Protein AF-A0A9Q0H2F7-F1 (afdb_monomer)

Nearest PDB structures (foldseek):
  4g0b-assembly1_A  TM=8.459E-01  e=2.964E-39  Coffea canephora
  5kjv-assembly2_B  TM=8.445E-01  e=5.688E-38  Coleus scutellarioides
  6lpv-assembly1_A  TM=8.458E-01  e=4.130E-33  Arabidopsis thaliana
  4kec-assembly1_A  TM=8.450E-01  e=5.487E-33  Sorghum bicolor
  6lpw-assembly1_B  TM=8.238E-01  e=5.471E-31  Arabidopsis thaliana

Solvent-accessible surface area (backbone atoms only — not comparable to full-atom values): 32538 Å² total; per-residue (Å²): 140,83,89,83,84,88,82,88,82,90,80,90,83,83,89,82,92,78,91,81,90,84,88,84,89,86,89,88,86,89,87,85,88,81,91,85,83,88,86,80,88,91,77,88,86,80,91,79,88,79,92,80,89,79,89,84,91,85,88,88,84,86,88,88,90,81,90,82,92,86,82,85,86,84,87,73,98,71,95,74,86,85,78,83,91,73,96,66,97,70,69,52,73,56,97,92,39,82,36,51,64,68,54,53,50,49,50,53,49,53,57,60,68,64,55,67,73,68,77,75,72,74,73,94,45,64,52,68,52,78,73,43,62,47,35,39,77,50,94,60,77,75,48,78,46,64,61,30,73,62,12,63,75,41,65,44,74,43,27,37,40,35,33,33,61,53,84,77,84,73,87,71,60,66,66,58,44,53,49,57,15,43,15,53,38,28,48,72,46,38,65,42,17,14,35,34,39,64,49,98,90,63,49,74,28,29,40,17,74,54,71,18,23,44,36,26,53,29,42,34,84,43,37,59,76,77,72,49,68,70,67,43,62,50,49,80,65,50,45,64,52,38,54,59,73,86,84,62,91,46,75,58,80,39,58,44,28,26,36,15,43,34,37,22,70,69,59,19,36,34,45,10,35,26,28,36,34,33,61,29,32,72,67,26,47,42,52,49,48,29,36,28,13,30,38,40,63,74,40,74,66,90,65,66,67,39,72,74,37,71,82,65,54,67,93,59,78,56,88,82,68,63,78,62,94,71,44,93,86,52,65,77,70,81,81,73,84,62,76,58,46,54,47,18,37,74,39,39,66,67,54,48,52,50,53,51,49,60,32,33,67,86,62,82,45,89,79,84,51,73,66,50,53,52,48,30,49,47,51,34,41,48,42,60,32,65,60,56,53,51,85,40,78,43,41,42,30,37,58,37,76,38,60,77,63,40,43,88,72,45,64,94,28,51,49,30,55,52,64,35,64,41,56,35,72,47,38,30,38,56,52,69,74,44,61,58,33,55,47,41,46,46,49,51,50,26,62,64,72,57,68,49,88,43,64,62,43,39,49,56,64,46,63,53,82,76,77,63,77,86,26,41,31,40,33,70,53,59,73,54,66,55,72,68,27,36,56,74,57,55,39,38,43,34,67,36,73,53,50,79,49,62,51,38,34,39,35,28,46,59,28,72,88,45,82,31,37,29,42,34,37,30,31,40,61,72,44,40,52,38,31,45,52,45,36,33,73,78,68,73,37,62,65,61,129

Radius of gyration: 32.25 Å; Cα contacts (8 Å, |Δi|>4): 854; chains: 1; bounding box: 113×82×60 Å

Structure (mmCIF, N/CA/C/O backbone):
data_AF-A0A9Q0H2F7-F1
#
_entry.id   AF-A0A9Q0H2F7-F1
#
loop_
_atom_site.group_PDB
_atom_site.id
_atom_site.type_symbol
_atom_site.label_atom_id
_atom_site.label_alt_id
_atom_site.label_comp_id
_atom_site.label_asym_id
_atom_site.label_entity_id
_atom_site.label_seq_id
_atom_site.pdbx_PDB_ins_code
_atom_site.Cartn_x
_atom_site.Cartn_y
_atom_site.Cartn_z
_atom_site.occupancy
_atom_site.B_iso_or_equiv
_atom_site.auth_seq_id
_atom_site.auth_comp_id
_atom_site.auth_asym_id
_atom_site.auth_atom_id
_atom_site.pdbx_PDB_model_num
ATOM 1 N N . MET A 1 1 ? 47.252 -34.612 -17.970 1.00 36.38 1 MET A N 1
ATOM 2 C CA . MET A 1 1 ? 47.525 -35.486 -19.131 1.00 36.38 1 MET A CA 1
ATOM 3 C C . MET A 1 1 ? 46.916 -36.842 -18.843 1.00 36.38 1 MET A C 1
ATOM 5 O O . MET A 1 1 ? 47.263 -37.410 -17.817 1.00 36.38 1 MET A O 1
ATOM 9 N N . GLY A 1 2 ? 46.029 -37.321 -19.717 1.00 34.53 2 GLY A N 1
ATOM 10 C CA . GLY A 1 2 ? 45.507 -38.690 -19.687 1.00 34.53 2 GLY A CA 1
ATOM 11 C C . GLY A 1 2 ? 43.988 -38.789 -19.564 1.00 34.53 2 GLY A C 1
ATOM 12 O O . GLY A 1 2 ? 43.497 -39.269 -18.551 1.00 34.53 2 GLY A O 1
ATOM 13 N N . GLU A 1 3 ? 43.264 -38.339 -20.590 1.00 35.06 3 GLU A N 1
ATOM 14 C CA . GLU A 1 3 ? 41.889 -38.773 -20.867 1.00 35.06 3 GLU A CA 1
ATOM 15 C C . GLU A 1 3 ? 41.882 -40.239 -21.333 1.00 35.06 3 GLU A C 1
ATOM 17 O O . GLU A 1 3 ? 42.788 -40.670 -22.054 1.00 35.06 3 GLU A O 1
ATOM 22 N N . ARG A 1 4 ? 40.824 -40.980 -20.989 1.00 32.22 4 ARG A N 1
ATOM 23 C CA . ARG A 1 4 ? 40.311 -42.084 -21.808 1.00 32.22 4 ARG A CA 1
ATOM 24 C C . ARG A 1 4 ? 38.785 -42.057 -21.798 1.00 32.22 4 ARG A C 1
ATOM 26 O O . ARG A 1 4 ? 38.167 -42.061 -20.737 1.00 32.22 4 ARG A O 1
ATOM 33 N N . LEU A 1 5 ? 38.268 -41.976 -23.015 1.00 35.28 5 LEU A N 1
ATOM 34 C CA . LEU A 1 5 ? 36.883 -42.055 -23.456 1.00 35.28 5 LEU A CA 1
ATOM 35 C C . LEU A 1 5 ? 36.441 -43.517 -23.657 1.00 35.28 5 LEU A C 1
ATOM 37 O O . LEU A 1 5 ? 37.269 -44.429 -23.572 1.00 35.28 5 LEU A O 1
ATOM 41 N N . ASP A 1 6 ? 35.159 -43.626 -24.022 1.00 31.09 6 ASP A N 1
ATOM 42 C CA . ASP A 1 6 ? 34.443 -44.707 -24.721 1.00 31.09 6 ASP A CA 1
ATOM 43 C C . ASP A 1 6 ? 33.860 -45.839 -23.863 1.00 31.09 6 ASP A C 1
ATOM 45 O O . ASP A 1 6 ? 34.509 -46.360 -22.961 1.00 31.09 6 ASP A O 1
ATOM 49 N N . ASP A 1 7 ? 32.674 -46.389 -24.135 1.00 30.72 7 ASP A N 1
ATOM 50 C CA . ASP A 1 7 ? 31.454 -45.999 -24.868 1.00 30.72 7 ASP A CA 1
ATOM 51 C C . ASP A 1 7 ? 30.499 -47.216 -24.760 1.00 30.72 7 ASP A C 1
ATOM 53 O O . ASP A 1 7 ? 30.953 -48.345 -24.559 1.00 30.72 7 ASP A O 1
ATOM 57 N N . GLY A 1 8 ? 29.192 -47.007 -24.958 1.00 27.05 8 GLY A N 1
ATOM 58 C CA . GLY A 1 8 ? 28.198 -48.067 -25.227 1.00 27.05 8 GLY A CA 1
ATOM 59 C C . GLY A 1 8 ? 27.466 -48.610 -23.986 1.00 27.05 8 GLY A C 1
ATOM 60 O O . GLY A 1 8 ? 28.045 -48.788 -22.927 1.00 27.05 8 GLY A O 1
ATOM 61 N N . GLU A 1 9 ? 26.166 -48.899 -23.979 1.00 27.56 9 GLU A N 1
ATOM 62 C CA . GLU A 1 9 ? 25.172 -49.054 -25.038 1.00 27.56 9 GLU A CA 1
ATOM 63 C C . GLU A 1 9 ? 23.771 -48.732 -24.491 1.00 27.56 9 GLU A C 1
ATOM 65 O O . GLU A 1 9 ? 23.442 -48.938 -23.321 1.00 27.56 9 GLU A O 1
ATOM 70 N N . SER A 1 10 ? 22.915 -48.284 -25.399 1.00 26.22 10 SER A N 1
ATOM 71 C CA . SER A 1 10 ? 21.478 -48.101 -25.264 1.00 26.22 10 SER A CA 1
ATOM 72 C C . SER A 1 10 ? 20.716 -49.435 -25.327 1.00 26.22 10 SER A C 1
ATOM 74 O O . SER A 1 10 ? 20.907 -50.230 -26.243 1.00 26.22 10 SER A O 1
ATOM 76 N N . LYS A 1 11 ? 19.751 -49.652 -24.419 1.00 28.48 11 LYS A N 1
ATOM 77 C CA . LYS A 1 11 ? 18.631 -50.589 -24.637 1.00 28.48 11 LYS A CA 1
ATOM 78 C C . LYS A 1 11 ? 17.301 -50.002 -24.170 1.00 28.48 11 LYS A C 1
ATOM 80 O O . LYS A 1 11 ? 17.029 -49.861 -22.984 1.00 28.48 11 LYS A O 1
ATOM 85 N N . VAL A 1 12 ? 16.457 -49.720 -25.158 1.00 26.77 12 VAL A N 1
ATOM 86 C CA . VAL A 1 12 ? 15.007 -49.548 -25.045 1.00 26.77 12 VAL A CA 1
ATOM 87 C C . VAL A 1 12 ? 14.365 -50.919 -24.811 1.00 26.77 12 VAL A C 1
ATOM 89 O O . VAL A 1 12 ? 14.654 -51.857 -25.553 1.00 26.77 12 VAL A O 1
ATOM 92 N N . ARG A 1 13 ? 13.428 -51.028 -23.860 1.00 25.38 13 ARG A N 1
ATOM 93 C CA . ARG A 1 13 ? 12.280 -51.944 -23.973 1.00 25.38 13 ARG A CA 1
ATOM 94 C C . ARG A 1 13 ? 11.095 -51.463 -23.139 1.00 25.38 13 ARG A C 1
ATOM 96 O O . ARG A 1 13 ? 11.238 -51.045 -21.998 1.00 25.38 13 ARG A O 1
ATOM 103 N N . ALA A 1 14 ? 9.939 -51.519 -23.786 1.00 24.77 14 ALA A N 1
ATOM 104 C CA . ALA A 1 14 ? 8.629 -51.124 -23.309 1.00 24.77 14 ALA A CA 1
ATOM 105 C C . ALA A 1 14 ? 7.928 -52.235 -22.506 1.00 24.77 14 ALA A C 1
ATOM 107 O O . ALA A 1 14 ? 8.177 -53.415 -22.741 1.00 24.77 14 ALA A O 1
ATOM 108 N N . GLY A 1 15 ? 6.949 -51.817 -21.694 1.00 23.95 15 GLY A N 1
ATOM 109 C CA . GLY A 1 15 ? 5.700 -52.550 -21.460 1.00 23.95 15 GLY A CA 1
ATOM 110 C C . GLY A 1 15 ? 5.616 -53.396 -20.187 1.00 23.95 15 GLY A C 1
ATOM 111 O O . GLY A 1 15 ? 6.396 -54.320 -19.999 1.00 23.95 15 GLY A O 1
ATOM 112 N N . GLY A 1 16 ? 4.581 -53.138 -19.378 1.00 24.20 16 GLY A N 1
ATOM 113 C CA . GLY A 1 16 ? 4.046 -54.121 -18.429 1.00 24.20 16 GLY A CA 1
ATOM 114 C C . GLY A 1 16 ? 3.467 -53.535 -17.143 1.00 24.20 16 GLY A C 1
ATOM 115 O O . GLY A 1 16 ? 4.177 -53.418 -16.152 1.00 24.20 16 GLY A O 1
ATOM 116 N N . LEU A 1 17 ? 2.166 -53.221 -17.146 1.00 23.88 17 LEU A N 1
ATOM 117 C CA . LEU A 1 17 ? 1.350 -53.124 -15.929 1.00 23.88 17 LEU A CA 1
ATOM 118 C C . LEU A 1 17 ? 1.316 -54.486 -15.221 1.00 23.88 17 LEU A C 1
ATOM 120 O O . LEU A 1 17 ? 0.990 -55.480 -15.867 1.00 23.88 17 LEU A O 1
ATOM 124 N N . VAL A 1 18 ? 1.516 -54.512 -13.900 1.00 25.56 18 VAL A N 1
ATOM 125 C CA . VAL A 1 18 ? 1.030 -55.595 -13.028 1.00 25.56 18 VAL A CA 1
ATOM 126 C C . VAL A 1 18 ? 0.509 -54.992 -11.720 1.00 25.56 18 VAL A C 1
ATOM 128 O O . VAL A 1 18 ? 1.253 -54.375 -10.961 1.00 25.56 18 VAL A O 1
ATOM 131 N N . LEU A 1 19 ? -0.795 -55.172 -11.501 1.00 24.14 19 LEU A N 1
ATOM 132 C CA . LEU A 1 19 ? -1.514 -54.987 -10.240 1.00 24.14 19 LEU A CA 1
ATOM 133 C C . LEU A 1 19 ? -1.052 -56.036 -9.218 1.00 24.14 19 LEU A C 1
ATOM 135 O O . LEU A 1 19 ? -0.895 -57.204 -9.572 1.00 24.14 19 LEU A O 1
ATOM 139 N N . LYS A 1 20 ? -0.912 -55.646 -7.949 1.00 25.31 20 LYS A N 1
ATOM 140 C CA . LYS A 1 20 ? -0.829 -56.586 -6.826 1.00 25.31 20 LYS A CA 1
ATOM 141 C C . LYS A 1 20 ? -1.746 -56.132 -5.692 1.00 25.31 20 LYS A C 1
ATOM 143 O O . LYS A 1 20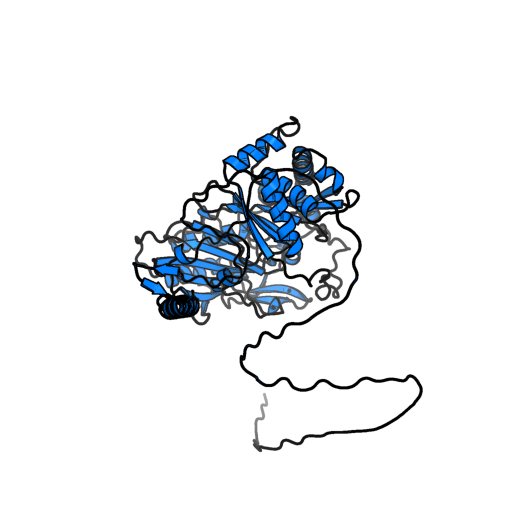 ? -1.475 -55.137 -5.027 1.00 25.31 20 LYS A O 1
ATOM 148 N N . GLU A 1 21 ? -2.836 -56.874 -5.529 1.00 25.08 21 GLU A N 1
ATOM 149 C CA . GLU A 1 21 ? -3.589 -57.018 -4.284 1.00 25.08 21 GLU A CA 1
ATOM 150 C C . GLU A 1 21 ? -2.792 -57.912 -3.324 1.00 25.08 21 GLU A C 1
ATOM 152 O O . GLU A 1 21 ? -2.272 -58.947 -3.743 1.00 25.08 21 GLU A O 1
ATOM 157 N N . GLU A 1 22 ? -2.754 -57.564 -2.038 1.00 26.44 22 GLU A N 1
ATOM 158 C CA . GLU A 1 22 ? -2.491 -58.520 -0.959 1.00 26.44 22 GLU A CA 1
ATOM 159 C C . GLU A 1 22 ? -3.537 -58.323 0.148 1.00 26.44 22 GLU A C 1
ATOM 161 O O . GLU A 1 22 ? -3.615 -57.280 0.796 1.00 26.44 22 GLU A O 1
ATOM 166 N N . LEU A 1 23 ? -4.367 -59.355 0.320 1.00 24.28 23 LEU A N 1
ATOM 167 C CA . LEU A 1 23 ? -5.217 -59.606 1.481 1.00 24.28 23 LEU A CA 1
ATOM 168 C C . LEU A 1 23 ? -4.437 -60.491 2.462 1.00 24.28 23 LEU A C 1
ATOM 170 O O . LEU A 1 23 ? -3.865 -61.501 2.057 1.00 24.28 23 LEU A O 1
ATOM 174 N N . GLY A 1 24 ? -4.487 -60.165 3.755 1.00 24.78 24 GLY A N 1
ATOM 175 C CA . GLY A 1 24 ? -3.927 -60.984 4.830 1.00 24.78 24 GLY A CA 1
ATOM 176 C C . GLY A 1 24 ? -4.626 -60.725 6.164 1.00 24.78 24 GLY A C 1
ATOM 177 O O . GLY A 1 24 ? -4.485 -59.663 6.753 1.00 24.78 24 GLY A O 1
ATOM 178 N N . TYR A 1 25 ? -5.409 -61.713 6.588 1.00 23.58 25 TYR A N 1
ATOM 179 C CA . TYR A 1 25 ? -6.280 -61.798 7.766 1.00 23.58 25 TYR A CA 1
ATOM 180 C C . TYR A 1 25 ? -5.527 -61.881 9.112 1.00 23.58 25 TYR A C 1
ATOM 182 O O . TYR A 1 25 ? -4.477 -62.512 9.190 1.00 23.58 25 TYR A O 1
ATOM 190 N N . GLY A 1 26 ? -6.155 -61.408 10.198 1.00 25.73 26 GLY A N 1
ATOM 191 C CA . GLY A 1 26 ? -5.805 -61.754 11.586 1.00 25.73 26 GLY A CA 1
ATOM 192 C C . GLY A 1 26 ? -6.767 -61.127 12.605 1.00 25.73 26 GLY A C 1
ATOM 193 O O . GLY A 1 26 ? -6.690 -59.933 12.860 1.00 25.73 26 GLY A O 1
ATOM 194 N N . ARG A 1 27 ? -7.706 -61.927 13.133 1.00 25.45 27 ARG A N 1
ATOM 195 C CA . ARG A 1 27 ? -8.781 -61.547 14.075 1.00 25.45 27 ARG A CA 1
ATOM 196 C C . ARG A 1 27 ? -8.282 -61.430 15.521 1.00 25.45 27 ARG A C 1
ATOM 198 O O . ARG A 1 27 ? -7.541 -62.303 15.950 1.00 25.45 27 ARG A O 1
ATOM 205 N N . GLU A 1 28 ? -8.890 -60.523 16.284 1.00 25.06 28 GLU A N 1
ATOM 206 C CA . GLU A 1 28 ? -9.399 -60.781 17.643 1.00 25.06 28 GLU A CA 1
ATOM 207 C C . GLU A 1 28 ? -10.769 -60.089 17.803 1.00 25.06 28 GLU A C 1
ATOM 209 O O . GLU A 1 28 ? -11.059 -59.100 17.132 1.00 25.06 28 GLU A O 1
ATOM 214 N N . VAL A 1 29 ? -11.652 -60.711 18.588 1.00 24.47 29 VAL A N 1
ATOM 215 C CA . VAL A 1 29 ? -13.121 -60.550 18.626 1.00 24.47 29 VAL A CA 1
ATOM 216 C C . VAL A 1 29 ? -13.566 -60.012 19.995 1.00 24.47 29 VAL A C 1
ATOM 218 O O . VAL A 1 29 ? -12.863 -60.231 20.977 1.00 24.47 29 VAL A O 1
ATOM 221 N N . SER A 1 30 ? -14.789 -59.453 20.030 1.00 23.48 30 SER A N 1
ATOM 222 C CA . SER A 1 30 ? -15.695 -59.144 21.169 1.00 23.48 30 SER A CA 1
ATOM 223 C C . SER A 1 30 ? -15.667 -57.671 21.613 1.00 23.48 30 SER A C 1
ATOM 225 O O . SER A 1 30 ? -14.598 -57.106 21.786 1.00 23.48 30 SER A O 1
ATOM 227 N N . ASP A 1 31 ? -16.764 -56.923 21.766 1.00 25.12 31 ASP A N 1
ATOM 228 C CA . ASP A 1 31 ? -18.212 -57.163 21.694 1.00 25.12 31 ASP A CA 1
ATOM 229 C C . ASP A 1 31 ? -18.918 -55.816 21.412 1.00 25.12 31 ASP A C 1
ATOM 231 O O . ASP A 1 31 ? -18.425 -54.770 21.833 1.00 25.12 31 ASP A O 1
ATOM 235 N N . GLY A 1 32 ? -20.093 -55.829 20.765 1.00 24.41 32 GLY A N 1
ATOM 236 C CA . GLY A 1 32 ? -21.005 -54.670 20.769 1.00 24.41 32 GLY A CA 1
ATOM 237 C C . GLY A 1 32 ? -21.877 -54.476 19.524 1.00 24.41 32 GLY A C 1
ATOM 238 O O . GLY A 1 32 ? -21.577 -53.644 18.678 1.00 24.41 32 GLY A O 1
ATOM 239 N N . TRP A 1 33 ? -22.969 -55.237 19.459 1.00 24.11 33 TRP A N 1
ATOM 240 C CA . TRP A 1 33 ? -24.168 -55.110 18.609 1.00 24.11 33 TRP A CA 1
ATOM 241 C C . TRP A 1 33 ? -24.748 -53.664 18.610 1.00 24.11 33 TRP A C 1
ATOM 243 O O . TRP A 1 33 ? -24.579 -52.973 19.609 1.00 24.11 33 TRP A O 1
ATOM 253 N N . ALA A 1 34 ? -25.478 -53.104 17.630 1.00 26.03 34 ALA A N 1
ATOM 254 C CA . ALA A 1 34 ? -26.210 -53.609 16.463 1.00 26.03 34 ALA A CA 1
ATOM 255 C C . ALA A 1 34 ? -26.489 -52.481 15.426 1.00 26.03 34 ALA A C 1
ATOM 257 O O . ALA A 1 34 ? -26.689 -51.328 15.801 1.00 26.03 34 ALA A O 1
ATOM 258 N N . ASP A 1 35 ? -26.523 -52.879 14.149 1.00 25.72 35 ASP A N 1
ATOM 259 C CA . ASP A 1 35 ? -27.411 -52.516 13.023 1.00 25.72 35 ASP A CA 1
ATOM 260 C C . ASP A 1 35 ? -28.031 -51.108 12.877 1.00 25.72 35 ASP A C 1
ATOM 262 O O . ASP A 1 35 ? -28.885 -50.687 13.653 1.00 25.72 35 ASP A O 1
ATOM 266 N N . HIS A 1 36 ? -27.780 -50.467 11.723 1.00 28.84 36 HIS A N 1
ATOM 267 C CA . HIS A 1 36 ? -28.722 -50.567 10.595 1.00 28.84 36 HIS A CA 1
ATOM 268 C C . HIS A 1 36 ? -28.123 -50.098 9.254 1.00 28.84 36 HIS A C 1
ATOM 270 O O . HIS A 1 36 ? -27.433 -49.086 9.145 1.00 28.84 36 HIS A O 1
ATOM 276 N N . GLU A 1 37 ? -28.431 -50.897 8.239 1.00 26.75 37 GLU A N 1
ATOM 277 C CA . GLU A 1 37 ? -28.023 -50.862 6.840 1.00 26.75 37 GLU A CA 1
ATOM 278 C C . GLU A 1 37 ? -28.644 -49.757 5.961 1.00 26.75 37 GLU A C 1
ATOM 280 O O . GLU A 1 37 ? -29.795 -49.365 6.124 1.00 26.75 37 GLU A O 1
ATOM 285 N N . GLN A 1 38 ? -27.854 -49.412 4.934 1.00 25.70 38 GLN A N 1
ATOM 286 C CA . GLN A 1 38 ? -28.198 -49.147 3.526 1.00 25.70 38 GLN A CA 1
ATOM 287 C C . GLN A 1 38 ? -29.188 -48.029 3.149 1.00 25.70 38 GLN A C 1
ATOM 289 O O . GLN A 1 38 ? -30.399 -48.173 3.251 1.00 25.70 38 GLN A O 1
ATOM 294 N N . LEU A 1 39 ? -28.662 -47.025 2.432 1.00 26.39 39 LEU A N 1
ATOM 295 C CA . LEU A 1 39 ? -29.365 -46.392 1.309 1.00 26.39 39 LEU A CA 1
ATOM 296 C C . LEU A 1 39 ? -28.394 -46.152 0.145 1.00 26.39 39 LEU A C 1
ATOM 298 O O . LEU A 1 39 ? -27.556 -45.250 0.171 1.00 26.39 39 LEU A O 1
ATOM 302 N N . GLY A 1 40 ? -28.529 -46.986 -0.884 1.00 23.27 40 GLY A N 1
ATOM 303 C CA . GLY A 1 40 ? -28.001 -46.743 -2.217 1.00 23.27 40 GLY A CA 1
ATOM 304 C C . GLY A 1 40 ? -29.022 -46.027 -3.106 1.00 23.27 40 GLY A C 1
ATOM 305 O O . GLY A 1 40 ? -30.226 -46.175 -2.935 1.00 23.27 40 GLY A O 1
ATOM 306 N N . LEU A 1 41 ? -28.478 -45.325 -4.104 1.00 25.97 41 LEU A N 1
ATOM 307 C CA . LEU A 1 41 ? -29.078 -44.996 -5.403 1.00 25.97 41 LEU A CA 1
ATOM 308 C C . LEU A 1 41 ? -30.269 -44.019 -5.423 1.00 25.97 41 LEU A C 1
ATOM 310 O O . LEU A 1 41 ? -31.426 -44.403 -5.310 1.00 25.97 41 LEU A O 1
ATOM 314 N N . TRP A 1 42 ? -29.972 -42.764 -5.780 1.00 24.47 42 TRP A N 1
ATOM 315 C CA . TRP A 1 42 ? -30.918 -41.894 -6.482 1.00 24.47 42 TRP A CA 1
ATOM 316 C C . TRP A 1 42 ? -30.433 -41.654 -7.911 1.00 24.47 42 TRP A C 1
ATOM 318 O O . TRP A 1 42 ? -29.409 -41.014 -8.147 1.00 24.47 42 TRP A O 1
ATOM 328 N N . ARG A 1 43 ? -31.202 -42.187 -8.859 1.00 24.55 43 ARG A N 1
ATOM 329 C CA . ARG A 1 43 ? -31.169 -41.869 -10.283 1.00 24.55 43 ARG A CA 1
ATOM 330 C C . ARG A 1 43 ? -32.592 -41.457 -10.658 1.00 24.55 43 ARG A C 1
ATO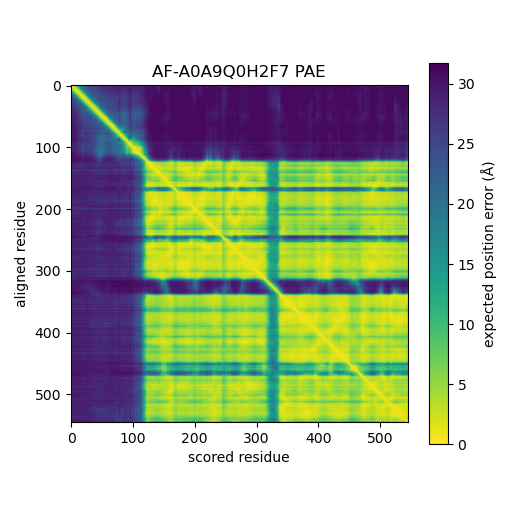M 332 O O . ARG A 1 43 ? -33.517 -42.185 -10.326 1.00 24.55 43 ARG A O 1
ATOM 339 N N . ASP A 1 44 ? -32.702 -40.285 -11.280 1.00 27.47 44 ASP A N 1
ATOM 340 C CA . ASP A 1 44 ? -33.811 -39.749 -12.081 1.00 27.47 44 ASP A CA 1
ATOM 341 C C . ASP A 1 44 ? -35.249 -40.119 -11.688 1.00 27.47 44 ASP A C 1
ATOM 343 O O . ASP A 1 44 ? -35.661 -41.247 -11.906 1.00 27.47 44 ASP A O 1
ATOM 347 N N . PHE A 1 45 ? -36.087 -39.134 -11.336 1.00 23.81 45 PHE A N 1
ATOM 348 C CA . PHE A 1 45 ? -37.413 -39.054 -11.963 1.00 23.81 45 PHE A CA 1
ATOM 349 C C . PHE A 1 45 ? -38.022 -37.648 -11.916 1.00 23.81 45 PHE A C 1
ATOM 351 O O . PHE A 1 45 ? -37.871 -36.885 -10.964 1.00 23.81 45 PHE A O 1
ATOM 358 N N . ARG A 1 46 ? -38.673 -37.333 -13.036 1.00 26.44 46 ARG A N 1
ATOM 359 C CA . ARG A 1 46 ? -39.281 -36.066 -13.432 1.00 26.44 46 ARG A CA 1
ATOM 360 C C . ARG A 1 46 ? -40.570 -35.757 -12.673 1.00 26.44 46 ARG A C 1
ATOM 362 O O . ARG A 1 46 ? -41.253 -36.643 -12.175 1.00 26.44 46 ARG A O 1
ATOM 369 N N . GLU A 1 47 ? -40.899 -34.470 -12.713 1.00 30.77 47 GLU A N 1
ATOM 370 C CA . GLU A 1 47 ? -42.195 -33.848 -12.446 1.00 30.77 47 GLU A CA 1
ATOM 371 C C . GLU A 1 47 ? -43.409 -34.761 -12.679 1.00 30.77 47 GLU A C 1
ATOM 373 O O . GLU A 1 47 ? -43.671 -35.175 -13.807 1.00 30.77 47 GLU A O 1
ATOM 378 N N . THR A 1 48 ? -44.244 -34.957 -11.656 1.00 25.86 48 THR A N 1
ATOM 379 C CA . THR A 1 48 ? -45.703 -34.933 -11.838 1.00 25.86 48 THR A CA 1
ATOM 380 C C . THR A 1 48 ? -46.403 -34.545 -10.537 1.00 25.86 48 THR A C 1
ATOM 382 O O . THR A 1 48 ? -46.117 -35.045 -9.455 1.00 25.86 48 THR A O 1
ATOM 385 N N . THR A 1 49 ? -47.318 -33.597 -10.673 1.00 28.81 49 THR A N 1
ATOM 386 C CA . THR A 1 49 ? -48.205 -33.031 -9.662 1.00 28.81 49 THR A CA 1
ATOM 387 C C . THR A 1 49 ? -49.246 -34.052 -9.189 1.00 28.81 49 THR A C 1
ATOM 389 O O . THR A 1 49 ? -49.926 -34.635 -10.027 1.00 28.81 49 THR A O 1
ATOM 392 N N . MET A 1 50 ? -49.493 -34.164 -7.879 1.00 22.55 50 MET A N 1
ATOM 393 C CA . MET A 1 50 ? -50.860 -34.349 -7.375 1.00 22.55 50 MET A CA 1
ATOM 394 C C . MET A 1 50 ? -51.009 -33.882 -5.922 1.00 22.55 50 MET A C 1
ATOM 396 O O . MET A 1 50 ? -50.308 -34.332 -5.021 1.00 22.55 50 MET A O 1
ATOM 400 N N . LEU A 1 51 ? -51.954 -32.959 -5.730 1.00 28.34 51 LEU A N 1
ATOM 401 C CA . LEU A 1 51 ? -52.608 -32.676 -4.458 1.00 28.34 51 LEU A CA 1
ATOM 402 C C . LEU A 1 51 ? -53.388 -33.917 -4.003 1.00 28.34 51 LEU A C 1
ATOM 404 O O . LEU A 1 51 ? -54.166 -34.466 -4.780 1.00 28.34 51 LEU A O 1
ATOM 408 N N . GLY A 1 52 ? -53.239 -34.278 -2.731 1.00 23.64 52 GLY A N 1
ATOM 409 C CA . GLY A 1 52 ? -54.043 -35.280 -2.038 1.00 23.64 52 GLY A CA 1
ATOM 410 C C . GLY A 1 52 ? -54.116 -34.945 -0.551 1.00 23.64 52 GLY A C 1
ATOM 411 O O . GLY A 1 52 ? -53.173 -35.162 0.198 1.00 23.64 52 GLY A O 1
ATOM 412 N N . THR A 1 53 ? -55.228 -34.332 -0.170 1.00 25.88 53 THR A N 1
ATOM 413 C CA . THR A 1 53 ? -55.673 -33.930 1.168 1.00 25.88 53 THR A CA 1
ATOM 414 C C . THR A 1 53 ? -55.857 -35.131 2.101 1.00 25.88 53 THR A C 1
ATOM 416 O O . THR A 1 53 ? -56.427 -36.115 1.644 1.00 25.88 53 THR A O 1
ATOM 419 N N . LEU A 1 54 ? -55.510 -35.009 3.395 1.00 23.14 54 LEU A N 1
ATOM 420 C CA . LEU A 1 54 ? -56.381 -35.286 4.565 1.00 23.14 54 LEU A CA 1
ATOM 421 C C . LEU A 1 54 ? -55.584 -35.380 5.887 1.00 23.14 54 LEU A C 1
ATOM 423 O O . LEU A 1 54 ? -54.629 -36.139 5.973 1.00 23.14 54 LEU A O 1
ATOM 427 N N . THR A 1 55 ? -56.029 -34.573 6.870 1.00 23.44 55 THR A N 1
ATOM 428 C CA . THR A 1 55 ? -56.233 -34.853 8.321 1.00 23.44 55 THR A CA 1
ATOM 429 C C . THR A 1 55 ? -55.200 -35.713 9.051 1.00 23.44 55 THR A C 1
ATOM 431 O O . THR A 1 55 ? -54.867 -36.797 8.612 1.00 23.44 55 THR A O 1
ATOM 434 N N . SER A 1 56 ? -54.738 -35.440 10.263 1.00 24.30 56 SER A N 1
ATOM 435 C CA . SER A 1 56 ? -55.188 -34.649 11.419 1.00 24.30 56 SER A CA 1
ATOM 436 C C . SER A 1 56 ? -54.285 -35.124 12.566 1.00 24.30 56 SER A C 1
ATOM 438 O O . SER A 1 56 ? -53.865 -36.268 12.504 1.00 24.30 56 SER A O 1
ATOM 440 N N . TYR A 1 57 ? -54.026 -34.324 13.600 1.00 23.36 57 TYR A N 1
ATOM 441 C CA . TYR A 1 57 ? -54.023 -34.730 15.022 1.00 23.36 57 TYR A CA 1
ATOM 442 C C . TYR A 1 57 ? -53.439 -33.575 15.842 1.00 23.36 57 TYR A C 1
ATOM 444 O O . TYR A 1 57 ? -52.251 -33.290 15.743 1.00 23.36 57 TYR A O 1
ATOM 452 N N . LEU A 1 58 ? -54.293 -32.891 16.611 1.00 24.30 58 LEU A N 1
ATOM 453 C CA . LEU A 1 58 ? -54.165 -32.625 18.057 1.00 24.30 58 LEU A CA 1
ATOM 454 C C . LEU A 1 58 ? -55.270 -31.626 18.505 1.00 24.30 58 LEU A C 1
ATOM 456 O O . LEU A 1 58 ? -55.818 -30.910 17.667 1.00 24.30 58 LEU A O 1
ATOM 460 N N . PRO A 1 59 ? -55.703 -31.677 19.781 1.00 24.97 59 PRO A N 1
ATOM 461 C CA . PRO A 1 59 ? -57.116 -31.620 20.168 1.00 24.97 59 PRO A CA 1
ATOM 462 C C . PRO A 1 59 ? -57.601 -30.230 20.635 1.00 24.97 59 PRO A C 1
ATOM 464 O O . PRO A 1 59 ? -56.790 -29.325 20.832 1.00 24.97 59 PRO A O 1
ATOM 467 N N . PRO A 1 60 ? -58.928 -30.046 20.817 1.00 29.58 60 PRO A N 1
ATOM 468 C CA . PRO A 1 60 ? -59.552 -28.738 20.985 1.00 29.58 60 PRO A CA 1
ATOM 469 C C . PRO A 1 60 ? -59.888 -28.420 22.447 1.00 29.58 60 PRO A C 1
ATOM 471 O O . PRO A 1 60 ? -60.344 -29.301 23.165 1.00 29.58 60 PRO A O 1
ATOM 474 N N . THR A 1 61 ? -59.838 -27.138 22.823 1.00 26.20 61 THR A N 1
ATOM 475 C CA . THR A 1 61 ? -60.798 -26.563 23.783 1.00 26.20 61 THR A CA 1
ATOM 476 C C . THR A 1 61 ? -60.942 -25.043 23.629 1.00 26.20 61 THR A C 1
ATOM 478 O O . THR A 1 61 ? -59.991 -24.294 23.824 1.00 26.20 61 THR A O 1
ATOM 481 N N . CYS A 1 62 ? -62.196 -24.656 23.368 1.00 25.58 62 CYS A N 1
ATOM 482 C CA . CYS A 1 62 ? -62.945 -23.503 23.889 1.00 25.58 62 CYS A CA 1
ATOM 483 C C . CYS A 1 62 ? -62.768 -22.087 23.287 1.00 25.58 62 CYS A C 1
ATOM 485 O O . CYS A 1 62 ? -61.825 -21.351 23.552 1.00 25.58 62 CYS A O 1
ATOM 487 N N . PHE A 1 63 ? -63.819 -21.709 22.547 1.00 24.44 63 PHE A N 1
ATOM 488 C CA . PHE A 1 63 ? -64.265 -20.379 22.108 1.00 24.44 63 PHE A CA 1
ATOM 489 C C . PHE A 1 63 ? -64.703 -19.457 23.268 1.00 24.44 63 PHE A C 1
ATOM 491 O O . PHE A 1 63 ? -65.355 -19.946 24.185 1.00 24.44 63 PHE A O 1
ATOM 498 N N . HIS A 1 64 ? -64.518 -18.129 23.143 1.00 24.62 64 HIS A N 1
ATOM 499 C CA . HIS A 1 64 ? -65.597 -17.136 22.887 1.00 24.62 64 HIS A CA 1
ATOM 500 C C . HIS A 1 64 ? -65.013 -15.711 22.621 1.00 24.62 64 HIS A C 1
ATOM 502 O O . HIS A 1 64 ? -63.900 -15.438 23.069 1.00 24.62 64 HIS A O 1
ATOM 508 N N . PRO A 1 65 ? -65.704 -14.802 21.885 1.00 35.81 65 PRO A N 1
ATOM 509 C CA . PRO A 1 65 ? -65.126 -13.624 21.227 1.00 35.81 65 PRO A CA 1
ATOM 510 C C . PRO A 1 65 ? -65.597 -12.269 21.795 1.00 35.81 65 PRO A C 1
ATOM 512 O O . PRO A 1 65 ? -66.709 -12.162 22.302 1.00 35.81 65 PRO A O 1
ATOM 515 N N . SER A 1 66 ? -64.824 -11.196 21.575 1.00 22.00 66 SER A N 1
ATOM 516 C CA . SER A 1 66 ? -65.371 -9.830 21.472 1.00 22.00 66 SER A CA 1
ATOM 517 C C . SER A 1 66 ? -64.355 -8.799 20.960 1.00 22.00 66 SER A C 1
ATOM 519 O O . SER A 1 66 ? -63.284 -8.652 21.535 1.00 22.00 66 SER A O 1
ATOM 521 N N . MET A 1 67 ? -64.789 -8.040 19.944 1.00 22.67 67 MET A N 1
ATOM 522 C CA . MET A 1 67 ? -64.509 -6.615 19.683 1.00 22.67 67 MET A CA 1
ATOM 523 C C . MET A 1 67 ? -63.053 -6.122 19.552 1.00 22.67 67 MET A C 1
ATOM 525 O O . MET A 1 67 ? -62.341 -5.976 20.533 1.00 22.67 67 MET A O 1
ATOM 529 N N . ALA A 1 68 ? -62.685 -5.642 18.357 1.00 24.50 68 ALA A N 1
ATOM 530 C CA . ALA A 1 68 ? -62.716 -4.205 18.022 1.00 24.50 68 ALA A CA 1
ATOM 531 C C . ALA A 1 68 ? -61.779 -3.856 16.844 1.00 24.50 68 ALA A C 1
ATOM 533 O O . ALA A 1 68 ? -60.569 -4.045 16.879 1.00 24.50 68 ALA A O 1
ATOM 534 N N . LEU A 1 69 ? -62.405 -3.295 15.810 1.00 26.72 69 LEU A N 1
ATOM 535 C CA . LEU A 1 69 ? -61.890 -2.434 14.742 1.00 26.72 69 LEU A CA 1
ATOM 536 C C . LEU A 1 69 ? -60.583 -1.661 15.032 1.00 26.72 69 LEU A C 1
ATOM 538 O O . LEU A 1 69 ? -60.532 -0.894 15.991 1.00 26.72 69 LEU A O 1
ATOM 542 N N . LYS A 1 70 ? -59.639 -1.694 14.075 1.00 24.67 70 LYS A N 1
ATOM 543 C CA . LYS A 1 70 ? -59.167 -0.544 13.254 1.00 24.67 70 LYS A CA 1
ATOM 544 C C . LYS A 1 70 ? -57.787 -0.847 12.653 1.00 24.67 70 LYS A C 1
ATOM 546 O O . LYS A 1 70 ? -56.814 -0.960 13.381 1.00 24.67 70 LYS A O 1
ATOM 551 N N . ASN A 1 71 ? -57.688 -0.874 11.324 1.00 25.52 71 ASN A N 1
ATOM 552 C CA . ASN A 1 71 ? -56.425 -0.632 10.620 1.00 25.52 71 ASN A CA 1
ATOM 553 C C . ASN A 1 71 ? -56.678 0.376 9.487 1.00 25.52 71 ASN A C 1
ATOM 555 O O . ASN A 1 71 ? -57.610 0.163 8.705 1.00 25.52 71 ASN A O 1
ATOM 559 N N . PRO A 1 72 ? -55.902 1.471 9.388 1.00 30.12 72 PRO A N 1
ATOM 560 C CA . PRO A 1 72 ? -55.950 2.370 8.249 1.00 30.12 72 PRO A CA 1
ATOM 561 C C . PRO A 1 72 ? -55.142 1.814 7.066 1.00 30.12 72 PRO A C 1
ATOM 563 O O . PRO A 1 72 ? -54.150 1.103 7.213 1.00 30.12 72 PRO A O 1
ATOM 566 N N . LEU A 1 73 ? -55.623 2.169 5.878 1.00 26.58 73 LEU A N 1
ATOM 567 C CA . LEU A 1 73 ? -55.109 1.843 4.553 1.00 26.58 73 LEU A CA 1
ATOM 568 C C . LEU A 1 73 ? -53.679 2.365 4.327 1.00 26.58 73 LEU A C 1
ATOM 570 O O . LEU A 1 73 ? -53.436 3.564 4.453 1.00 26.58 73 LEU A O 1
ATOM 574 N N . PHE A 1 74 ? -52.777 1.501 3.853 1.00 25.45 74 PHE A N 1
ATOM 575 C CA . PHE A 1 74 ? -51.599 1.929 3.093 1.00 25.45 74 PHE A CA 1
ATOM 576 C C . PHE A 1 74 ? -51.944 1.967 1.600 1.00 25.45 74 PHE A C 1
ATOM 578 O O . PHE A 1 74 ? -52.391 0.981 1.015 1.00 25.45 74 PHE A O 1
ATOM 585 N N . ARG A 1 75 ? -51.746 3.135 0.985 1.00 25.22 75 ARG A N 1
ATOM 586 C CA . ARG A 1 75 ? -51.968 3.405 -0.438 1.00 25.22 75 ARG A CA 1
ATOM 587 C C . ARG A 1 75 ? -50.650 3.164 -1.180 1.00 25.22 75 ARG A C 1
ATOM 589 O O . ARG A 1 75 ? -49.715 3.938 -1.007 1.00 25.22 75 ARG A O 1
ATOM 596 N N . LEU A 1 76 ? -50.575 2.120 -2.004 1.00 28.86 76 LEU A N 1
ATOM 597 C CA . LEU A 1 76 ? -49.505 1.949 -2.992 1.00 28.86 76 LEU A CA 1
ATOM 598 C C . LEU A 1 76 ? -50.048 2.300 -4.380 1.00 28.86 76 LEU A C 1
ATOM 600 O O . LEU A 1 76 ? -51.011 1.711 -4.869 1.00 28.86 76 LEU A O 1
ATOM 604 N N . SER A 1 77 ? -49.428 3.299 -5.003 1.00 33.59 77 SER A N 1
ATOM 605 C CA . SER A 1 77 ? -49.598 3.649 -6.409 1.00 33.59 77 SER A CA 1
ATOM 606 C C . SER A 1 77 ? -49.030 2.524 -7.269 1.00 33.59 77 SER A C 1
ATOM 608 O O . SER A 1 77 ? -47.820 2.465 -7.469 1.00 33.59 77 SER A O 1
ATOM 610 N N . ASN A 1 78 ? -49.898 1.589 -7.660 1.00 34.19 78 ASN A N 1
ATOM 611 C CA . ASN A 1 78 ? -49.888 0.787 -8.892 1.00 34.19 78 ASN A CA 1
ATOM 612 C C . ASN A 1 78 ? -50.866 -0.391 -8.717 1.00 34.19 78 ASN A C 1
ATOM 614 O O . ASN A 1 78 ? -50.469 -1.500 -8.388 1.00 34.19 78 ASN A O 1
ATOM 618 N N . GLY A 1 79 ? -52.162 -0.117 -8.897 1.00 35.22 79 GLY A N 1
ATOM 619 C CA . GLY A 1 79 ? -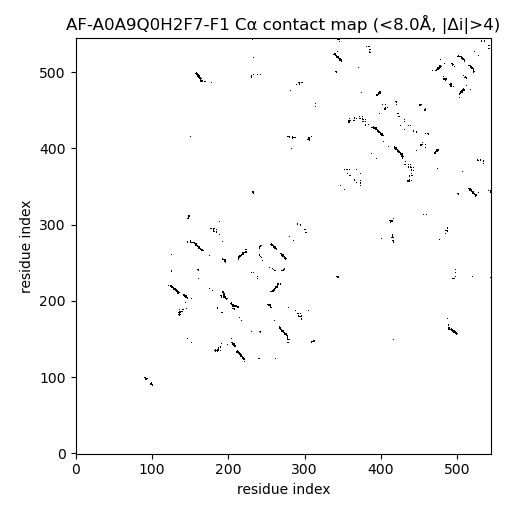53.171 -1.015 -9.486 1.00 35.22 79 GLY A CA 1
ATOM 620 C C . GLY A 1 79 ? -53.293 -2.500 -9.101 1.00 35.22 79 GLY A C 1
ATOM 621 O O . GLY A 1 79 ? -53.854 -3.233 -9.907 1.00 35.22 79 GLY A O 1
ATOM 622 N N . PHE A 1 80 ? -52.847 -2.972 -7.934 1.00 29.78 80 PHE A N 1
ATOM 623 C CA . PHE A 1 80 ? -53.078 -4.360 -7.503 1.00 29.78 80 PHE A CA 1
ATOM 624 C C . PHE A 1 80 ? -53.672 -4.423 -6.091 1.00 29.78 80 PHE A C 1
ATOM 626 O O . PHE A 1 80 ? -53.049 -4.003 -5.119 1.00 29.78 80 PHE A O 1
ATOM 633 N N . THR A 1 81 ? -54.879 -4.979 -5.975 1.00 28.34 81 THR A N 1
ATOM 634 C CA . THR A 1 81 ? -55.512 -5.337 -4.699 1.00 28.34 81 THR A CA 1
ATOM 635 C C . THR A 1 81 ? -55.431 -6.852 -4.540 1.00 28.34 81 THR A C 1
ATOM 637 O O . THR A 1 81 ? -55.998 -7.583 -5.348 1.00 28.34 81 THR A O 1
ATOM 640 N N . ILE A 1 82 ? -54.730 -7.334 -3.512 1.00 31.61 82 ILE A N 1
ATOM 641 C CA . ILE A 1 82 ? -54.747 -8.746 -3.111 1.00 31.61 82 ILE A CA 1
ATOM 642 C C . ILE A 1 82 ? -55.592 -8.837 -1.840 1.00 31.61 82 ILE A C 1
ATOM 644 O O . ILE A 1 82 ? -55.190 -8.335 -0.793 1.00 31.61 82 ILE A O 1
ATOM 648 N N . LEU A 1 83 ? -56.770 -9.453 -1.943 1.00 30.28 83 LEU A N 1
ATOM 649 C CA . LEU A 1 83 ? -57.558 -9.902 -0.796 1.00 30.28 83 LEU A CA 1
ATOM 650 C C . LEU A 1 83 ? -57.146 -11.343 -0.459 1.00 30.28 83 LEU A C 1
ATOM 652 O O . LEU A 1 83 ? -57.038 -12.194 -1.342 1.00 30.28 83 LEU A O 1
ATOM 656 N N . THR A 1 84 ? -56.883 -11.596 0.818 1.00 26.41 84 THR A N 1
ATOM 657 C CA . THR A 1 84 ? -56.610 -12.916 1.409 1.00 26.41 84 THR A CA 1
ATOM 658 C C . THR A 1 84 ? -57.850 -13.837 1.370 1.00 26.41 84 THR A C 1
ATOM 660 O O . THR A 1 84 ? -58.945 -13.382 1.041 1.00 26.41 84 THR A O 1
ATOM 663 N N . PRO A 1 85 ? -57.692 -15.160 1.592 1.00 36.66 85 PRO A N 1
ATOM 664 C CA . PRO A 1 85 ? -58.201 -16.162 0.665 1.00 36.66 85 PRO A CA 1
ATOM 665 C C . PRO A 1 85 ? -59.581 -16.703 1.048 1.00 36.66 85 PRO A C 1
ATOM 667 O O . PRO A 1 85 ? -59.773 -17.248 2.131 1.00 36.66 85 PRO A O 1
ATOM 670 N N . VAL A 1 86 ? -60.510 -16.671 0.095 1.00 26.36 86 VAL A N 1
ATOM 671 C CA . VAL A 1 86 ? -61.652 -17.590 0.053 1.00 26.36 86 VAL A CA 1
ATOM 672 C C . VAL A 1 86 ? -61.681 -18.187 -1.348 1.00 26.36 86 VAL A C 1
ATOM 674 O O . VAL A 1 86 ? -61.700 -17.469 -2.346 1.00 26.36 86 VAL A O 1
ATOM 677 N N . ALA A 1 87 ? -61.611 -19.513 -1.415 1.00 34.16 87 ALA A N 1
ATOM 678 C CA . ALA A 1 87 ? -61.640 -20.282 -2.646 1.00 34.16 87 ALA A CA 1
ATOM 679 C C . ALA A 1 87 ? -62.983 -20.098 -3.368 1.00 34.16 87 ALA A C 1
ATOM 681 O O . ALA A 1 87 ? -63.973 -20.719 -2.998 1.00 34.16 87 ALA A O 1
ATOM 682 N N . ILE A 1 88 ? -63.005 -19.275 -4.417 1.00 30.55 88 ILE A N 1
ATOM 683 C CA . ILE A 1 88 ? -64.030 -19.301 -5.464 1.00 30.55 88 ILE A CA 1
ATOM 684 C C . ILE A 1 88 ? -63.313 -19.074 -6.797 1.00 30.55 88 ILE A C 1
ATOM 686 O O . ILE A 1 88 ? -62.550 -18.122 -6.947 1.00 30.55 88 ILE A O 1
ATOM 690 N N . TYR A 1 89 ? -63.541 -19.975 -7.755 1.00 36.56 89 TYR A N 1
ATOM 691 C CA . TYR A 1 89 ? -63.136 -19.837 -9.153 1.00 36.56 89 TYR A CA 1
ATOM 692 C C . TYR A 1 89 ? -63.560 -18.459 -9.688 1.00 36.56 89 TYR A C 1
ATOM 694 O O . TYR A 1 89 ? -64.739 -18.251 -9.964 1.00 36.56 89 TYR A O 1
ATOM 702 N N . SER A 1 90 ? -62.626 -17.521 -9.856 1.00 35.88 90 SER A N 1
ATOM 703 C CA . SER A 1 90 ? -62.899 -16.251 -10.529 1.00 35.88 90 SER A CA 1
ATOM 704 C C . SER A 1 90 ? -62.065 -16.141 -11.803 1.00 35.88 90 SER A C 1
ATOM 706 O O . SER A 1 90 ? -60.841 -16.272 -11.822 1.00 35.88 90 SER A O 1
ATOM 708 N N . SER A 1 91 ? -62.764 -15.983 -12.920 1.00 36.69 91 SER A N 1
ATOM 709 C CA . SER A 1 91 ? -62.188 -15.602 -14.201 1.00 36.69 91 SER A CA 1
ATOM 710 C C . SER A 1 91 ? -61.793 -14.126 -14.176 1.00 36.69 91 SER A C 1
ATOM 712 O O . SER A 1 91 ? -62.581 -13.299 -13.717 1.00 36.69 91 SER A O 1
ATOM 714 N N . SER A 1 92 ? -60.631 -13.783 -14.733 1.00 44.19 92 SER A N 1
ATOM 715 C CA . SER A 1 92 ? -60.181 -12.389 -14.845 1.00 44.19 92 SER A CA 1
ATOM 716 C C . SER A 1 92 ? -60.387 -11.873 -16.269 1.00 44.19 92 SER A C 1
ATOM 718 O O . SER A 1 92 ? -60.103 -12.573 -17.246 1.00 44.19 92 SER A O 1
ATOM 720 N N . ILE A 1 93 ? -60.893 -10.645 -16.390 1.00 39.84 93 ILE A N 1
ATOM 721 C CA . ILE A 1 93 ? -61.140 -9.979 -17.674 1.00 39.84 93 ILE A CA 1
ATOM 722 C C . ILE A 1 93 ? -59.888 -9.189 -18.064 1.00 39.84 93 ILE A C 1
ATOM 724 O O . ILE A 1 93 ? -59.442 -8.320 -17.318 1.00 39.84 93 ILE A O 1
ATOM 728 N N . TYR A 1 94 ? -59.340 -9.467 -19.245 1.00 42.06 94 TYR A N 1
ATOM 729 C CA . TYR A 1 94 ? -58.251 -8.695 -19.848 1.00 42.06 94 TYR A CA 1
ATOM 730 C C . TYR A 1 94 ? -58.697 -8.237 -21.239 1.00 42.06 94 TYR A C 1
ATOM 732 O O . TYR A 1 94 ? -59.176 -9.049 -22.026 1.00 42.06 94 TYR A O 1
ATOM 740 N N . GLN A 1 95 ? -58.611 -6.932 -21.529 1.00 41.31 95 GLN A N 1
ATOM 741 C CA . GLN A 1 95 ? -59.040 -6.332 -22.809 1.00 41.31 95 GLN A CA 1
ATOM 742 C C . GLN A 1 95 ? -60.437 -6.781 -23.293 1.00 41.31 95 GLN A C 1
ATOM 744 O O . GLN A 1 95 ? -60.643 -7.105 -24.460 1.00 41.31 95 GLN A O 1
ATOM 749 N N . GLY A 1 96 ? -61.410 -6.832 -22.378 1.00 41.34 96 GLY A N 1
ATOM 750 C CA . GLY A 1 96 ? -62.799 -7.164 -22.713 1.00 41.34 96 GLY A CA 1
ATOM 751 C C . GLY A 1 96 ? -63.063 -8.641 -23.033 1.00 41.34 96 GLY A C 1
ATOM 752 O O . GLY A 1 96 ? -64.147 -8.961 -23.512 1.00 41.34 96 GLY A O 1
ATOM 753 N N . ARG A 1 97 ? -62.115 -9.551 -22.765 1.00 40.06 97 ARG A N 1
ATOM 754 C CA . ARG A 1 97 ? -62.311 -11.004 -22.895 1.00 40.06 97 ARG A CA 1
ATOM 755 C C . ARG A 1 97 ? -62.039 -11.726 -21.576 1.00 40.06 97 ARG A C 1
ATOM 757 O O . ARG A 1 97 ? -61.163 -11.335 -20.804 1.00 40.06 97 ARG A O 1
ATOM 764 N N . THR A 1 98 ? -62.815 -12.776 -21.321 1.00 45.12 98 THR A N 1
ATOM 765 C CA . THR A 1 98 ? -62.784 -13.566 -20.085 1.00 45.12 98 THR A CA 1
ATOM 766 C C . THR A 1 98 ? -61.781 -14.710 -20.228 1.00 45.12 98 THR A C 1
ATOM 768 O O . THR A 1 98 ? -61.962 -15.579 -21.080 1.00 45.12 98 THR A O 1
ATOM 771 N N . TYR A 1 99 ? -60.730 -14.730 -19.405 1.00 46.00 99 TYR A N 1
ATOM 772 C CA . TYR A 1 99 ? -59.708 -15.781 -19.444 1.00 46.00 99 TYR A CA 1
ATOM 773 C C . TYR A 1 99 ? -59.743 -16.626 -18.170 1.00 46.00 99 TYR A C 1
ATOM 775 O O . TYR A 1 99 ? -59.916 -16.114 -17.061 1.00 46.00 99 TYR A O 1
ATOM 783 N N . SER A 1 100 ? -59.548 -17.938 -18.317 1.00 52.88 100 SER A N 1
ATOM 784 C CA . SER A 1 100 ? -59.317 -18.809 -17.165 1.00 52.88 100 SER A CA 1
ATOM 785 C C . SER A 1 100 ? -57.927 -18.541 -16.576 1.00 52.88 100 SER A C 1
ATOM 787 O O . SER A 1 100 ? -56.988 -18.188 -17.295 1.00 52.88 100 SER A O 1
ATOM 789 N N . VAL A 1 101 ? -57.757 -18.755 -15.269 1.00 51.75 101 VAL A N 1
ATOM 790 C CA . VAL A 1 101 ? -56.458 -18.608 -14.580 1.00 51.75 101 VAL A CA 1
ATOM 791 C C . VAL A 1 101 ? -55.370 -19.470 -15.239 1.00 51.75 101 VAL A C 1
ATOM 793 O O . VAL A 1 101 ? -54.218 -19.056 -15.333 1.00 51.75 101 VAL A O 1
ATOM 796 N N . LYS A 1 102 ? -55.745 -20.630 -15.795 1.00 47.84 102 LYS A N 1
ATOM 797 C CA . LYS A 1 102 ? -54.847 -21.520 -16.546 1.00 47.84 102 LYS A CA 1
ATOM 798 C C . LYS A 1 102 ? -54.362 -20.887 -17.859 1.00 47.84 102 LYS A C 1
ATOM 800 O O . LYS A 1 102 ? -53.193 -21.029 -18.204 1.00 47.84 102 LYS A O 1
ATOM 805 N N . ALA A 1 103 ? -55.229 -20.149 -18.555 1.00 52.16 103 ALA A N 1
ATOM 806 C CA . ALA A 1 103 ? -54.866 -19.418 -19.769 1.00 52.16 103 ALA A CA 1
ATOM 807 C C . ALA A 1 103 ? -53.948 -18.223 -19.463 1.00 52.16 103 ALA A C 1
ATOM 809 O O . ALA A 1 103 ? -52.962 -18.016 -20.164 1.00 52.16 103 ALA A O 1
ATOM 810 N N . LEU A 1 104 ? -54.204 -17.488 -18.375 1.00 50.28 104 LEU A N 1
ATOM 811 C CA . LEU A 1 104 ? -53.328 -16.396 -17.929 1.00 50.28 104 LEU A CA 1
ATOM 812 C C . LEU A 1 104 ? -51.960 -16.905 -17.467 1.00 50.28 104 LEU A C 1
ATOM 814 O O . LEU A 1 104 ? -50.943 -16.283 -17.765 1.00 50.28 104 LEU A O 1
ATOM 818 N N . TYR A 1 105 ? -51.916 -18.064 -16.806 1.00 49.28 105 TYR A N 1
ATOM 819 C CA . TYR A 1 105 ? -50.663 -18.719 -16.440 1.00 49.28 105 TYR A CA 1
ATOM 820 C C . TYR A 1 105 ? -49.886 -19.192 -17.678 1.00 49.28 105 TYR A C 1
ATOM 822 O O . TYR A 1 105 ? -48.676 -18.994 -17.752 1.00 49.28 105 TYR A O 1
ATOM 830 N N . GLY A 1 106 ? -50.578 -19.727 -18.690 1.00 54.25 106 GLY A N 1
ATOM 831 C CA . GLY A 1 106 ? -49.985 -20.081 -19.983 1.00 54.25 106 GLY A CA 1
ATOM 832 C C . GLY A 1 106 ? -49.420 -18.872 -20.735 1.00 54.25 106 GLY A C 1
ATOM 833 O O . GLY A 1 106 ? -48.307 -18.939 -21.246 1.00 54.25 106 GLY A O 1
ATOM 834 N N . ILE A 1 107 ? -50.124 -17.736 -20.732 1.00 56.44 107 ILE A N 1
ATOM 835 C CA . ILE A 1 107 ? -49.642 -16.477 -21.324 1.00 56.44 107 ILE A CA 1
ATOM 836 C C . ILE A 1 107 ? -48.444 -15.927 -20.534 1.00 56.44 107 ILE A C 1
ATOM 838 O O . ILE A 1 107 ? -47.463 -15.498 -21.133 1.00 56.44 107 ILE A O 1
ATOM 842 N N . ALA A 1 108 ? -48.470 -15.985 -19.200 1.00 51.84 108 ALA A N 1
ATOM 843 C CA . ALA A 1 108 ? -47.347 -15.568 -18.360 1.00 51.84 108 ALA A CA 1
ATOM 844 C C . ALA A 1 108 ? -46.111 -16.464 -18.548 1.00 51.84 108 ALA A C 1
ATOM 846 O O . ALA A 1 108 ? -44.985 -15.969 -18.503 1.00 51.84 108 ALA A O 1
ATOM 847 N N . GLN A 1 109 ? -46.301 -17.766 -18.790 1.00 50.50 109 GLN A N 1
ATOM 848 C CA . GLN A 1 109 ? -45.210 -18.664 -19.163 1.00 50.50 109 GLN A CA 1
ATOM 849 C C . GLN A 1 109 ? -44.705 -18.391 -20.583 1.00 50.50 109 GLN A C 1
ATOM 851 O O . GLN A 1 109 ? -43.497 -18.290 -20.768 1.00 50.50 109 GLN A O 1
ATOM 856 N N . ALA A 1 110 ? -45.587 -18.159 -21.558 1.00 49.16 110 ALA A N 1
ATOM 857 C CA . ALA A 1 110 ? -45.190 -17.784 -22.915 1.00 49.16 110 ALA A CA 1
ATOM 858 C C . ALA A 1 110 ? -44.408 -16.454 -22.943 1.00 49.16 110 ALA A C 1
ATOM 860 O O . ALA A 1 110 ? -43.375 -16.366 -23.598 1.00 49.16 110 ALA A O 1
ATOM 861 N N . LEU A 1 111 ? -44.816 -15.460 -22.144 1.00 46.38 111 LEU A N 1
ATOM 862 C CA . LEU A 1 111 ? -44.104 -14.184 -21.978 1.00 46.38 111 LEU A CA 1
ATOM 863 C C . LEU A 1 111 ? -42.788 -14.317 -21.192 1.00 46.38 111 LEU A C 1
ATOM 865 O O . LEU A 1 111 ? -41.869 -13.522 -21.396 1.00 46.38 111 LEU A O 1
ATOM 869 N N . LYS A 1 112 ? -42.663 -15.315 -20.304 1.00 46.06 112 LYS A N 1
ATOM 870 C CA . LYS A 1 112 ? -41.377 -15.679 -19.680 1.00 46.06 112 LYS A CA 1
ATOM 871 C C . LYS A 1 112 ? -40.435 -16.365 -20.672 1.00 46.06 112 LYS A C 1
ATOM 873 O O . LYS A 1 112 ? -39.230 -16.164 -20.563 1.00 46.06 112 LYS A O 1
ATOM 878 N N . VAL A 1 113 ? -40.966 -17.119 -21.637 1.00 43.50 113 VAL A N 1
ATOM 879 C CA . VAL A 1 113 ? -40.192 -17.810 -22.684 1.00 43.50 113 VAL A CA 1
ATOM 880 C C . VAL A 1 113 ? -39.746 -16.853 -23.800 1.00 43.50 113 VAL A C 1
ATOM 882 O O . VAL A 1 113 ? -38.697 -17.070 -24.398 1.00 43.50 113 VAL A O 1
ATOM 885 N N . THR A 1 114 ? -40.451 -15.741 -24.036 1.00 35.88 114 THR A N 1
ATOM 886 C CA . THR A 1 114 ? -40.059 -14.727 -25.038 1.00 35.88 114 THR A CA 1
ATOM 887 C C . THR A 1 114 ? -39.222 -13.570 -24.493 1.00 35.88 114 THR A C 1
ATOM 889 O O . THR A 1 114 ? -38.968 -12.612 -25.224 1.00 35.88 114 THR A O 1
ATOM 892 N N . LYS A 1 115 ? -38.725 -13.633 -23.250 1.00 40.06 115 LYS A N 1
ATOM 893 C CA . LYS A 1 115 ? -37.538 -12.839 -22.911 1.00 40.06 115 LYS A CA 1
ATOM 894 C C . LYS A 1 115 ? -36.356 -13.506 -23.595 1.00 40.06 115 LYS A C 1
ATOM 896 O O . LYS A 1 115 ? -35.693 -14.358 -23.009 1.00 40.06 115 LYS A O 1
ATOM 901 N N . SER A 1 116 ? -36.111 -13.114 -24.846 1.00 36.78 116 SER A N 1
ATOM 902 C CA . SER A 1 116 ? -34.805 -13.282 -25.466 1.00 36.78 116 SER A CA 1
ATOM 903 C C . SER A 1 116 ? -33.767 -12.914 -24.415 1.00 36.78 116 SER A C 1
ATOM 905 O O . SER A 1 116 ? -33.818 -11.810 -23.859 1.00 36.78 116 SER A O 1
ATOM 907 N N . LYS A 1 117 ? -32.880 -13.863 -24.106 1.00 34.69 117 LYS A N 1
ATOM 908 C CA . LYS A 1 117 ? -31.644 -13.601 -23.374 1.00 34.69 117 LYS A CA 1
ATOM 909 C C . LYS A 1 117 ? -31.115 -12.269 -23.933 1.00 34.69 117 LYS A C 1
ATOM 911 O O . LYS A 1 117 ? -31.008 -12.177 -25.162 1.00 34.69 117 LYS A O 1
ATOM 916 N N . PRO A 1 118 ? -30.906 -11.214 -23.118 1.00 38.62 118 PRO A N 1
ATOM 917 C CA . PRO A 1 118 ? -30.191 -10.046 -23.626 1.00 38.62 118 PRO A CA 1
ATOM 918 C C . PRO A 1 118 ? -28.934 -10.587 -24.318 1.00 38.62 118 PRO A C 1
ATOM 920 O O . PRO A 1 118 ? -28.400 -11.575 -23.799 1.00 38.62 118 PRO A O 1
ATOM 923 N N . PRO A 1 119 ? -28.545 -10.058 -25.500 1.00 39.19 119 PRO A N 1
ATOM 924 C CA . PRO A 1 119 ? -27.400 -10.580 -26.247 1.00 39.19 119 PRO A CA 1
ATOM 925 C C . PRO A 1 119 ? -26.296 -10.820 -25.236 1.00 39.19 119 PRO A C 1
ATOM 927 O O . PRO A 1 119 ? -26.027 -9.891 -24.474 1.00 39.19 119 PRO A O 1
ATOM 930 N N . ASP A 1 120 ? -25.840 -12.077 -25.124 1.00 43.03 120 ASP A N 1
ATOM 931 C CA . ASP A 1 120 ? -24.993 -12.545 -24.026 1.00 43.03 120 ASP A CA 1
ATOM 932 C C . ASP A 1 120 ? -23.982 -11.447 -23.722 1.00 43.03 120 ASP A C 1
ATOM 934 O O . ASP A 1 120 ? -23.103 -11.191 -24.543 1.00 43.03 120 ASP A O 1
ATOM 938 N N . ALA A 1 121 ? -24.182 -10.716 -22.617 1.00 48.25 121 ALA A N 1
ATOM 939 C CA . ALA A 1 121 ? -23.237 -9.691 -22.223 1.00 48.25 121 ALA A CA 1
ATOM 940 C C . ALA A 1 121 ? -21.945 -10.468 -22.035 1.00 48.25 121 ALA A C 1
ATOM 942 O O . ALA A 1 121 ? -21.888 -11.312 -21.134 1.00 48.25 121 ALA A O 1
ATOM 943 N N . GLU A 1 122 ? -20.996 -10.303 -22.965 1.00 57.53 122 GLU A N 1
ATOM 944 C CA . GLU A 1 122 ? -19.772 -11.087 -22.955 1.00 57.53 122 GLU A CA 1
ATOM 945 C C . GLU A 1 122 ? -19.231 -11.026 -21.535 1.00 57.53 122 GLU A C 1
ATOM 947 O O . GLU A 1 122 ? -19.044 -9.938 -20.981 1.00 57.53 122 GLU A O 1
ATOM 952 N N . ALA A 1 123 ? -19.061 -12.193 -20.910 1.00 76.88 123 ALA A N 1
ATOM 953 C CA . ALA A 1 123 ? -18.567 -12.235 -19.548 1.00 76.88 123 ALA A CA 1
ATOM 954 C C . ALA A 1 123 ? -17.283 -11.399 -19.485 1.00 76.88 123 ALA A C 1
ATOM 956 O O . ALA A 1 123 ? -16.440 -11.481 -20.379 1.00 76.88 123 ALA A O 1
ATOM 957 N N . LEU A 1 124 ? -17.142 -10.569 -18.450 1.00 84.44 124 LEU A N 1
ATOM 958 C CA . LEU A 1 124 ? -15.956 -9.737 -18.303 1.00 84.44 124 LEU A CA 1
ATOM 959 C C . LEU A 1 124 ? -14.722 -10.644 -18.236 1.00 84.44 124 LEU A C 1
ATOM 961 O O . LEU A 1 124 ? -14.522 -11.394 -17.265 1.00 84.44 124 LEU A O 1
ATOM 965 N N . THR A 1 125 ? -13.897 -10.566 -19.272 1.00 90.69 125 THR A N 1
ATOM 966 C CA . THR A 1 125 ? -12.706 -11.386 -19.465 1.00 90.69 125 THR A CA 1
ATOM 967 C C . THR A 1 125 ? -11.477 -10.503 -19.618 1.00 90.69 125 THR A C 1
ATOM 969 O O . THR A 1 125 ? -11.536 -9.364 -20.079 1.00 90.69 125 THR A O 1
ATOM 972 N N . VAL A 1 126 ? -10.349 -11.041 -19.163 1.00 94.81 126 VAL A N 1
ATOM 973 C CA . VAL A 1 126 ? -9.031 -10.431 -19.310 1.00 94.81 126 VAL A CA 1
ATOM 974 C C . VAL A 1 126 ? -8.153 -11.481 -19.966 1.00 94.81 126 VAL A C 1
ATOM 976 O O . VAL A 1 126 ? -7.845 -12.502 -19.349 1.00 94.81 126 VAL A O 1
ATOM 979 N N . THR A 1 127 ? -7.784 -11.244 -21.218 1.00 96.25 127 THR A N 1
ATOM 980 C CA . THR A 1 127 ? -6.899 -12.128 -21.978 1.00 96.25 127 THR A CA 1
ATOM 981 C C . THR A 1 127 ? -5.464 -11.709 -21.710 1.00 96.25 127 THR A C 1
ATOM 983 O O . THR A 1 127 ? -5.123 -10.547 -21.920 1.00 96.25 127 THR A O 1
ATOM 986 N N . LYS A 1 128 ? -4.635 -12.637 -21.226 1.00 95.88 128 LYS A N 1
ATOM 987 C CA . LYS A 1 128 ? -3.240 -12.392 -20.831 1.00 95.88 128 LYS A CA 1
ATOM 988 C C . LYS A 1 128 ? -2.278 -13.030 -21.832 1.00 95.88 128 LYS A C 1
ATOM 990 O O . LYS A 1 128 ? -2.514 -14.154 -22.273 1.00 95.88 128 LYS A O 1
ATOM 995 N N . SER A 1 129 ? -1.188 -12.342 -22.156 1.00 96.62 129 SER A N 1
ATOM 996 C CA . SER A 1 129 ? -0.049 -12.923 -22.862 1.00 96.62 129 SER A CA 1
ATOM 997 C C . SER A 1 129 ? 0.672 -13.944 -21.977 1.00 96.62 129 SER A C 1
ATOM 999 O O . SER A 1 129 ? 0.456 -14.017 -20.763 1.00 96.62 129 SER A O 1
ATOM 1001 N N . LYS A 1 130 ? 1.588 -1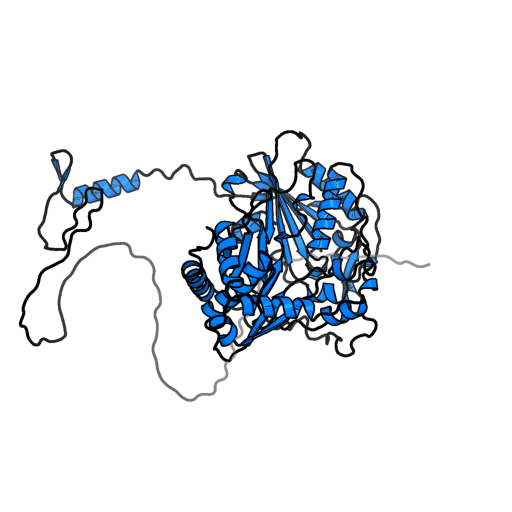4.715 -22.574 1.00 94.25 130 LYS A N 1
ATOM 1002 C CA . LYS A 1 130 ? 2.593 -15.422 -21.773 1.00 94.25 130 LYS A CA 1
ATOM 1003 C C . LYS A 1 130 ? 3.488 -14.391 -21.061 1.00 94.25 130 LYS A C 1
ATOM 1005 O O . LYS A 1 130 ? 3.729 -13.332 -21.648 1.00 94.25 130 LYS A O 1
ATOM 1010 N N . PRO A 1 131 ? 3.965 -14.675 -19.836 1.00 93.31 131 PRO A N 1
ATOM 1011 C CA . PRO A 1 131 ? 4.918 -13.805 -19.156 1.00 93.31 131 PRO A CA 1
ATOM 1012 C C . PRO A 1 131 ? 6.234 -13.697 -19.930 1.00 93.31 131 PRO A C 1
ATOM 1014 O O . PRO A 1 131 ? 6.813 -14.711 -20.320 1.00 93.31 131 PRO A O 1
ATOM 1017 N N . GLU A 1 132 ? 6.702 -12.468 -20.117 1.00 95.62 132 GLU A N 1
ATOM 1018 C CA . GLU A 1 132 ? 8.052 -12.132 -20.576 1.00 95.62 132 GLU A CA 1
ATOM 1019 C C . GLU A 1 132 ? 8.880 -11.654 -19.376 1.00 95.62 132 GLU A C 1
ATOM 1021 O O . GLU A 1 132 ? 8.330 -11.068 -18.448 1.00 95.62 132 GLU A O 1
ATOM 1026 N N . PHE A 1 133 ? 10.194 -11.882 -19.365 1.00 95.75 133 PHE A N 1
ATOM 1027 C CA . PHE A 1 133 ? 11.065 -11.366 -18.307 1.00 95.75 133 PHE A CA 1
ATOM 1028 C C . PHE A 1 133 ? 11.753 -10.078 -18.752 1.00 95.75 133 PHE A C 1
ATOM 1030 O O . PHE A 1 133 ? 12.576 -10.079 -19.662 1.00 95.75 133 PHE A O 1
ATOM 1037 N N . VAL A 1 134 ? 11.435 -8.975 -18.076 1.00 98.06 134 VAL A N 1
ATOM 1038 C CA . VAL A 1 134 ? 12.056 -7.671 -18.322 1.00 98.06 134 VAL A CA 1
ATOM 1039 C C . VAL A 1 134 ? 13.323 -7.565 -17.490 1.00 98.06 134 VAL A C 1
ATOM 1041 O O . VAL A 1 134 ? 13.264 -7.407 -16.269 1.00 98.06 134 VAL A O 1
ATOM 1044 N N . CYS A 1 135 ? 14.471 -7.670 -18.151 1.00 97.75 135 CYS A N 1
ATOM 1045 C CA . CYS A 1 135 ? 15.780 -7.587 -17.512 1.00 97.75 135 CYS A CA 1
ATOM 1046 C C . CYS A 1 135 ? 16.266 -6.130 -17.383 1.00 97.75 135 CYS A C 1
ATOM 1048 O O . CYS A 1 135 ? 15.856 -5.272 -18.170 1.00 97.75 135 CYS A O 1
ATOM 1050 N N . PRO A 1 136 ? 17.161 -5.829 -16.422 1.00 98.00 136 PRO A N 1
ATOM 1051 C CA . PRO A 1 136 ? 17.839 -4.537 -16.367 1.00 98.00 136 PRO A CA 1
ATOM 1052 C C . PRO A 1 136 ? 18.571 -4.228 -17.684 1.00 98.00 136 PRO A C 1
ATOM 1054 O O . PRO A 1 136 ? 19.200 -5.112 -18.264 1.00 98.00 136 PRO A O 1
ATOM 1057 N N . THR A 1 137 ? 18.563 -2.971 -18.140 1.00 97.56 137 THR A N 1
ATOM 1058 C CA . THR A 1 137 ? 19.251 -2.581 -19.394 1.00 97.56 137 THR A CA 1
ATOM 1059 C C . THR A 1 137 ? 20.778 -2.665 -19.325 1.00 97.56 137 THR A C 1
ATOM 1061 O O . THR A 1 137 ? 21.451 -2.546 -20.344 1.00 97.56 137 THR A O 1
ATOM 1064 N N . MET A 1 138 ? 21.343 -2.810 -18.127 1.00 95.62 138 MET A N 1
ATOM 1065 C CA . MET A 1 138 ? 22.781 -2.890 -17.876 1.00 95.62 138 MET A CA 1
ATOM 1066 C C . MET A 1 138 ? 23.056 -3.952 -16.816 1.00 95.62 138 MET A C 1
ATOM 1068 O O . MET A 1 138 ? 22.195 -4.235 -15.985 1.00 95.62 138 MET A O 1
ATOM 1072 N N . LYS A 1 139 ? 24.277 -4.501 -16.801 1.00 94.19 139 LYS A N 1
ATOM 1073 C CA . LYS A 1 139 ? 24.701 -5.418 -15.739 1.00 94.19 139 LYS A CA 1
ATOM 1074 C C . LYS A 1 139 ? 24.625 -4.710 -14.381 1.00 94.19 139 LYS A C 1
ATOM 1076 O O . LYS A 1 139 ? 25.189 -3.632 -14.206 1.00 94.19 139 LYS A O 1
ATOM 1081 N N . THR A 1 140 ? 23.936 -5.334 -13.435 1.00 95.25 140 THR A N 1
ATOM 1082 C CA . THR A 1 140 ? 23.783 -4.853 -12.059 1.00 95.25 140 THR A CA 1
ATOM 1083 C C . THR A 1 140 ? 24.683 -5.640 -11.109 1.00 95.25 140 THR A C 1
ATOM 1085 O O . THR A 1 140 ? 25.445 -6.509 -11.535 1.00 95.25 140 THR A O 1
ATOM 1088 N N . TYR A 1 141 ? 24.591 -5.343 -9.812 1.00 91.81 141 TYR A N 1
ATOM 1089 C CA . TYR A 1 141 ? 25.191 -6.176 -8.773 1.00 91.81 141 TYR A CA 1
ATOM 1090 C C . TYR A 1 141 ? 24.788 -7.649 -8.952 1.00 91.81 141 TYR A C 1
ATOM 1092 O O . TYR A 1 141 ? 23.608 -7.938 -9.162 1.00 91.81 141 TYR A O 1
ATOM 1100 N N . ASP A 1 142 ? 25.782 -8.536 -8.865 1.00 92.69 142 ASP A N 1
ATOM 1101 C CA . ASP A 1 142 ? 25.644 -9.990 -8.944 1.00 92.69 142 ASP A CA 1
ATOM 1102 C C . ASP A 1 142 ? 26.027 -10.587 -7.587 1.00 92.69 142 ASP A C 1
ATOM 1104 O O . ASP A 1 142 ? 27.197 -10.564 -7.194 1.00 92.69 142 ASP A O 1
ATOM 1108 N N . GLY A 1 143 ? 25.029 -11.026 -6.821 1.00 93.50 143 GLY A N 1
ATOM 1109 C CA . GLY A 1 143 ? 25.244 -11.519 -5.463 1.00 93.50 143 GLY A CA 1
ATOM 1110 C C . GLY A 1 143 ? 23.982 -11.567 -4.610 1.00 93.50 143 GLY A C 1
ATOM 1111 O O . GLY A 1 143 ? 22.856 -11.538 -5.113 1.00 93.50 143 GLY A O 1
ATOM 1112 N N . PHE A 1 144 ? 24.174 -11.653 -3.294 1.00 94.62 144 PHE A N 1
ATOM 1113 C CA . PHE A 1 144 ? 23.076 -11.690 -2.331 1.00 94.62 144 PHE A CA 1
ATOM 1114 C C . PHE A 1 144 ? 22.714 -10.293 -1.843 1.00 94.62 144 PHE A C 1
ATOM 1116 O O . PHE A 1 144 ? 23.546 -9.551 -1.323 1.00 94.62 144 PHE A O 1
ATOM 1123 N N . TYR A 1 145 ? 21.437 -9.967 -1.973 1.00 94.06 145 TYR A N 1
ATOM 1124 C CA . TYR A 1 145 ? 20.815 -8.818 -1.353 1.00 94.06 145 TYR A CA 1
ATOM 1125 C C . TYR A 1 145 ? 20.126 -9.263 -0.063 1.00 94.06 145 TYR A C 1
ATOM 1127 O O . TYR A 1 145 ? 19.132 -9.994 -0.083 1.00 94.06 145 TYR A O 1
ATOM 1135 N N . TYR A 1 146 ? 20.706 -8.852 1.061 1.00 92.56 146 TYR A N 1
ATOM 1136 C CA . TYR A 1 146 ? 20.226 -9.202 2.392 1.00 92.56 146 TYR A CA 1
ATOM 1137 C C . TYR A 1 146 ? 19.089 -8.284 2.805 1.00 92.56 146 TYR A C 1
ATOM 1139 O O . TYR A 1 146 ? 19.212 -7.065 2.694 1.00 92.56 146 TYR A O 1
ATOM 1147 N N . LEU A 1 147 ? 18.016 -8.876 3.316 1.00 89.81 147 LEU A N 1
ATOM 1148 C CA . LEU A 1 147 ? 16.914 -8.148 3.921 1.00 89.81 147 LEU A CA 1
ATOM 1149 C C . LEU A 1 147 ? 17.289 -7.688 5.338 1.00 89.81 147 LEU A C 1
ATOM 1151 O O . LEU A 1 147 ? 18.220 -8.204 5.959 1.00 89.81 147 LEU A O 1
ATOM 1155 N N . SER A 1 148 ? 16.599 -6.667 5.838 1.00 85.88 148 SER A N 1
ATOM 1156 C CA . SER A 1 148 ? 16.671 -6.302 7.253 1.00 85.88 148 SER A CA 1
ATOM 1157 C C . SER A 1 148 ? 15.742 -7.195 8.090 1.00 85.88 148 SER A C 1
ATOM 1159 O O . SER A 1 148 ? 14.775 -7.736 7.559 1.00 85.88 148 SER A O 1
ATOM 1161 N N . PRO A 1 149 ? 15.939 -7.297 9.415 1.00 77.50 149 PRO A N 1
ATOM 1162 C CA . PRO A 1 149 ? 15.002 -8.028 10.276 1.00 77.50 149 PRO A CA 1
ATOM 1163 C C . PRO A 1 149 ? 13.541 -7.544 10.164 1.00 77.50 149 PRO A C 1
ATOM 1165 O O . PRO A 1 149 ? 12.610 -8.326 10.330 1.00 77.50 149 PRO A O 1
ATOM 1168 N N . PHE A 1 150 ? 13.328 -6.263 9.838 1.00 76.50 150 PHE A N 1
ATOM 1169 C CA . PHE A 1 150 ? 11.994 -5.673 9.642 1.00 76.50 150 PHE A CA 1
ATOM 1170 C C . PHE A 1 150 ? 11.324 -6.125 8.350 1.00 76.50 150 PHE A C 1
ATOM 1172 O O . PHE A 1 150 ? 10.110 -6.299 8.301 1.00 76.50 150 PHE A O 1
ATOM 1179 N N . ASP A 1 151 ? 12.123 -6.306 7.304 1.00 84.62 151 ASP A N 1
ATOM 1180 C CA . ASP A 1 151 ? 11.661 -6.830 6.027 1.00 84.62 151 ASP A CA 1
ATOM 1181 C C . ASP A 1 151 ? 11.171 -8.278 6.192 1.00 84.62 151 ASP A C 1
ATOM 1183 O O . ASP A 1 151 ? 10.098 -8.636 5.712 1.00 84.62 151 ASP A O 1
ATOM 1187 N N . GLU A 1 152 ? 11.922 -9.105 6.925 1.00 77.50 152 GLU A N 1
ATOM 1188 C CA . GLU A 1 152 ? 11.561 -10.505 7.186 1.00 77.50 152 GLU A CA 1
ATOM 1189 C C . GLU A 1 152 ? 10.255 -10.637 7.989 1.00 77.50 152 GLU A C 1
ATOM 1191 O O . GLU A 1 152 ? 9.448 -11.528 7.718 1.00 77.50 152 GLU A O 1
ATOM 1196 N N . ALA A 1 153 ? 10.000 -9.715 8.925 1.00 75.19 153 ALA A N 1
ATOM 1197 C CA . ALA A 1 153 ? 8.775 -9.689 9.727 1.00 75.19 153 ALA A CA 1
ATOM 1198 C C . ALA A 1 153 ? 7.502 -9.383 8.914 1.00 75.19 153 ALA A C 1
ATOM 1200 O O . ALA A 1 153 ? 6.398 -9.694 9.359 1.00 75.19 153 ALA A O 1
ATOM 1201 N N . LEU A 1 154 ? 7.644 -8.785 7.727 1.00 78.19 154 LEU A N 1
ATOM 1202 C CA . LEU A 1 154 ? 6.541 -8.386 6.849 1.00 78.19 154 LEU A CA 1
ATOM 1203 C C . LEU A 1 154 ? 6.435 -9.287 5.613 1.00 78.19 154 LEU A C 1
ATOM 1205 O O . LEU A 1 154 ? 5.934 -8.868 4.577 1.00 78.19 154 LEU A O 1
ATOM 1209 N N . MET A 1 155 ? 6.905 -10.532 5.685 1.00 78.94 155 MET A N 1
ATOM 1210 C CA . MET A 1 155 ? 6.831 -11.449 4.550 1.00 78.94 155 MET A CA 1
ATOM 1211 C C . MET A 1 155 ? 5.379 -11.822 4.207 1.00 78.94 155 MET A C 1
ATOM 1213 O O . MET A 1 155 ? 4.661 -12.428 5.000 1.00 78.94 155 MET A O 1
ATOM 1217 N N . GLY A 1 156 ? 4.956 -11.506 2.983 1.00 79.88 156 GLY A N 1
ATOM 1218 C CA . GLY A 1 156 ? 3.616 -11.813 2.486 1.00 79.88 156 GLY A CA 1
ATOM 1219 C C . GLY A 1 156 ? 3.298 -11.103 1.169 1.00 79.88 156 GLY A C 1
ATOM 1220 O O . GLY A 1 156 ? 3.997 -10.158 0.800 1.00 79.88 156 GLY A O 1
ATOM 1221 N N . PRO A 1 157 ? 2.262 -11.547 0.436 1.00 84.00 157 PRO A N 1
ATOM 1222 C CA . PRO A 1 157 ? 1.869 -10.911 -0.814 1.00 84.00 157 PRO A CA 1
ATOM 1223 C C . PRO A 1 157 ? 1.315 -9.504 -0.565 1.00 84.00 157 PRO A C 1
ATOM 1225 O O . PRO A 1 157 ? 0.521 -9.280 0.353 1.00 84.00 157 PRO A O 1
ATOM 1228 N N . LEU A 1 158 ? 1.721 -8.577 -1.424 1.00 88.31 158 LEU A N 1
ATOM 1229 C CA . LEU A 1 158 ? 1.205 -7.222 -1.527 1.00 88.31 158 LEU A CA 1
ATOM 1230 C C . LEU A 1 158 ? 0.888 -6.957 -3.001 1.00 88.31 158 LEU A C 1
ATOM 1232 O O . LEU A 1 158 ? 1.750 -6.559 -3.782 1.00 88.31 158 LEU A O 1
ATOM 1236 N N . ASP A 1 159 ? -0.364 -7.199 -3.371 1.00 91.69 159 ASP A N 1
ATOM 1237 C CA . ASP A 1 159 ? -0.874 -6.982 -4.716 1.00 91.69 159 ASP A CA 1
ATOM 1238 C C . ASP A 1 159 ? -1.590 -5.638 -4.788 1.00 91.69 159 ASP A C 1
ATOM 1240 O O . ASP A 1 159 ? -2.456 -5.324 -3.968 1.00 91.69 159 ASP A O 1
ATOM 1244 N N . ILE A 1 160 ? -1.259 -4.836 -5.792 1.00 93.81 160 ILE A N 1
ATOM 1245 C CA . ILE A 1 160 ? -1.762 -3.473 -5.917 1.00 93.81 160 ILE A CA 1
ATOM 1246 C C . ILE A 1 160 ? -2.166 -3.183 -7.357 1.00 93.81 160 ILE A C 1
ATOM 1248 O O . ILE A 1 160 ? -1.462 -3.530 -8.301 1.00 93.81 160 ILE A O 1
ATOM 1252 N N . LEU A 1 161 ? -3.297 -2.502 -7.520 1.00 95.81 161 LEU A N 1
ATOM 1253 C CA . LEU A 1 161 ? -3.781 -2.006 -8.803 1.00 95.81 161 LEU A CA 1
ATOM 1254 C C . LEU A 1 161 ? -3.716 -0.479 -8.855 1.00 95.81 161 LEU A C 1
ATOM 1256 O O . LEU A 1 161 ? -4.154 0.191 -7.918 1.00 95.81 161 LEU A O 1
ATOM 1260 N N . PHE A 1 162 ? -3.245 0.053 -9.981 1.00 96.81 162 PHE A N 1
ATOM 1261 C CA . PHE A 1 162 ? -3.330 1.467 -10.350 1.00 96.81 162 PHE A CA 1
ATOM 1262 C C . PHE A 1 162 ? -4.145 1.593 -11.636 1.00 96.81 162 PHE A C 1
ATOM 1264 O O . PHE A 1 162 ? -3.766 1.008 -12.651 1.00 96.81 162 PHE A O 1
ATOM 1271 N N . SER A 1 163 ? -5.249 2.337 -11.616 1.00 96.19 163 SER A N 1
ATOM 1272 C CA . SER A 1 163 ? -6.057 2.589 -12.815 1.00 96.19 163 SER A CA 1
ATOM 1273 C C . SER A 1 163 ? -5.713 3.941 -13.428 1.00 96.19 163 SER A C 1
ATOM 1275 O O . SER A 1 163 ? -5.575 4.927 -12.712 1.00 96.19 163 SER A O 1
ATOM 1277 N N . PHE A 1 164 ? -5.587 4.000 -14.750 1.00 95.12 164 PHE A N 1
ATOM 1278 C CA . PHE A 1 164 ? -5.241 5.200 -15.504 1.00 95.12 164 PHE A CA 1
ATOM 1279 C C . PHE A 1 164 ? -6.293 5.448 -16.584 1.00 95.12 164 PHE A C 1
ATOM 1281 O O . PHE A 1 164 ? -6.612 4.562 -17.383 1.00 95.12 164 PHE A O 1
ATOM 1288 N N . GLU A 1 165 ? -6.819 6.667 -16.613 1.00 91.31 165 GLU A N 1
ATOM 1289 C CA . GLU A 1 165 ? -7.642 7.159 -17.715 1.00 91.31 165 GLU A CA 1
ATOM 1290 C C . GLU A 1 165 ? -6.705 7.703 -18.798 1.00 91.31 165 GLU A C 1
ATOM 1292 O O . GLU A 1 165 ? -5.769 8.437 -18.490 1.00 91.31 165 GLU A O 1
ATOM 1297 N N . MET A 1 166 ? -6.928 7.339 -20.061 1.00 84.38 166 MET A N 1
ATOM 1298 C CA . MET A 1 166 ? -6.182 7.924 -21.175 1.00 84.38 166 MET A CA 1
ATOM 1299 C C . MET A 1 166 ? -6.944 9.121 -21.733 1.00 84.38 166 MET A C 1
ATOM 1301 O O . MET A 1 166 ? -8.126 9.017 -22.044 1.00 84.38 166 MET A O 1
ATOM 1305 N N . ASP A 1 167 ? -6.249 10.241 -21.920 1.00 71.56 167 ASP A N 1
ATOM 1306 C CA . ASP A 1 167 ? -6.809 11.455 -22.524 1.00 71.56 167 ASP A CA 1
ATOM 1307 C C . ASP A 1 167 ? -6.658 11.503 -24.059 1.00 71.56 167 ASP A C 1
ATOM 1309 O O . ASP A 1 167 ? -6.987 12.507 -24.688 1.00 71.56 167 ASP A O 1
ATOM 1313 N N . GLY A 1 168 ? -6.148 10.422 -24.664 1.00 66.44 168 GLY A N 1
ATOM 1314 C CA . GLY A 1 168 ? -5.973 10.271 -26.111 1.00 66.44 168 GLY A CA 1
ATOM 1315 C C . GLY A 1 168 ? -4.830 11.090 -26.723 1.00 66.44 168 GLY A C 1
ATOM 1316 O O . GLY A 1 168 ? -4.668 11.065 -27.940 1.00 66.44 168 GLY A O 1
ATOM 1317 N N . LYS A 1 169 ? -4.024 11.810 -25.925 1.00 66.50 169 LYS A N 1
ATOM 1318 C CA . LYS A 1 169 ? -2.991 12.722 -26.456 1.00 66.50 169 LYS A CA 1
ATOM 1319 C C . LYS A 1 169 ? -1.694 12.040 -26.886 1.00 66.50 169 LYS A C 1
ATOM 1321 O O . LYS A 1 169 ? -0.974 12.586 -27.719 1.00 66.50 169 LYS A O 1
ATOM 1326 N N . ARG A 1 170 ? -1.369 10.873 -26.324 1.00 72.94 170 ARG A N 1
ATOM 1327 C CA . ARG A 1 170 ? -0.173 10.094 -26.689 1.00 72.94 170 ARG A CA 1
ATOM 1328 C C . ARG A 1 170 ? -0.539 8.928 -27.598 1.00 72.94 170 ARG A C 1
ATOM 1330 O O . ARG A 1 170 ? -1.422 8.142 -27.276 1.00 72.94 170 ARG A O 1
ATOM 1337 N N . THR A 1 171 ? 0.211 8.796 -28.689 1.00 69.56 171 THR A N 1
ATOM 1338 C CA . THR A 1 171 ? 0.104 7.710 -29.678 1.00 69.56 171 THR A CA 1
ATOM 1339 C C . THR A 1 171 ? 1.123 6.589 -29.457 1.00 69.56 171 THR A C 1
ATOM 1341 O O . THR A 1 171 ? 1.130 5.608 -30.197 1.00 69.56 171 THR A O 1
ATOM 1344 N N . GLU A 1 172 ? 1.996 6.730 -28.455 1.00 80.00 172 GLU A N 1
ATOM 1345 C CA . GLU A 1 172 ? 3.015 5.735 -28.121 1.00 80.00 172 GLU A CA 1
ATOM 1346 C C . GLU A 1 172 ? 2.408 4.388 -27.713 1.00 80.00 172 GLU A C 1
ATOM 1348 O O . GLU A 1 172 ? 1.316 4.309 -27.142 1.00 80.00 172 GLU A O 1
ATOM 1353 N N . ASN A 1 173 ? 3.156 3.311 -27.964 1.00 91.12 173 ASN A N 1
ATOM 1354 C CA . ASN A 1 173 ? 2.755 1.973 -27.558 1.00 91.12 173 ASN A CA 1
ATOM 1355 C C . ASN A 1 173 ? 2.893 1.819 -26.034 1.00 91.12 173 ASN A C 1
ATOM 1357 O O . ASN A 1 173 ? 3.998 1.689 -25.512 1.00 91.12 173 ASN A O 1
ATOM 1361 N N . LEU A 1 174 ? 1.748 1.792 -25.345 1.00 93.94 174 LEU A N 1
ATOM 1362 C CA . LEU A 1 174 ? 1.630 1.627 -23.893 1.00 93.94 174 LEU A CA 1
ATOM 1363 C C . LEU A 1 174 ? 2.532 0.521 -23.326 1.00 93.94 174 LEU A C 1
ATOM 1365 O O . LEU A 1 174 ? 3.251 0.757 -22.355 1.00 93.94 174 LEU A O 1
ATOM 1369 N N . PHE A 1 175 ? 2.469 -0.681 -23.904 1.00 96.56 175 PHE A N 1
ATOM 1370 C CA . PHE A 1 175 ? 3.177 -1.842 -23.372 1.00 96.56 175 PHE A CA 1
ATOM 1371 C C . PHE A 1 175 ? 4.687 -1.661 -23.499 1.00 96.56 175 PHE A C 1
ATOM 1373 O O . PHE A 1 175 ? 5.402 -1.813 -22.511 1.00 96.56 175 PHE A O 1
ATOM 1380 N N . GLU A 1 176 ? 5.157 -1.240 -24.674 1.00 96.88 176 GLU A N 1
ATOM 1381 C CA . GLU A 1 176 ? 6.577 -0.996 -24.934 1.00 96.88 176 GLU A CA 1
ATOM 1382 C C . GLU A 1 176 ? 7.142 0.138 -24.076 1.00 96.88 176 GLU A C 1
ATOM 1384 O O . GLU A 1 176 ? 8.181 -0.037 -23.441 1.00 96.88 176 GLU A O 1
ATOM 1389 N N . THR A 1 177 ? 6.444 1.273 -23.972 1.00 96.62 177 THR A N 1
ATOM 1390 C CA . THR A 1 177 ? 6.890 2.406 -23.145 1.00 96.62 177 THR A CA 1
ATOM 1391 C C . THR A 1 177 ? 7.047 1.991 -21.678 1.00 96.62 177 THR A C 1
ATOM 1393 O O . THR A 1 177 ? 8.076 2.272 -21.059 1.00 96.62 177 THR A O 1
ATOM 1396 N N . ILE A 1 178 ? 6.064 1.276 -21.117 1.00 97.88 178 ILE A N 1
ATOM 1397 C CA . ILE A 1 178 ? 6.122 0.793 -19.731 1.00 97.88 178 ILE A CA 1
ATOM 1398 C C . ILE A 1 178 ? 7.255 -0.236 -19.557 1.00 97.88 178 ILE A C 1
ATOM 1400 O O . ILE A 1 178 ? 8.033 -0.136 -18.601 1.00 97.88 178 ILE A O 1
ATOM 1404 N N . LYS A 1 179 ? 7.381 -1.194 -20.484 1.00 98.12 179 LYS A N 1
ATOM 1405 C CA . LYS A 1 179 ? 8.380 -2.275 -20.460 1.00 98.12 179 LYS A CA 1
ATOM 1406 C C . LYS A 1 179 ? 9.813 -1.740 -20.542 1.00 98.12 179 LYS A C 1
ATOM 1408 O O . LYS A 1 179 ? 10.649 -2.069 -19.702 1.00 98.12 179 LYS A O 1
ATOM 1413 N N . GLN A 1 180 ? 10.094 -0.847 -21.489 1.00 98.12 180 GLN A N 1
ATOM 1414 C CA . GLN A 1 180 ? 11.417 -0.237 -21.663 1.00 98.12 180 GLN A CA 1
ATOM 1415 C C . GLN A 1 180 ? 11.807 0.639 -20.469 1.00 98.12 180 GLN A C 1
ATOM 1417 O O . GLN A 1 180 ? 12.960 0.634 -20.032 1.00 98.12 180 GLN A O 1
ATOM 1422 N N . ALA A 1 181 ? 10.851 1.381 -19.907 1.00 98.50 181 ALA A N 1
ATOM 1423 C CA . ALA A 1 181 ? 11.084 2.157 -18.697 1.00 98.50 181 ALA A CA 1
ATOM 1424 C C . ALA A 1 181 ? 11.362 1.263 -17.481 1.00 98.50 181 ALA A C 1
ATOM 1426 O O . ALA A 1 181 ? 12.197 1.617 -16.648 1.00 98.50 181 ALA A O 1
ATOM 1427 N N . LEU A 1 182 ? 10.712 0.095 -17.396 1.00 98.69 182 LEU A N 1
ATOM 1428 C CA . LEU A 1 182 ? 10.938 -0.871 -16.320 1.00 98.69 182 LEU A CA 1
ATOM 1429 C C . LEU A 1 182 ? 12.364 -1.413 -16.394 1.00 98.69 182 LEU A C 1
ATOM 1431 O O . LEU A 1 182 ? 13.076 -1.377 -15.396 1.00 98.69 182 LEU A O 1
ATOM 1435 N N . ALA A 1 183 ? 12.816 -1.815 -17.585 1.00 98.56 183 ALA A N 1
ATOM 1436 C CA . ALA A 1 183 ? 14.184 -2.277 -17.809 1.00 98.56 183 ALA A CA 1
ATOM 1437 C C . ALA A 1 183 ? 15.233 -1.247 -17.340 1.00 98.56 183 ALA A C 1
ATOM 1439 O O . ALA A 1 183 ? 16.230 -1.607 -16.713 1.00 98.56 183 ALA A O 1
ATOM 1440 N N . LYS A 1 184 ? 14.993 0.050 -17.585 1.00 98.56 184 LYS A N 1
ATOM 1441 C CA . LYS A 1 184 ? 15.858 1.142 -17.098 1.00 98.56 184 LYS A CA 1
ATOM 1442 C C . LYS A 1 184 ? 15.776 1.301 -15.577 1.00 98.56 184 LYS A C 1
ATOM 1444 O O . LYS A 1 184 ? 16.801 1.436 -14.915 1.00 98.56 184 LYS A O 1
ATOM 1449 N N . ALA A 1 185 ? 14.571 1.258 -15.006 1.00 98.44 185 ALA A N 1
ATOM 1450 C CA . ALA A 1 185 ? 14.368 1.380 -13.564 1.00 98.44 185 ALA A CA 1
ATOM 1451 C C . ALA A 1 185 ? 15.065 0.247 -12.793 1.00 98.44 185 ALA A C 1
ATOM 1453 O O . ALA A 1 185 ? 15.692 0.493 -11.764 1.00 98.44 185 ALA A O 1
ATOM 1454 N N . LEU A 1 186 ? 15.032 -0.980 -13.319 1.00 98.38 186 LEU A N 1
ATOM 1455 C CA . LEU A 1 186 ? 15.653 -2.152 -12.700 1.00 98.38 186 LEU A CA 1
ATOM 1456 C C . LEU A 1 186 ? 17.181 -2.062 -12.593 1.00 98.38 186 LEU A C 1
ATOM 1458 O O . LEU A 1 186 ? 17.760 -2.770 -11.778 1.00 98.38 186 LEU A O 1
ATOM 1462 N N . VAL A 1 187 ? 17.846 -1.161 -13.324 1.00 97.62 187 VAL A N 1
ATOM 1463 C CA . VAL A 1 187 ? 19.273 -0.872 -13.087 1.00 97.62 187 VAL A CA 1
ATOM 1464 C C . VAL A 1 187 ? 19.479 -0.265 -11.694 1.00 97.62 187 VAL A C 1
ATOM 1466 O O . VAL A 1 187 ? 20.409 -0.630 -10.978 1.00 97.62 187 VAL A O 1
ATOM 1469 N N . HIS A 1 188 ? 18.581 0.632 -11.282 1.00 97.62 188 HIS A N 1
ATOM 1470 C CA . HIS A 1 188 ? 18.642 1.318 -9.990 1.00 97.62 188 HIS A CA 1
ATOM 1471 C C . HIS A 1 188 ? 17.993 0.511 -8.864 1.00 97.62 188 HIS A C 1
ATOM 1473 O O . HIS A 1 188 ? 18.406 0.624 -7.716 1.00 97.62 188 HIS A O 1
ATOM 1479 N N . PHE A 1 189 ? 16.996 -0.313 -9.191 1.00 97.75 189 PHE A N 1
ATOM 1480 C CA . PHE A 1 189 ? 16.232 -1.139 -8.253 1.00 97.75 189 PHE A CA 1
ATOM 1481 C C . PHE A 1 189 ? 16.464 -2.635 -8.512 1.00 97.75 189 PHE A C 1
ATOM 1483 O O . PHE A 1 189 ? 15.528 -3.434 -8.527 1.00 97.75 189 PHE A O 1
ATOM 1490 N N . TYR A 1 190 ? 17.727 -3.017 -8.716 1.00 97.12 190 TYR A N 1
ATOM 1491 C CA . TYR A 1 190 ? 18.123 -4.365 -9.139 1.00 97.12 190 TYR A CA 1
ATOM 1492 C C . TYR A 1 190 ? 17.595 -5.532 -8.284 1.00 97.12 190 TYR A C 1
ATOM 1494 O O . TYR A 1 190 ? 17.360 -6.591 -8.872 1.00 97.12 190 TYR A O 1
ATOM 1502 N N . PRO A 1 191 ? 17.337 -5.405 -6.959 1.00 96.88 191 PRO A N 1
ATOM 1503 C CA . PRO A 1 191 ? 16.766 -6.517 -6.197 1.00 96.88 191 PRO A CA 1
ATOM 1504 C C . PRO A 1 191 ? 15.390 -6.964 -6.707 1.00 96.88 191 PRO A C 1
ATOM 1506 O O . PRO A 1 191 ? 15.043 -8.134 -6.577 1.00 96.88 191 PRO A O 1
ATOM 1509 N N . LEU A 1 192 ? 14.620 -6.078 -7.350 1.00 96.75 192 LEU A N 1
ATOM 1510 C CA . LEU A 1 192 ? 13.314 -6.428 -7.921 1.00 96.75 192 LEU A CA 1
ATOM 1511 C C . LEU A 1 192 ? 13.417 -7.456 -9.058 1.00 96.75 192 LEU A C 1
ATOM 1513 O O . LEU A 1 192 ? 12.487 -8.228 -9.264 1.00 96.75 192 LEU A O 1
ATOM 1517 N N . ALA A 1 193 ? 14.554 -7.500 -9.760 1.00 96.25 193 ALA A N 1
ATOM 1518 C CA . ALA A 1 193 ? 14.837 -8.458 -10.832 1.00 96.25 193 ALA A CA 1
ATOM 1519 C C . ALA A 1 193 ? 15.504 -9.759 -10.335 1.00 96.25 193 ALA A C 1
ATOM 1521 O O . ALA A 1 193 ? 15.930 -10.580 -11.151 1.00 96.25 193 ALA A O 1
ATOM 1522 N N . GLY A 1 194 ? 15.657 -9.934 -9.018 1.00 94.81 194 GLY A N 1
ATOM 1523 C CA . GLY A 1 194 ? 16.264 -11.121 -8.416 1.00 94.81 194 GLY A CA 1
ATOM 1524 C C . GLY A 1 194 ? 15.274 -12.262 -8.174 1.00 94.81 194 GLY A C 1
ATOM 1525 O O . GLY A 1 194 ? 14.151 -12.268 -8.681 1.00 94.81 194 GLY A O 1
ATOM 1526 N N . ARG A 1 195 ? 15.682 -13.241 -7.364 1.00 93.56 195 ARG A N 1
ATOM 1527 C CA . ARG A 1 195 ? 14.817 -14.323 -6.858 1.00 93.56 195 ARG A CA 1
ATOM 1528 C C . ARG A 1 195 ? 15.002 -14.494 -5.366 1.00 93.56 195 ARG A C 1
ATOM 1530 O O . ARG A 1 195 ? 16.135 -14.442 -4.888 1.00 93.56 195 ARG A O 1
ATOM 1537 N N . PHE A 1 196 ? 13.918 -14.753 -4.643 1.00 91.06 196 PHE A N 1
ATOM 1538 C CA . PHE A 1 196 ? 14.037 -15.182 -3.256 1.00 91.06 196 PHE A CA 1
ATOM 1539 C C . PHE A 1 196 ? 14.792 -16.507 -3.182 1.00 91.06 196 PHE A C 1
ATOM 1541 O O . PHE A 1 196 ? 14.533 -17.439 -3.944 1.00 91.06 196 PHE A O 1
ATOM 1548 N N . LYS A 1 197 ? 15.778 -16.565 -2.291 1.00 91.00 197 LYS A N 1
ATOM 1549 C CA . LYS A 1 197 ? 16.619 -17.733 -2.033 1.00 91.00 197 LYS A CA 1
ATOM 1550 C C . LYS A 1 197 ? 16.963 -17.796 -0.552 1.00 91.00 197 LYS A C 1
ATOM 1552 O O . LYS A 1 197 ? 16.748 -16.845 0.195 1.00 91.00 197 LYS A O 1
ATOM 1557 N N . GLN A 1 198 ? 17.511 -18.933 -0.155 1.00 89.50 198 GLN A N 1
ATOM 1558 C CA . GLN A 1 198 ? 18.263 -19.039 1.081 1.00 89.50 198 GLN A CA 1
ATOM 1559 C C . GLN A 1 198 ? 19.751 -18.947 0.755 1.00 89.50 198 GLN A C 1
ATOM 1561 O O . GLN A 1 198 ? 20.203 -19.511 -0.247 1.00 89.50 198 GLN A O 1
ATOM 1566 N N . ASP A 1 199 ? 20.494 -18.197 1.561 1.00 85.50 199 ASP A N 1
ATOM 1567 C CA . ASP A 1 199 ? 21.955 -18.218 1.514 1.00 85.50 199 ASP A CA 1
ATOM 1568 C C . ASP A 1 199 ? 22.501 -19.526 2.146 1.00 85.50 199 ASP A C 1
ATOM 1570 O O . ASP A 1 199 ? 21.719 -20.330 2.665 1.00 85.50 199 ASP A O 1
ATOM 1574 N N . PRO A 1 200 ? 23.823 -19.782 2.110 1.00 88.25 200 PRO A N 1
ATOM 1575 C CA . PRO A 1 200 ? 24.408 -20.989 2.705 1.00 88.25 200 PRO A CA 1
ATOM 1576 C C . PRO A 1 200 ? 24.146 -21.168 4.211 1.00 88.25 200 PRO A C 1
ATOM 1578 O O . PRO A 1 200 ? 24.149 -22.299 4.694 1.00 88.25 200 PRO A O 1
ATOM 1581 N N . ASP A 1 201 ? 23.880 -20.083 4.943 1.00 84.75 201 ASP A N 1
ATOM 1582 C CA . ASP A 1 201 ? 23.552 -20.114 6.374 1.00 84.75 201 ASP A CA 1
ATOM 1583 C C . ASP A 1 201 ? 22.046 -20.369 6.620 1.00 84.75 201 ASP A C 1
ATOM 1585 O O . ASP A 1 201 ? 21.616 -20.657 7.745 1.00 84.75 201 ASP A O 1
ATOM 1589 N N . GLY A 1 202 ? 21.234 -20.327 5.559 1.00 82.94 202 GLY A N 1
ATOM 1590 C CA . GLY A 1 202 ? 19.785 -20.515 5.576 1.00 82.94 202 GLY A CA 1
ATOM 1591 C C . GLY A 1 202 ? 18.985 -19.218 5.719 1.00 82.94 202 GLY A C 1
ATOM 1592 O O . GLY A 1 202 ? 17.775 -19.280 5.944 1.00 82.94 202 GLY A O 1
ATOM 1593 N N . ARG A 1 203 ? 19.620 -18.045 5.604 1.00 83.50 203 ARG A N 1
ATOM 1594 C CA . ARG A 1 203 ? 18.944 -16.742 5.699 1.00 83.50 203 ARG A CA 1
ATOM 1595 C C . ARG A 1 203 ? 18.150 -16.449 4.439 1.00 83.50 203 ARG A C 1
ATOM 1597 O O . ARG A 1 203 ? 18.615 -16.713 3.332 1.00 83.50 203 ARG A O 1
ATOM 1604 N N . PHE A 1 204 ? 16.973 -15.855 4.608 1.00 85.69 204 PHE A N 1
ATOM 1605 C CA . PHE A 1 204 ? 16.133 -15.437 3.494 1.00 85.69 204 PHE A CA 1
ATOM 1606 C C . PHE A 1 204 ? 16.726 -14.192 2.821 1.00 85.69 204 PHE A C 1
ATOM 1608 O O . PHE A 1 204 ? 16.891 -13.140 3.437 1.00 85.69 204 PHE A O 1
ATOM 1615 N N . VAL A 1 205 ? 17.078 -14.320 1.546 1.00 91.69 205 VAL A N 1
ATOM 1616 C CA . VAL A 1 205 ? 17.773 -13.291 0.766 1.00 91.69 205 VAL A CA 1
ATOM 1617 C C . VAL A 1 205 ? 17.160 -13.170 -0.620 1.00 91.69 205 VAL A C 1
ATOM 1619 O O . VAL A 1 205 ? 16.435 -14.050 -1.087 1.00 91.69 205 VAL A O 1
ATOM 1622 N N . VAL A 1 206 ? 17.506 -12.099 -1.326 1.00 94.19 206 VAL A N 1
ATOM 1623 C CA . VAL A 1 206 ? 17.278 -12.012 -2.767 1.00 94.19 206 VAL A CA 1
ATOM 1624 C C . VAL A 1 206 ? 18.594 -12.292 -3.484 1.00 94.19 206 VAL A C 1
ATOM 1626 O O . VAL A 1 206 ? 19.579 -11.582 -3.298 1.00 94.19 206 VAL A O 1
ATOM 1629 N N . LYS A 1 207 ? 18.629 -13.329 -4.321 1.00 95.12 207 LYS A N 1
ATOM 1630 C CA . LYS A 1 207 ? 19.740 -13.573 -5.241 1.00 95.12 207 LYS A CA 1
ATOM 1631 C C . LYS A 1 207 ? 19.565 -12.678 -6.467 1.00 95.12 207 LYS A C 1
ATOM 1633 O O . LYS A 1 207 ? 18.646 -12.875 -7.263 1.00 95.12 207 LYS A O 1
ATOM 1638 N N . CYS A 1 208 ? 20.438 -11.690 -6.606 1.00 95.25 208 CYS A N 1
ATOM 1639 C CA . CYS A 1 208 ? 20.413 -10.705 -7.678 1.00 95.25 208 CYS A CA 1
ATOM 1640 C C . CYS A 1 208 ? 21.263 -11.200 -8.845 1.00 95.25 208 CYS A C 1
ATOM 1642 O O . CYS A 1 208 ? 22.447 -10.915 -8.895 1.00 95.25 208 CYS A O 1
ATOM 1644 N N . ILE A 1 209 ? 20.659 -11.955 -9.763 1.00 88.38 209 ILE A N 1
ATOM 1645 C CA . ILE A 1 209 ? 21.317 -12.446 -10.993 1.00 88.38 209 ILE A CA 1
ATOM 1646 C C . ILE A 1 209 ? 20.725 -11.835 -12.271 1.00 88.38 209 ILE A C 1
ATOM 1648 O O . ILE A 1 209 ? 21.005 -12.293 -13.373 1.00 88.38 209 ILE A O 1
ATOM 1652 N N . GLY A 1 210 ? 19.904 -10.789 -12.132 1.00 88.50 210 GLY A N 1
ATOM 1653 C CA . GLY A 1 210 ? 19.363 -10.042 -13.269 1.00 88.50 210 GLY A CA 1
ATOM 1654 C C . GLY A 1 210 ? 18.413 -10.839 -14.169 1.00 88.50 210 GLY A C 1
ATOM 1655 O O . GLY A 1 210 ? 18.252 -10.468 -15.325 1.00 88.50 210 GLY A O 1
ATOM 1656 N N . GLU A 1 211 ? 17.761 -11.893 -13.659 1.00 90.44 211 GLU A N 1
ATOM 1657 C CA . GLU A 1 211 ? 16.804 -12.731 -14.413 1.00 90.44 211 GLU A CA 1
ATOM 1658 C C . GLU A 1 211 ? 15.527 -11.990 -14.838 1.00 90.44 211 GLU A C 1
ATOM 1660 O O . GLU A 1 211 ? 14.678 -12.547 -15.532 1.00 90.44 211 GLU A O 1
ATOM 1665 N N . GLY A 1 212 ? 15.361 -10.752 -14.384 1.00 94.69 212 GLY A N 1
ATOM 1666 C CA . GLY A 1 212 ? 14.277 -9.878 -14.791 1.00 94.69 212 GLY A CA 1
ATOM 1667 C C . GLY A 1 212 ? 12.979 -10.099 -14.026 1.00 94.69 212 GLY A C 1
ATOM 1668 O O . GLY A 1 212 ? 12.822 -11.027 -13.222 1.00 94.69 212 GLY A O 1
ATOM 1669 N N . VAL A 1 213 ? 12.050 -9.186 -14.284 1.00 96.25 213 VAL A N 1
ATOM 1670 C CA . VAL A 1 213 ? 10.707 -9.134 -13.700 1.00 96.25 213 VAL A CA 1
ATOM 1671 C C . VAL A 1 213 ? 9.710 -9.765 -14.673 1.00 96.25 213 VAL A C 1
ATOM 1673 O O . VAL A 1 213 ? 9.692 -9.347 -15.833 1.00 96.25 213 VAL A O 1
ATOM 1676 N N . PRO A 1 214 ? 8.854 -10.713 -14.243 1.00 96.00 214 PRO A N 1
ATOM 1677 C CA . PRO A 1 214 ? 7.741 -11.177 -15.060 1.00 96.00 214 PRO A CA 1
ATOM 1678 C C . PRO A 1 214 ? 6.821 -10.015 -15.435 1.00 96.00 214 PRO A C 1
ATOM 1680 O O . PRO A 1 214 ? 6.322 -9.293 -14.568 1.00 96.00 214 PRO A O 1
ATOM 1683 N N . PHE A 1 215 ? 6.580 -9.864 -16.727 1.00 97.75 215 PHE A N 1
ATOM 1684 C CA . PHE A 1 215 ? 5.766 -8.826 -17.326 1.00 97.75 215 PHE A CA 1
ATOM 1685 C C . PHE A 1 215 ? 4.718 -9.468 -18.228 1.00 97.75 215 PHE A C 1
ATOM 1687 O O . PHE A 1 215 ? 5.038 -10.247 -19.127 1.00 97.75 215 PHE A O 1
ATOM 1694 N N . VAL A 1 216 ? 3.453 -9.151 -17.973 1.00 97.94 216 VAL A N 1
ATOM 1695 C CA . VAL A 1 216 ? 2.313 -9.682 -18.721 1.00 97.94 216 VAL A CA 1
ATOM 1696 C C . VAL A 1 216 ? 1.547 -8.543 -19.365 1.00 97.94 216 VAL A C 1
ATOM 1698 O O . VAL A 1 216 ? 1.070 -7.630 -18.689 1.00 97.94 216 VAL A O 1
ATOM 1701 N N . GLU A 1 217 ? 1.370 -8.640 -20.674 1.00 98.31 217 GLU A N 1
ATOM 1702 C CA . GLU A 1 217 ? 0.461 -7.782 -21.420 1.00 98.31 217 GLU A CA 1
ATOM 1703 C C . GLU A 1 217 ? -0.927 -8.412 -21.404 1.00 98.31 217 GLU A C 1
ATOM 1705 O O . GLU A 1 217 ? -1.088 -9.621 -21.584 1.00 98.31 217 GLU A O 1
ATOM 1710 N N . ALA A 1 218 ? -1.952 -7.608 -21.162 1.00 97.88 218 ALA A N 1
ATOM 1711 C CA . ALA A 1 218 ? -3.316 -8.087 -21.100 1.00 97.88 218 ALA A CA 1
ATOM 1712 C C . ALA A 1 218 ? -4.294 -7.105 -21.741 1.00 97.88 218 ALA A C 1
ATOM 1714 O O . ALA A 1 218 ? -4.074 -5.891 -21.783 1.00 97.88 218 ALA A O 1
ATOM 1715 N N . VAL A 1 219 ? -5.411 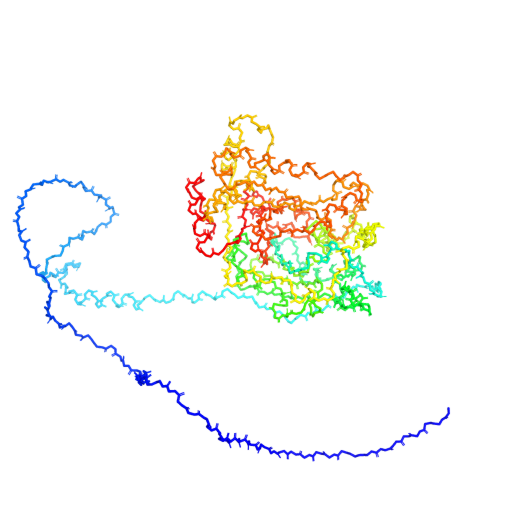-7.644 -22.219 1.00 97.44 219 VAL A N 1
ATOM 1716 C CA . VAL A 1 219 ? -6.511 -6.871 -22.797 1.00 97.44 219 VAL A CA 1
ATOM 1717 C C . VAL A 1 219 ? -7.814 -7.296 -22.134 1.00 97.44 219 VAL A C 1
ATOM 1719 O O . VAL A 1 219 ? -8.126 -8.486 -22.071 1.00 97.44 219 VAL A O 1
ATOM 1722 N N . ALA A 1 220 ? -8.564 -6.321 -21.626 1.00 96.69 220 ALA A N 1
ATOM 1723 C CA . ALA A 1 220 ? -9.916 -6.518 -21.122 1.00 96.69 220 ALA A CA 1
ATOM 1724 C C . ALA A 1 220 ? -10.935 -6.293 -22.248 1.00 96.69 220 ALA A C 1
ATOM 1726 O O . ALA A 1 220 ? -10.802 -5.358 -23.038 1.00 96.69 220 ALA A O 1
ATOM 1727 N N . ASN A 1 221 ? -11.977 -7.123 -22.309 1.00 95.12 221 ASN A N 1
ATOM 1728 C CA . ASN A 1 221 ? -13.039 -6.998 -23.315 1.00 95.12 221 ASN A CA 1
ATOM 1729 C C . ASN A 1 221 ? -14.110 -5.942 -22.970 1.00 95.12 221 ASN A C 1
ATOM 1731 O O . ASN A 1 221 ? -15.144 -5.889 -23.637 1.00 95.12 221 ASN A O 1
ATOM 1735 N N . CYS A 1 222 ? -13.875 -5.102 -21.963 1.00 94.19 222 CYS A N 1
ATOM 1736 C CA . CYS A 1 222 ? -14.802 -4.084 -21.473 1.00 94.19 222 CYS A CA 1
ATOM 1737 C C . CYS A 1 222 ? -14.122 -2.712 -21.373 1.00 94.19 222 CYS A C 1
ATOM 1739 O O . CYS A 1 222 ? -12.894 -2.597 -21.484 1.00 94.19 222 CYS A O 1
ATOM 1741 N N . ASP A 1 223 ? -14.916 -1.677 -21.127 1.00 93.62 223 ASP A N 1
ATOM 1742 C CA . ASP A 1 223 ? -14.399 -0.368 -20.739 1.00 93.62 223 ASP A CA 1
ATOM 1743 C C . ASP A 1 223 ? -13.968 -0.355 -19.268 1.00 93.62 223 ASP A C 1
ATOM 1745 O O . ASP A 1 223 ? -14.451 -1.130 -18.436 1.00 93.62 223 ASP A O 1
ATOM 1749 N N . LEU A 1 224 ? -13.054 0.554 -18.919 1.00 93.06 224 LEU A N 1
ATOM 1750 C CA . LEU A 1 224 ? -12.583 0.705 -17.540 1.00 93.06 224 LEU A CA 1
ATOM 1751 C C . LEU A 1 224 ? -13.737 1.063 -16.585 1.00 93.06 224 LEU A C 1
ATOM 1753 O O . LEU A 1 224 ? -13.802 0.540 -15.477 1.00 93.06 224 LEU A O 1
ATOM 1757 N N . GLY A 1 225 ? -14.686 1.892 -17.037 1.00 91.62 225 GLY A N 1
ATOM 1758 C CA . GLY A 1 225 ? -15.884 2.245 -16.267 1.00 91.62 225 GLY A CA 1
ATOM 1759 C C . GLY A 1 225 ? -16.831 1.062 -16.030 1.00 91.62 225 GLY A C 1
ATOM 1760 O O . GLY A 1 225 ? -17.404 0.949 -14.950 1.00 91.62 225 GLY A O 1
ATOM 1761 N N . GLU A 1 226 ? -16.939 0.134 -16.986 1.00 91.38 226 GLU A N 1
ATOM 1762 C CA . GLU A 1 226 ? -17.720 -1.108 -16.845 1.00 91.38 226 GLU A CA 1
ATOM 1763 C C . GLU A 1 226 ? -17.050 -2.100 -15.877 1.00 91.38 226 GLU A C 1
ATOM 1765 O O . GLU A 1 226 ? -17.711 -2.906 -15.211 1.00 91.38 226 GLU A O 1
ATOM 1770 N N . PHE A 1 227 ? -15.721 -2.028 -15.743 1.00 90.38 227 PHE A N 1
ATOM 1771 C CA . PHE A 1 227 ? -15.001 -2.762 -14.705 1.00 90.38 227 PHE A CA 1
ATOM 1772 C C . PHE A 1 227 ? -15.334 -2.238 -13.293 1.00 90.38 227 PHE A C 1
ATOM 1774 O O . PHE A 1 227 ? -15.296 -3.012 -12.334 1.00 90.38 227 PHE A O 1
ATOM 1781 N N . GLY A 1 228 ? -15.780 -0.990 -13.166 1.00 89.88 228 GLY A N 1
ATOM 1782 C CA . GLY A 1 228 ? -16.327 -0.430 -11.932 1.00 89.88 228 GLY A CA 1
ATOM 1783 C C . GLY A 1 228 ? -15.275 0.101 -10.959 1.00 89.88 228 GLY A C 1
ATOM 1784 O O . GLY A 1 228 ? -14.114 0.294 -11.309 1.00 89.88 228 GLY A O 1
ATOM 1785 N N . ASP A 1 229 ? -15.710 0.367 -9.728 1.00 89.62 229 ASP A N 1
ATOM 1786 C CA . ASP A 1 229 ? -14.886 0.989 -8.693 1.00 89.62 229 ASP A CA 1
ATOM 1787 C C . ASP A 1 229 ? -13.928 -0.033 -8.051 1.00 89.62 229 ASP A C 1
ATOM 1789 O O . ASP A 1 229 ? -14.332 -0.965 -7.354 1.00 89.62 229 ASP A O 1
ATOM 1793 N N . PHE A 1 230 ? -12.628 0.175 -8.260 1.00 89.44 230 PHE A N 1
ATOM 1794 C CA . PHE A 1 230 ? -11.554 -0.690 -7.768 1.00 89.44 230 PHE A CA 1
ATOM 1795 C C . PHE A 1 230 ? -11.407 -0.647 -6.241 1.00 89.44 230 PHE A C 1
ATOM 1797 O O . PHE A 1 230 ? -10.780 -1.519 -5.638 1.00 89.44 230 PHE A O 1
ATOM 1804 N N . THR A 1 231 ? -11.980 0.366 -5.595 1.00 85.31 231 THR A N 1
ATOM 1805 C CA . THR A 1 231 ? -12.002 0.476 -4.137 1.00 85.31 231 THR A CA 1
ATOM 1806 C C . THR A 1 231 ? -13.003 -0.451 -3.465 1.00 85.31 231 THR A C 1
ATOM 1808 O O . THR A 1 231 ? -12.988 -0.577 -2.240 1.00 85.31 231 THR A O 1
ATOM 1811 N N . ILE A 1 232 ? -13.851 -1.119 -4.247 1.00 88.31 232 ILE A N 1
ATOM 1812 C CA . ILE A 1 232 ? -14.802 -2.113 -3.768 1.00 88.31 232 ILE A CA 1
ATOM 1813 C C . ILE A 1 232 ? -14.156 -3.500 -3.924 1.00 88.31 232 ILE A C 1
ATOM 1815 O O . ILE A 1 232 ? -13.826 -3.906 -5.042 1.00 88.31 232 ILE A O 1
ATOM 1819 N N . PRO A 1 233 ? -13.934 -4.248 -2.827 1.00 83.19 233 PRO A N 1
ATOM 1820 C CA . PRO A 1 233 ? -13.113 -5.454 -2.826 1.00 83.19 233 PRO A CA 1
ATOM 1821 C C . PRO A 1 233 ? -13.853 -6.654 -3.431 1.00 83.19 233 PRO A C 1
ATOM 1823 O O . PRO A 1 233 ? -14.269 -7.582 -2.741 1.00 83.19 233 PRO A O 1
ATOM 1826 N N . ASN A 1 234 ? -13.967 -6.684 -4.758 1.00 88.25 234 ASN A N 1
ATOM 1827 C CA . ASN A 1 234 ? -14.334 -7.882 -5.508 1.00 88.25 234 ASN A CA 1
ATOM 1828 C C . ASN A 1 234 ? -13.059 -8.644 -5.894 1.00 88.25 234 ASN A C 1
ATOM 1830 O O . ASN A 1 234 ? -12.583 -8.557 -7.025 1.00 88.25 234 ASN A O 1
ATOM 1834 N N . LEU A 1 235 ? -12.473 -9.367 -4.935 1.00 86.12 235 LEU A N 1
ATOM 1835 C CA . LEU A 1 235 ? -11.166 -10.014 -5.114 1.00 86.12 235 LEU A CA 1
ATOM 1836 C C . LEU A 1 235 ? -11.091 -10.952 -6.331 1.00 86.12 235 LEU A C 1
ATOM 1838 O O . LEU A 1 235 ? -10.103 -10.862 -7.060 1.00 86.12 235 LEU A O 1
ATOM 1842 N N . PRO A 1 236 ? -12.096 -11.803 -6.631 1.00 87.56 236 PRO A N 1
ATOM 1843 C CA . PRO A 1 236 ? -12.074 -12.615 -7.849 1.00 87.56 236 PRO A CA 1
ATOM 1844 C C . PRO A 1 236 ? -11.987 -11.778 -9.130 1.00 87.56 236 PRO A C 1
ATOM 1846 O O . PRO A 1 236 ? -11.294 -12.159 -10.072 1.00 87.56 236 PRO A O 1
ATOM 1849 N N . LYS A 1 237 ? -12.663 -10.622 -9.168 1.00 89.94 237 LYS A N 1
ATOM 1850 C CA . LYS A 1 237 ? -12.610 -9.689 -10.298 1.00 89.94 237 LYS A CA 1
ATOM 1851 C C . LYS A 1 237 ? -11.263 -8.963 -10.356 1.00 89.94 237 LYS A C 1
ATOM 1853 O O . LYS A 1 237 ? -10.620 -8.991 -11.400 1.00 89.94 237 LYS A O 1
ATOM 1858 N N . LEU A 1 238 ? -10.809 -8.376 -9.246 1.00 91.38 238 LEU A N 1
ATOM 1859 C CA . LEU A 1 238 ? -9.556 -7.613 -9.159 1.00 91.38 238 LEU A CA 1
ATOM 1860 C C . LEU A 1 238 ? -8.325 -8.474 -9.480 1.00 91.38 238 LEU A C 1
ATOM 1862 O O . LEU A 1 238 ? -7.440 -8.031 -10.207 1.00 91.38 238 LEU A O 1
ATOM 1866 N N . ARG A 1 239 ? -8.296 -9.740 -9.042 1.00 88.56 239 ARG A N 1
ATOM 1867 C CA . ARG A 1 239 ? -7.194 -10.679 -9.330 1.00 88.56 239 ARG A CA 1
ATOM 1868 C C . ARG A 1 239 ? -7.028 -11.007 -10.813 1.00 88.56 239 ARG A C 1
ATOM 1870 O O . ARG A 1 239 ? -5.942 -11.407 -11.223 1.00 88.56 239 ARG A O 1
ATOM 1877 N N . LYS A 1 240 ? -8.046 -10.786 -11.657 1.00 92.38 240 LYS A N 1
ATOM 1878 C CA . LYS A 1 240 ? -7.879 -10.884 -13.121 1.00 92.38 240 LYS A CA 1
ATOM 1879 C C . LYS A 1 240 ? -6.861 -9.864 -13.648 1.00 92.38 240 LYS A C 1
ATOM 1881 O O . LYS A 1 240 ? -6.222 -10.120 -14.666 1.00 92.38 240 LYS A O 1
ATOM 1886 N N . LEU A 1 241 ? -6.677 -8.748 -12.943 1.00 95.31 241 LEU A N 1
ATOM 1887 C CA . LEU A 1 241 ? -5.784 -7.647 -13.312 1.00 95.31 241 LEU A CA 1
ATOM 1888 C C . LEU A 1 241 ? -4.389 -7.740 -12.680 1.00 95.31 241 LEU A C 1
ATOM 1890 O O . LEU A 1 241 ? -3.553 -6.879 -12.929 1.00 95.31 241 LEU A O 1
ATOM 1894 N N . ILE A 1 242 ? -4.133 -8.784 -11.893 1.00 92.75 242 ILE A N 1
ATOM 1895 C CA . ILE A 1 242 ? -2.831 -9.066 -11.295 1.00 92.75 242 ILE A CA 1
ATOM 1896 C C . ILE A 1 242 ? -2.257 -10.329 -11.938 1.00 92.75 242 ILE A C 1
ATOM 1898 O O . ILE A 1 242 ? -2.950 -11.343 -12.086 1.00 92.75 242 ILE A O 1
ATOM 1902 N N . HIS A 1 243 ? -0.978 -10.289 -12.302 1.00 89.50 243 HIS A N 1
ATOM 1903 C CA . HIS A 1 243 ? -0.207 -11.496 -12.570 1.00 89.50 243 HIS A CA 1
ATOM 1904 C C . HIS A 1 243 ? 0.508 -11.900 -11.283 1.00 89.50 243 HIS A C 1
ATOM 1906 O O . HIS A 1 243 ? 1.657 -11.537 -11.051 1.00 89.50 243 HIS A O 1
ATOM 1912 N N . ALA A 1 244 ? -0.215 -12.607 -10.421 1.00 72.19 244 ALA A N 1
ATOM 1913 C CA . ALA A 1 244 ? 0.339 -13.150 -9.193 1.00 72.19 244 ALA A CA 1
ATOM 1914 C C . ALA A 1 244 ? 0.561 -14.650 -9.363 1.00 72.19 244 ALA A C 1
ATOM 1916 O O . ALA A 1 244 ? -0.227 -15.347 -10.011 1.00 72.19 244 ALA A O 1
ATOM 1917 N N . SER A 1 245 ? 1.632 -15.145 -8.747 1.00 57.12 245 SER A N 1
ATOM 1918 C CA . SER A 1 245 ? 1.951 -16.572 -8.659 1.00 57.12 245 SER A CA 1
ATOM 1919 C C . SER A 1 245 ? 1.043 -17.241 -7.617 1.00 57.12 245 SER A C 1
ATOM 1921 O O . SER A 1 245 ? 1.502 -17.765 -6.610 1.00 57.12 245 SER A O 1
ATOM 1923 N N . ASN A 1 246 ? -0.274 -17.167 -7.828 1.00 47.00 246 ASN A N 1
ATOM 1924 C CA . ASN A 1 246 ? -1.310 -17.542 -6.855 1.00 47.00 246 ASN A CA 1
ATOM 1925 C C . ASN A 1 246 ? -1.367 -19.046 -6.533 1.00 47.00 246 ASN A C 1
ATOM 1927 O O . ASN A 1 246 ? -2.154 -19.460 -5.686 1.00 47.00 246 ASN A O 1
ATOM 1931 N N . GLU A 1 247 ? -0.549 -19.860 -7.197 1.00 48.16 247 GLU A N 1
ATOM 1932 C CA . GLU A 1 247 ? -0.480 -21.315 -7.013 1.00 48.16 247 GLU A CA 1
ATOM 1933 C C . GLU A 1 247 ? 0.777 -21.758 -6.252 1.00 48.16 247 GLU A C 1
ATOM 1935 O O . GLU A 1 247 ? 0.967 -22.944 -5.978 1.00 48.16 247 GLU A O 1
ATOM 1940 N N . VAL A 1 248 ? 1.643 -20.815 -5.883 1.00 53.22 248 VAL A N 1
ATOM 1941 C CA . VAL A 1 248 ? 2.957 -21.130 -5.337 1.00 53.22 248 VAL A CA 1
ATOM 1942 C C . VAL A 1 248 ? 2.913 -21.129 -3.811 1.00 53.22 248 VAL A C 1
ATOM 1944 O O . VAL A 1 248 ? 2.732 -20.101 -3.164 1.00 53.22 248 VAL A O 1
ATOM 1947 N N . LYS A 1 249 ? 3.085 -22.317 -3.222 1.00 54.91 249 LYS A N 1
ATOM 1948 C CA . LYS A 1 249 ? 3.048 -22.533 -1.764 1.00 54.91 249 LYS A CA 1
ATOM 1949 C C . LYS A 1 249 ? 4.300 -22.026 -1.038 1.00 54.91 249 LYS A C 1
ATOM 1951 O O . LYS A 1 249 ? 4.261 -21.861 0.177 1.00 54.91 249 LYS A O 1
ATOM 1956 N N . ASN A 1 250 ? 5.399 -21.806 -1.760 1.00 66.56 250 ASN A N 1
ATOM 1957 C CA . ASN A 1 250 ? 6.700 -21.461 -1.198 1.00 66.56 250 ASN A CA 1
ATOM 1958 C C . ASN A 1 250 ? 7.136 -20.048 -1.637 1.00 66.56 250 ASN A C 1
ATOM 1960 O O . ASN A 1 250 ? 7.308 -19.812 -2.831 1.00 66.56 250 ASN A O 1
ATOM 1964 N N . PRO A 1 251 ? 7.382 -19.111 -0.704 1.00 65.00 251 PRO A N 1
ATOM 1965 C CA . PRO A 1 251 ? 7.875 -17.770 -1.025 1.00 65.00 251 PRO A CA 1
ATOM 1966 C C . PRO A 1 251 ? 9.156 -17.742 -1.877 1.00 65.00 251 PRO A C 1
ATOM 1968 O O . PRO A 1 251 ? 9.369 -16.782 -2.611 1.00 65.00 251 PRO A O 1
ATOM 1971 N N . LEU A 1 252 ? 9.993 -18.786 -1.812 1.00 75.50 252 LEU A N 1
ATOM 1972 C CA . LEU A 1 252 ? 11.230 -18.914 -2.601 1.00 75.50 252 LEU A CA 1
ATOM 1973 C C . LEU A 1 252 ? 10.993 -19.147 -4.102 1.00 75.50 252 LEU A C 1
ATOM 1975 O O . LEU A 1 252 ? 11.899 -18.948 -4.913 1.00 75.50 252 LEU A O 1
ATOM 1979 N N . ASP A 1 253 ? 9.787 -19.573 -4.462 1.00 70.25 253 ASP A N 1
ATOM 1980 C CA . ASP A 1 253 ? 9.408 -19.924 -5.828 1.00 70.25 253 ASP A CA 1
ATOM 1981 C C . ASP A 1 253 ? 8.714 -18.748 -6.545 1.00 70.25 253 ASP A C 1
ATOM 1983 O O . ASP A 1 253 ? 8.369 -18.848 -7.723 1.00 70.25 253 ASP A O 1
ATOM 1987 N N . VAL A 1 254 ? 8.529 -17.612 -5.856 1.00 79.44 254 VAL A N 1
ATOM 1988 C CA . VAL A 1 254 ? 7.901 -16.401 -6.402 1.00 79.44 254 VAL A CA 1
ATOM 1989 C C . VAL A 1 254 ? 8.958 -15.312 -6.631 1.00 79.44 254 VAL A C 1
ATOM 1991 O O . VAL A 1 254 ? 9.801 -15.072 -5.765 1.00 79.44 254 VAL A O 1
ATOM 1994 N N . PRO A 1 255 ? 8.947 -14.614 -7.779 1.00 89.31 255 PRO A N 1
ATOM 1995 C CA . PRO A 1 255 ? 9.779 -13.431 -7.975 1.00 89.31 255 PRO A CA 1
ATOM 1996 C C . PRO A 1 255 ? 9.448 -12.315 -6.963 1.00 89.31 255 PRO A C 1
ATOM 1998 O O . PRO A 1 255 ? 8.285 -12.156 -6.595 1.00 89.31 255 PRO A O 1
ATOM 2001 N N . PRO A 1 256 ? 10.427 -11.491 -6.545 1.00 92.44 256 PRO A N 1
ATOM 2002 C CA . PRO A 1 256 ? 10.197 -10.359 -5.644 1.00 92.44 256 PRO A CA 1
ATOM 2003 C C . PRO A 1 256 ? 9.142 -9.370 -6.138 1.00 92.44 256 PRO A C 1
ATOM 2005 O O . PRO A 1 256 ? 8.469 -8.740 -5.325 1.00 92.44 256 PRO A O 1
ATOM 2008 N N . PHE A 1 257 ? 9.022 -9.237 -7.460 1.00 95.19 257 PHE A N 1
ATOM 2009 C CA . PHE A 1 257 ? 8.175 -8.269 -8.133 1.00 95.19 257 PHE A CA 1
ATOM 2010 C C . PHE A 1 257 ? 7.690 -8.834 -9.471 1.00 95.19 257 PHE A C 1
ATOM 2012 O O . PHE A 1 257 ? 8.468 -9.466 -10.187 1.00 95.19 257 PHE A O 1
ATOM 2019 N N . ALA A 1 258 ? 6.430 -8.590 -9.823 1.00 95.50 258 ALA A N 1
ATOM 2020 C CA . ALA A 1 258 ? 5.828 -8.932 -11.108 1.00 95.50 258 ALA A CA 1
ATOM 2021 C C . ALA A 1 258 ? 4.822 -7.859 -11.542 1.00 95.50 258 ALA A C 1
ATOM 2023 O O . ALA A 1 258 ? 4.207 -7.177 -10.717 1.00 95.50 258 ALA A O 1
ATOM 2024 N N . VAL A 1 259 ? 4.657 -7.717 -12.856 1.00 97.81 259 VAL A N 1
ATOM 2025 C CA . VAL A 1 259 ? 3.857 -6.663 -13.480 1.00 97.81 259 VAL A CA 1
ATOM 2026 C C . VAL A 1 259 ? 2.860 -7.262 -14.466 1.00 97.81 259 VAL A C 1
ATOM 2028 O O . VAL A 1 259 ? 3.211 -8.080 -15.312 1.00 97.81 259 VAL A O 1
ATOM 2031 N N . GLN A 1 260 ? 1.621 -6.786 -14.414 1.00 98.12 260 GLN A N 1
ATOM 2032 C CA . GLN A 1 260 ? 0.637 -6.949 -15.477 1.00 98.12 260 GLN A CA 1
ATOM 2033 C C . GLN A 1 260 ? 0.154 -5.575 -15.942 1.00 98.12 260 GLN A C 1
ATOM 2035 O O . GLN A 1 260 ? -0.307 -4.772 -15.135 1.00 98.12 260 GLN A O 1
ATOM 2040 N N . VAL A 1 261 ? 0.190 -5.314 -17.244 1.00 98.38 261 VAL A N 1
ATOM 2041 C CA . VAL A 1 261 ? -0.443 -4.134 -17.846 1.00 98.38 261 VAL A CA 1
ATOM 2042 C C . VAL A 1 261 ? -1.698 -4.600 -18.564 1.00 98.38 261 VAL A C 1
ATOM 2044 O O . VAL A 1 261 ? -1.615 -5.406 -19.482 1.00 98.38 261 VAL A O 1
ATOM 2047 N N . THR A 1 262 ? -2.867 -4.110 -18.155 1.00 98.06 262 THR A N 1
ATOM 2048 C CA . THR A 1 262 ? -4.149 -4.476 -18.775 1.00 98.06 262 THR A CA 1
ATOM 2049 C C . THR A 1 262 ? -4.771 -3.274 -19.467 1.00 98.06 262 THR A C 1
ATOM 2051 O O . THR A 1 262 ? -5.176 -2.331 -18.792 1.00 98.06 262 THR A O 1
ATOM 2054 N N . ARG A 1 263 ? -4.880 -3.305 -20.797 1.00 96.81 263 ARG A N 1
ATOM 2055 C CA . ARG A 1 263 ? -5.546 -2.264 -21.596 1.00 96.81 263 ARG A CA 1
ATOM 2056 C C . ARG A 1 263 ? -7.044 -2.557 -21.744 1.00 96.81 263 ARG A C 1
ATOM 2058 O O . ARG A 1 263 ? -7.419 -3.701 -21.991 1.00 96.81 263 ARG A O 1
ATOM 2065 N N . PHE A 1 264 ? -7.881 -1.530 -21.628 1.00 95.56 264 PHE A N 1
ATOM 2066 C CA . PHE A 1 264 ? -9.342 -1.592 -21.773 1.00 95.56 264 PHE A CA 1
ATOM 2067 C C . PHE A 1 264 ? -9.792 -1.016 -23.125 1.00 95.56 264 PHE A C 1
ATOM 2069 O O . PHE A 1 264 ? -9.022 -0.322 -23.794 1.00 95.56 264 PHE A O 1
ATOM 2076 N N . LYS A 1 265 ? -11.040 -1.292 -23.533 1.00 93.25 265 LYS A N 1
ATOM 2077 C CA . LYS A 1 265 ? -11.607 -0.831 -24.818 1.00 93.25 265 LYS A CA 1
ATOM 2078 C C . LYS A 1 265 ? -11.601 0.697 -24.956 1.00 93.25 265 LYS A C 1
ATOM 2080 O O . LYS A 1 265 ? -11.196 1.204 -25.997 1.00 93.25 265 LYS A O 1
ATOM 2085 N N . CYS A 1 266 ? -11.922 1.418 -23.883 1.00 91.88 266 CYS A N 1
ATOM 2086 C CA . CYS A 1 266 ? -11.858 2.881 -23.814 1.00 91.88 266 CYS A CA 1
ATOM 2087 C C . CYS A 1 266 ? -10.438 3.480 -23.888 1.00 91.88 266 CYS A C 1
ATOM 2089 O O . CYS A 1 266 ? -10.273 4.686 -23.726 1.00 91.88 266 CYS A O 1
ATOM 2091 N N . GLY A 1 267 ? -9.396 2.663 -24.065 1.00 91.44 267 GLY A N 1
ATOM 2092 C CA . GLY A 1 267 ? -7.997 3.090 -24.089 1.00 91.44 267 GLY A CA 1
ATOM 2093 C C . GLY A 1 267 ? -7.357 3.193 -22.705 1.00 91.44 267 GLY A C 1
ATOM 2094 O O . GLY A 1 267 ? -6.155 2.981 -22.587 1.00 91.44 267 GLY A O 1
ATOM 2095 N N . GLY A 1 268 ? -8.141 3.422 -21.644 1.00 94.81 268 GLY A N 1
ATOM 2096 C CA . GLY A 1 268 ? -7.653 3.366 -20.263 1.00 94.81 268 GLY A CA 1
ATOM 2097 C C . GLY A 1 268 ? -6.953 2.041 -19.938 1.00 94.81 268 GLY A C 1
ATOM 2098 O O . GLY A 1 268 ? -7.179 1.014 -20.584 1.00 94.81 268 GLY A O 1
ATOM 2099 N N . PHE A 1 269 ? -6.089 2.043 -18.927 1.00 96.62 269 PHE A N 1
ATOM 2100 C CA . PHE A 1 269 ? -5.339 0.848 -18.549 1.00 96.62 269 PHE A CA 1
ATOM 2101 C C . PHE A 1 269 ? -5.202 0.695 -17.040 1.00 96.62 269 PHE A C 1
ATOM 2103 O O . PHE A 1 269 ? -5.332 1.649 -16.276 1.00 96.62 269 PHE A O 1
ATOM 2110 N N . VAL A 1 270 ? -4.930 -0.533 -16.611 1.00 97.62 270 VAL A N 1
ATOM 2111 C CA . VAL A 1 270 ? -4.605 -0.861 -15.226 1.00 97.62 270 VAL A CA 1
ATOM 2112 C C . VAL A 1 270 ? -3.213 -1.455 -15.170 1.00 97.62 270 VAL A C 1
ATOM 2114 O O . VAL A 1 270 ? -2.897 -2.390 -15.907 1.00 97.62 270 VAL A O 1
ATOM 2117 N N . LEU A 1 271 ? -2.402 -0.919 -14.268 1.00 98.06 271 LEU A N 1
ATOM 2118 C CA . LEU A 1 271 ? -1.113 -1.472 -13.898 1.00 98.06 271 LEU A CA 1
ATOM 2119 C C . LEU A 1 271 ? -1.288 -2.291 -12.618 1.00 98.06 271 LEU A C 1
ATOM 2121 O O . LEU A 1 271 ? -1.571 -1.742 -11.551 1.00 98.06 271 LEU A O 1
ATOM 2125 N N . GLY A 1 272 ? -1.163 -3.605 -12.752 1.00 97.56 272 GLY A N 1
ATOM 2126 C CA . GLY A 1 272 ? -1.207 -4.559 -11.660 1.00 97.56 272 GLY A CA 1
ATOM 2127 C C . GLY A 1 272 ? 0.185 -4.964 -11.217 1.00 97.56 272 GLY A C 1
ATOM 2128 O O . GLY A 1 272 ? 0.984 -5.437 -12.021 1.00 97.56 272 GLY A O 1
ATOM 2129 N N . ILE A 1 273 ? 0.459 -4.783 -9.933 1.00 96.56 273 ILE A N 1
ATOM 2130 C CA . ILE A 1 273 ? 1.733 -5.080 -9.293 1.00 96.56 273 ILE A CA 1
ATOM 2131 C C . ILE A 1 273 ? 1.516 -6.223 -8.315 1.00 96.56 273 ILE A C 1
ATOM 2133 O O . ILE A 1 273 ? 0.656 -6.109 -7.448 1.00 96.56 273 ILE A O 1
ATOM 2137 N N . ALA A 1 274 ? 2.305 -7.285 -8.434 1.00 93.88 274 ALA A N 1
ATOM 2138 C CA . ALA A 1 274 ? 2.440 -8.300 -7.396 1.00 93.88 274 ALA A CA 1
ATOM 2139 C C . ALA A 1 274 ? 3.846 -8.188 -6.802 1.00 93.88 274 ALA A C 1
ATOM 2141 O O . ALA A 1 274 ? 4.835 -8.268 -7.530 1.00 93.88 274 ALA A O 1
ATOM 2142 N N . THR A 1 275 ? 3.948 -7.966 -5.495 1.00 92.38 275 THR A N 1
ATOM 2143 C CA . THR A 1 275 ? 5.233 -7.889 -4.786 1.00 92.38 275 THR A CA 1
ATOM 2144 C C . THR A 1 275 ? 5.153 -8.630 -3.459 1.00 92.38 275 THR A C 1
ATOM 2146 O O . THR A 1 275 ? 4.066 -8.903 -2.951 1.00 92.38 275 THR A O 1
ATOM 2149 N N . ASN A 1 276 ? 6.302 -8.951 -2.871 1.00 88.94 276 ASN A N 1
ATOM 2150 C CA . ASN A 1 276 ? 6.353 -9.357 -1.469 1.00 88.94 276 ASN A CA 1
ATOM 2151 C C . ASN A 1 276 ? 6.593 -8.127 -0.590 1.00 88.94 276 ASN A C 1
ATOM 2153 O O . ASN A 1 276 ? 7.462 -7.304 -0.890 1.00 88.94 276 ASN A O 1
ATOM 2157 N N . HIS A 1 277 ? 5.846 -8.008 0.502 1.00 88.62 277 HIS A N 1
ATOM 2158 C CA . HIS A 1 277 ? 5.977 -6.897 1.437 1.00 88.62 277 HIS A CA 1
ATOM 2159 C C . HIS A 1 277 ? 7.336 -6.918 2.175 1.00 88.62 277 HIS A C 1
ATOM 2161 O O . HIS A 1 277 ? 7.796 -5.874 2.637 1.00 88.62 277 HIS A O 1
ATOM 2167 N N . SER A 1 278 ? 8.077 -8.033 2.151 1.00 88.75 278 SER A N 1
ATOM 2168 C CA . SER A 1 278 ? 9.469 -8.083 2.617 1.00 88.75 278 SER A CA 1
ATOM 2169 C C . SER A 1 278 ? 10.445 -7.248 1.776 1.00 88.75 278 SER A C 1
ATOM 2171 O O . SER A 1 278 ? 11.541 -6.935 2.221 1.00 88.75 278 SER A O 1
ATOM 2173 N N . ILE A 1 279 ? 10.095 -6.860 0.551 1.00 93.25 279 ILE A N 1
ATOM 2174 C CA . ILE A 1 279 ? 10.995 -6.064 -0.297 1.00 93.25 279 ILE A CA 1
ATOM 2175 C C . ILE A 1 279 ? 10.906 -4.580 0.033 1.00 93.25 279 ILE A C 1
ATOM 2177 O O . ILE A 1 279 ? 11.924 -3.881 0.084 1.00 93.25 279 ILE A O 1
ATOM 2181 N N . CYS A 1 280 ? 9.685 -4.091 0.217 1.00 94.12 280 CYS A N 1
ATOM 2182 C CA . CYS A 1 280 ? 9.409 -2.678 0.384 1.00 94.12 280 CYS A CA 1
ATOM 2183 C C . CYS A 1 280 ? 8.061 -2.451 1.067 1.00 94.12 280 CYS A C 1
ATOM 2185 O O . CYS A 1 280 ? 7.094 -3.169 0.814 1.00 94.12 280 CYS A O 1
ATOM 2187 N N . ASP A 1 281 ? 7.986 -1.373 1.844 1.00 94.06 281 ASP A N 1
ATOM 2188 C CA . ASP A 1 281 ? 6.714 -0.825 2.299 1.00 94.06 281 ASP A CA 1
ATOM 2189 C C . ASP A 1 281 ? 6.030 0.029 1.217 1.00 94.06 281 ASP A C 1
ATOM 2191 O O . ASP A 1 281 ? 6.577 0.291 0.141 1.00 94.06 281 ASP A O 1
ATOM 2195 N N . GLY A 1 282 ? 4.821 0.514 1.517 1.00 93.69 282 GLY A N 1
ATOM 2196 C CA . GLY A 1 282 ? 4.059 1.359 0.599 1.00 93.69 282 GLY A CA 1
ATOM 2197 C C . GLY A 1 282 ? 4.791 2.639 0.176 1.00 93.69 282 GLY A C 1
ATOM 2198 O O . GLY A 1 282 ? 4.653 3.056 -0.972 1.00 93.69 282 GLY A O 1
ATOM 2199 N N . ALA A 1 283 ? 5.591 3.260 1.051 1.00 95.00 283 ALA A N 1
ATOM 2200 C CA . ALA A 1 283 ? 6.320 4.484 0.715 1.00 95.00 283 ALA A CA 1
ATOM 2201 C C . ALA A 1 283 ? 7.470 4.199 -0.263 1.00 95.00 283 ALA A C 1
ATOM 2203 O O . ALA A 1 283 ? 7.622 4.905 -1.264 1.00 95.00 283 ALA A O 1
ATOM 2204 N N . ALA A 1 284 ? 8.237 3.136 -0.014 1.00 96.38 284 ALA A N 1
ATOM 2205 C CA . ALA A 1 284 ? 9.282 2.662 -0.912 1.00 96.38 284 ALA A CA 1
ATOM 2206 C C . ALA A 1 284 ? 8.714 2.209 -2.267 1.00 96.38 284 ALA A C 1
ATOM 2208 O O . ALA A 1 284 ? 9.281 2.554 -3.306 1.00 96.38 284 ALA A O 1
ATOM 2209 N N . LEU A 1 285 ? 7.562 1.528 -2.280 1.00 96.56 285 LEU A N 1
ATOM 2210 C CA . LEU A 1 285 ? 6.884 1.160 -3.521 1.00 96.56 285 LEU A CA 1
ATOM 2211 C C . LEU A 1 285 ? 6.449 2.393 -4.324 1.00 96.56 285 LEU A C 1
ATOM 2213 O O . LEU A 1 285 ? 6.721 2.454 -5.519 1.00 96.56 285 LEU A O 1
ATOM 2217 N N . MET A 1 286 ? 5.835 3.408 -3.698 1.00 96.44 286 MET A N 1
ATOM 2218 C CA . MET A 1 286 ? 5.483 4.646 -4.414 1.00 96.44 286 MET A CA 1
ATOM 2219 C C . MET A 1 286 ? 6.719 5.354 -4.979 1.00 96.44 286 MET A C 1
ATOM 2221 O O . MET A 1 286 ? 6.670 5.869 -6.094 1.00 96.44 286 MET A O 1
ATOM 2225 N N . ALA A 1 287 ? 7.836 5.363 -4.243 1.00 96.94 287 ALA A N 1
ATOM 2226 C CA . ALA A 1 287 ? 9.085 5.947 -4.725 1.00 96.94 287 ALA A CA 1
ATOM 2227 C C . ALA A 1 287 ? 9.637 5.196 -5.953 1.00 96.94 287 ALA A C 1
ATOM 2229 O O . ALA A 1 287 ? 10.068 5.833 -6.921 1.00 96.94 287 ALA A O 1
ATOM 2230 N N . PHE A 1 288 ? 9.566 3.859 -5.957 1.00 98.12 288 PHE A N 1
ATOM 2231 C CA . PHE A 1 288 ? 9.904 3.052 -7.130 1.00 98.12 288 PHE A CA 1
ATOM 2232 C C . PHE A 1 288 ? 8.978 3.364 -8.312 1.00 98.12 288 PHE A C 1
ATOM 2234 O O . PHE A 1 288 ? 9.463 3.695 -9.393 1.00 98.12 288 PHE A O 1
ATOM 2241 N N . MET A 1 289 ? 7.659 3.343 -8.098 1.00 98.12 289 MET A N 1
ATOM 2242 C CA . MET A 1 289 ? 6.667 3.611 -9.145 1.00 98.12 289 MET A CA 1
ATOM 2243 C C . MET A 1 289 ? 6.849 5.000 -9.761 1.00 98.12 289 MET A C 1
ATOM 2245 O O . MET A 1 289 ? 6.814 5.142 -10.980 1.00 98.12 289 MET A O 1
ATOM 2249 N N . LYS A 1 290 ? 7.118 6.020 -8.937 1.00 97.94 290 LYS A N 1
ATOM 2250 C CA . LYS A 1 290 ? 7.452 7.362 -9.420 1.00 97.94 290 LYS A CA 1
ATOM 2251 C C . LYS A 1 290 ? 8.732 7.360 -10.263 1.00 97.94 290 LYS A C 1
ATOM 2253 O O . LYS A 1 290 ? 8.744 7.952 -11.335 1.00 97.94 290 LYS A O 1
ATOM 2258 N N . SER A 1 291 ? 9.798 6.699 -9.807 1.00 98.38 291 SER A N 1
ATOM 2259 C CA . SER A 1 291 ? 11.069 6.627 -10.553 1.00 98.38 291 SER A CA 1
ATOM 2260 C C . SER A 1 291 ? 10.895 5.942 -11.908 1.00 98.38 291 SER A C 1
ATOM 2262 O O . SER A 1 291 ? 11.430 6.395 -12.916 1.00 98.38 291 SER A O 1
ATOM 2264 N N . TRP A 1 292 ? 10.109 4.869 -11.941 1.00 98.50 292 TRP A N 1
ATOM 2265 C CA . TRP A 1 292 ? 9.761 4.162 -13.165 1.00 98.50 292 TRP A CA 1
ATOM 2266 C C . TRP A 1 292 ? 8.959 5.050 -14.127 1.00 98.50 292 TRP A C 1
ATOM 2268 O O . TRP A 1 292 ? 9.274 5.126 -15.315 1.00 98.50 292 TRP A O 1
ATOM 2278 N N . ALA A 1 293 ? 7.981 5.783 -13.603 1.00 97.69 293 ALA A N 1
ATOM 2279 C CA . ALA A 1 293 ? 7.167 6.717 -14.366 1.00 97.69 293 ALA A CA 1
ATOM 2280 C C . ALA A 1 293 ? 7.9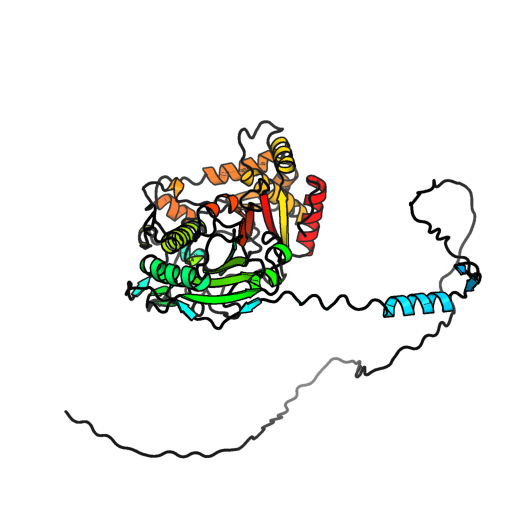70 7.922 -14.905 1.00 97.69 293 ALA A C 1
ATOM 2282 O O . ALA A 1 293 ? 7.791 8.318 -16.056 1.00 97.69 293 ALA A O 1
ATOM 2283 N N . ASP A 1 294 ? 8.910 8.466 -14.122 1.00 97.69 294 ASP A N 1
ATOM 2284 C CA . ASP A 1 294 ? 9.862 9.495 -14.569 1.00 97.69 294 ASP A CA 1
ATOM 2285 C C . ASP A 1 294 ? 10.681 8.986 -15.774 1.00 97.69 294 ASP A C 1
ATOM 2287 O O . ASP A 1 294 ? 10.734 9.645 -16.815 1.00 97.69 294 ASP A O 1
ATOM 2291 N N . LEU A 1 295 ? 11.237 7.771 -15.684 1.00 98.06 295 LEU A N 1
ATOM 2292 C CA . LEU A 1 295 ? 12.026 7.161 -16.762 1.00 98.06 295 LEU A CA 1
ATOM 2293 C C . LEU A 1 295 ? 11.199 6.869 -18.025 1.00 98.06 295 LEU A C 1
ATOM 2295 O O . LEU A 1 295 ? 11.726 6.987 -19.133 1.00 98.06 295 LEU A O 1
ATOM 2299 N N . ALA A 1 296 ? 9.911 6.540 -17.887 1.00 96.50 296 ALA A N 1
ATOM 2300 C CA . ALA A 1 296 ? 8.988 6.371 -19.018 1.00 96.50 296 ALA A CA 1
ATOM 2301 C C . ALA A 1 296 ? 8.738 7.673 -19.791 1.00 96.50 296 ALA A C 1
ATOM 2303 O O . ALA A 1 296 ? 8.435 7.651 -20.983 1.00 96.50 296 ALA A O 1
ATOM 2304 N N . ARG A 1 297 ? 8.909 8.816 -19.124 1.00 95.12 297 ARG A N 1
ATOM 2305 C CA . ARG A 1 297 ? 8.843 10.152 -19.727 1.00 95.12 297 ARG A CA 1
ATOM 2306 C C . ARG A 1 297 ? 10.209 10.672 -20.183 1.00 95.12 297 ARG A C 1
ATOM 2308 O O . ARG A 1 297 ? 10.306 11.813 -20.622 1.00 95.12 297 ARG A O 1
ATOM 2315 N N . GLY A 1 298 ? 11.264 9.861 -20.071 1.00 95.81 298 GLY A N 1
ATOM 2316 C CA . GLY A 1 298 ? 12.633 10.265 -20.397 1.00 95.81 298 GLY A CA 1
ATOM 2317 C C . GLY A 1 298 ? 13.260 11.222 -19.378 1.00 95.81 298 GLY A C 1
ATOM 2318 O O . GLY A 1 298 ? 14.253 11.874 -19.691 1.00 95.81 298 GLY A O 1
ATOM 2319 N N . LEU A 1 299 ? 12.696 11.323 -18.170 1.00 96.81 299 LEU A N 1
ATOM 2320 C CA . LEU A 1 299 ? 13.229 12.153 -17.092 1.00 96.81 299 LEU A CA 1
ATOM 2321 C C . LEU A 1 299 ? 14.228 11.363 -16.230 1.00 96.81 299 LEU A C 1
ATOM 2323 O O . LEU A 1 299 ? 14.094 10.144 -16.092 1.00 96.81 299 LEU A O 1
ATOM 2327 N N . PRO A 1 300 ? 15.218 12.033 -15.612 1.00 95.31 300 PRO A N 1
ATOM 2328 C CA . PRO A 1 300 ? 16.096 11.393 -14.640 1.00 95.31 300 PRO A CA 1
ATOM 2329 C C . PRO A 1 300 ? 15.340 11.047 -13.347 1.00 95.31 300 PRO A C 1
ATOM 2331 O O . PRO A 1 300 ? 14.296 11.627 -13.039 1.00 95.31 300 PRO A O 1
ATOM 2334 N N . LEU A 1 301 ? 15.904 10.141 -12.541 1.00 94.12 301 LEU A N 1
ATOM 2335 C CA . LEU A 1 301 ? 15.357 9.838 -11.219 1.00 94.12 301 LEU A CA 1
ATOM 2336 C C . LEU A 1 301 ? 15.418 11.081 -10.328 1.00 94.12 301 LEU A C 1
ATOM 2338 O O . LEU A 1 301 ? 16.485 11.652 -10.113 1.00 94.12 301 LEU A O 1
ATOM 2342 N N . SER A 1 302 ? 14.279 11.448 -9.740 1.00 91.12 302 SER A N 1
ATOM 2343 C CA . SER A 1 302 ? 14.209 12.578 -8.803 1.00 91.12 302 SER A CA 1
ATOM 2344 C C . SER A 1 302 ? 15.007 12.326 -7.513 1.00 91.12 302 SER A C 1
ATOM 2346 O O . SER A 1 302 ? 15.579 13.247 -6.934 1.00 91.12 302 SER A O 1
ATOM 2348 N N . VAL A 1 303 ? 15.010 11.079 -7.032 1.00 94.00 303 VAL A N 1
ATOM 2349 C CA . VAL A 1 303 ? 15.756 10.631 -5.848 1.00 94.00 303 VAL A CA 1
ATOM 2350 C C . VAL A 1 303 ? 16.306 9.234 -6.149 1.00 94.00 303 VAL A C 1
ATOM 2352 O O . VAL A 1 303 ? 15.510 8.310 -6.306 1.00 94.00 303 VAL A O 1
ATOM 2355 N N . PRO A 1 304 ? 17.634 9.051 -6.240 1.00 95.12 304 PRO A N 1
ATOM 2356 C CA . PRO A 1 304 ? 18.225 7.725 -6.399 1.00 95.12 304 PRO A CA 1
ATOM 2357 C C . PRO A 1 304 ? 17.921 6.820 -5.194 1.00 95.12 304 PRO A C 1
ATOM 2359 O O . PRO A 1 304 ? 17.928 7.311 -4.058 1.00 95.12 304 PRO A O 1
ATOM 2362 N N . PRO A 1 305 ? 17.675 5.513 -5.398 1.00 97.12 305 PRO A N 1
ATOM 2363 C CA . PRO A 1 305 ? 17.412 4.605 -4.293 1.00 97.12 305 PRO A CA 1
ATOM 2364 C C . PRO A 1 305 ? 18.668 4.341 -3.463 1.00 97.12 305 PRO A C 1
ATOM 2366 O O . PRO A 1 305 ? 19.765 4.148 -3.984 1.00 97.12 305 PRO A O 1
ATOM 2369 N N . PHE A 1 306 ? 18.480 4.268 -2.151 1.00 97.19 306 PHE A N 1
ATOM 2370 C CA . PHE A 1 306 ? 19.454 3.759 -1.201 1.00 97.19 306 PHE A CA 1
ATOM 2371 C C . PHE A 1 306 ? 19.041 2.336 -0.823 1.00 97.19 306 PHE A C 1
ATOM 2373 O O . PHE A 1 306 ? 18.000 2.127 -0.194 1.00 97.19 306 PHE A O 1
ATOM 2380 N N . LEU A 1 307 ? 19.842 1.362 -1.256 1.00 96.06 307 LEU A N 1
ATOM 2381 C CA . LEU A 1 307 ? 19.514 -0.061 -1.163 1.00 96.06 307 LEU A CA 1
ATOM 2382 C C . LEU A 1 307 ? 20.197 -0.776 0.007 1.00 96.06 307 LEU A C 1
ATOM 2384 O O . LEU A 1 307 ? 19.798 -1.894 0.321 1.00 96.06 307 LEU A O 1
ATOM 2388 N N . ASP A 1 308 ? 21.194 -0.167 0.656 1.00 93.56 308 ASP A N 1
ATOM 2389 C CA . ASP A 1 308 ? 21.939 -0.829 1.727 1.00 93.56 308 ASP A CA 1
ATOM 2390 C C . ASP A 1 308 ? 21.070 -1.027 2.982 1.00 93.56 308 ASP A C 1
ATOM 2392 O O . ASP A 1 308 ? 20.719 -0.091 3.700 1.00 93.56 308 ASP A O 1
ATOM 2396 N N . ARG A 1 309 ? 20.718 -2.286 3.253 1.00 91.56 309 ARG A N 1
ATOM 2397 C CA . ARG A 1 309 ? 19.926 -2.695 4.418 1.00 91.56 309 ARG A CA 1
ATOM 2398 C C . ARG A 1 309 ? 20.711 -2.683 5.720 1.00 91.56 309 ARG A C 1
ATOM 2400 O O . ARG A 1 309 ? 20.095 -2.747 6.782 1.00 91.56 309 ARG A O 1
ATOM 2407 N N . SER A 1 310 ? 22.039 -2.569 5.661 1.00 87.88 310 SER A N 1
ATOM 2408 C CA . SER A 1 310 ? 22.898 -2.565 6.844 1.00 87.88 310 SER A CA 1
ATOM 2409 C C . SER A 1 310 ? 22.575 -1.427 7.812 1.00 87.88 310 SER A C 1
ATOM 2411 O O . SER A 1 310 ? 22.727 -1.603 9.018 1.00 87.88 310 SER A O 1
ATOM 2413 N N . ILE A 1 311 ? 22.031 -0.317 7.303 1.00 88.19 311 ILE A N 1
ATOM 2414 C CA . ILE A 1 311 ? 21.586 0.815 8.118 1.00 88.19 311 ILE A CA 1
ATOM 2415 C C . ILE A 1 311 ? 20.479 0.428 9.110 1.00 88.19 311 ILE A C 1
ATOM 2417 O O . ILE A 1 311 ? 20.401 0.997 10.188 1.00 88.19 311 ILE A O 1
ATOM 2421 N N . MET A 1 312 ? 19.662 -0.581 8.792 1.00 84.00 312 MET A N 1
ATOM 2422 C CA . MET A 1 312 ? 18.574 -1.064 9.652 1.00 84.00 312 MET A CA 1
ATOM 2423 C C . MET A 1 312 ? 18.989 -2.269 10.511 1.00 84.00 312 MET A C 1
ATOM 2425 O O . MET A 1 312 ? 18.135 -3.034 10.957 1.00 84.00 312 MET A O 1
ATOM 2429 N N . LYS A 1 313 ? 20.292 -2.493 10.726 1.00 77.94 313 LYS A N 1
ATOM 2430 C CA . LYS A 1 313 ? 20.771 -3.588 11.580 1.00 77.94 313 LYS A CA 1
ATOM 2431 C C . LYS A 1 313 ? 20.739 -3.192 13.063 1.00 77.94 313 LYS A C 1
ATOM 2433 O O . LYS A 1 313 ? 21.299 -2.156 13.422 1.00 77.94 313 LYS A O 1
ATOM 2438 N N . PRO A 1 314 ? 20.166 -4.027 13.947 1.00 68.00 314 PRO A N 1
ATOM 2439 C CA . PRO A 1 314 ? 20.282 -3.841 15.392 1.00 68.00 314 PRO A CA 1
ATOM 2440 C C . PRO A 1 314 ? 21.740 -3.859 15.880 1.00 68.00 314 PRO A C 1
ATOM 2442 O O . PRO A 1 314 ? 22.525 -4.705 15.456 1.00 68.00 314 PRO A O 1
ATOM 2445 N N . ARG A 1 315 ? 22.102 -2.944 16.798 1.00 63.22 315 ARG A N 1
ATOM 2446 C CA . ARG A 1 315 ? 23.449 -2.868 17.419 1.00 63.22 315 ARG A CA 1
ATOM 2447 C C . ARG A 1 315 ? 23.761 -4.044 18.343 1.00 63.22 315 ARG A C 1
ATOM 2449 O O . ARG A 1 315 ? 24.910 -4.454 18.448 1.00 63.22 315 ARG A O 1
ATOM 2456 N N . GLN A 1 316 ? 22.746 -4.564 19.019 1.00 56.94 316 GLN A N 1
ATOM 2457 C CA . GLN A 1 316 ? 22.809 -5.848 19.700 1.00 56.94 316 GLN A CA 1
ATOM 2458 C C . GLN A 1 316 ? 21.920 -6.788 18.902 1.00 56.94 316 GLN A C 1
ATOM 2460 O O . GLN A 1 316 ? 20.761 -6.457 18.645 1.00 56.94 316 GLN A O 1
ATOM 2465 N N . LEU A 1 317 ? 22.449 -7.956 18.525 1.00 51.50 317 LEU A N 1
ATOM 2466 C CA . LEU A 1 317 ? 21.583 -9.106 18.309 1.00 51.50 317 LEU A CA 1
ATOM 2467 C C . LEU A 1 317 ? 20.790 -9.211 19.606 1.00 51.50 317 LEU A C 1
ATOM 2469 O O . LEU A 1 317 ? 21.366 -9.496 20.653 1.00 51.50 317 LEU A O 1
ATOM 2473 N N . LEU A 1 318 ? 19.508 -8.851 19.588 1.00 47.75 318 LEU A N 1
ATOM 2474 C CA . LEU A 1 318 ? 18.644 -9.165 20.711 1.00 47.75 318 LEU A CA 1
ATOM 2475 C C . LEU A 1 318 ? 18.797 -10.678 20.857 1.00 47.75 318 LEU A C 1
ATOM 2477 O O . LEU A 1 318 ? 18.369 -11.414 19.973 1.00 47.75 318 LEU A O 1
ATOM 2481 N N . ASN A 1 319 ? 19.476 -11.141 21.911 1.00 39.78 319 ASN A N 1
ATOM 2482 C CA . ASN A 1 319 ? 19.838 -12.553 22.108 1.00 39.78 319 ASN A CA 1
ATOM 2483 C C . ASN A 1 319 ? 18.603 -13.480 22.208 1.00 39.78 319 ASN A C 1
ATOM 2485 O O . ASN A 1 319 ? 18.743 -14.690 22.330 1.00 39.78 319 ASN A O 1
ATOM 2489 N N . ASN A 1 320 ? 17.398 -12.914 22.081 1.00 38.59 320 ASN A N 1
ATOM 2490 C CA . ASN A 1 320 ? 16.107 -13.588 22.000 1.00 38.59 320 ASN A CA 1
ATOM 2491 C C . ASN A 1 320 ? 15.515 -13.620 20.570 1.00 38.59 320 ASN A C 1
ATOM 2493 O O . ASN A 1 320 ? 14.379 -14.049 20.391 1.00 38.59 320 ASN A O 1
ATOM 2497 N N . ILE A 1 321 ? 16.258 -13.162 19.555 1.00 43.53 321 ILE A N 1
ATOM 2498 C CA . ILE A 1 321 ? 15.922 -13.247 18.124 1.00 43.53 321 ILE A CA 1
ATOM 2499 C C . ILE A 1 321 ? 16.969 -14.123 17.428 1.00 43.53 321 ILE A C 1
ATOM 2501 O O . ILE A 1 321 ? 17.539 -13.777 16.400 1.00 43.53 321 ILE A O 1
ATOM 2505 N N . SER A 1 322 ? 17.246 -15.296 17.991 1.00 29.67 322 SER A N 1
ATOM 2506 C CA . SER A 1 322 ? 17.422 -16.412 17.069 1.00 29.67 322 SER A CA 1
ATOM 2507 C C . SER A 1 322 ? 16.013 -16.745 16.590 1.00 29.67 322 SER A C 1
ATOM 2509 O O . SER A 1 322 ? 15.170 -17.037 17.443 1.00 29.67 322 SER A O 1
ATOM 2511 N N . PRO A 1 323 ? 15.699 -16.711 15.283 1.00 36.28 323 PRO A N 1
ATOM 2512 C CA . PRO A 1 323 ? 14.646 -17.588 14.819 1.00 36.28 323 PRO A CA 1
ATOM 2513 C C . PRO A 1 323 ? 15.149 -18.977 15.204 1.00 36.28 323 PRO A C 1
ATOM 2515 O O . PRO A 1 323 ? 16.104 -19.482 14.612 1.00 36.28 323 PRO A O 1
ATOM 2518 N N . THR A 1 324 ? 14.604 -19.574 16.266 1.00 29.92 324 THR A N 1
ATOM 2519 C CA . THR A 1 324 ? 14.739 -21.016 16.413 1.00 29.92 324 THR A CA 1
ATOM 2520 C C . THR A 1 324 ? 14.307 -21.567 15.063 1.00 29.92 324 THR A C 1
ATOM 2522 O O . THR A 1 324 ? 13.223 -21.255 14.564 1.00 29.92 324 THR A O 1
ATOM 2525 N N . ARG A 1 325 ? 15.225 -22.297 14.422 1.00 39.31 325 ARG A N 1
ATOM 2526 C CA . ARG A 1 325 ? 15.145 -22.860 13.063 1.00 39.31 325 ARG A CA 1
ATOM 2527 C C . ARG A 1 325 ? 13.899 -23.736 12.821 1.00 39.31 325 ARG A C 1
ATOM 2529 O O . ARG A 1 325 ? 13.763 -24.326 11.759 1.00 39.31 325 ARG A O 1
ATOM 2536 N N . GLU A 1 326 ? 12.993 -23.808 13.789 1.00 30.08 326 GLU A N 1
ATOM 2537 C CA . GLU A 1 326 ? 11.798 -24.634 13.830 1.00 30.08 326 GLU A CA 1
ATOM 2538 C C . GLU A 1 326 ? 10.494 -23.867 13.531 1.00 30.08 326 GLU A C 1
ATOM 2540 O O . GLU A 1 326 ? 9.487 -24.514 13.253 1.00 30.08 326 GLU A O 1
ATOM 2545 N N . ASP A 1 327 ? 10.482 -22.526 13.483 1.00 32.16 327 ASP A N 1
ATOM 2546 C CA . ASP A 1 327 ? 9.208 -21.776 13.506 1.00 32.16 327 ASP A CA 1
ATOM 2547 C C . ASP A 1 327 ? 8.767 -21.087 12.202 1.00 32.16 327 ASP A C 1
ATOM 2549 O O . ASP A 1 327 ? 7.649 -20.583 12.129 1.00 32.16 327 ASP A O 1
ATOM 2553 N N . VAL A 1 328 ? 9.541 -21.143 11.109 1.00 32.78 328 VAL A N 1
ATOM 2554 C CA . VAL A 1 328 ? 9.017 -20.701 9.790 1.00 32.78 328 VAL A CA 1
ATOM 2555 C C . VAL A 1 328 ? 7.931 -21.668 9.281 1.00 32.78 328 VAL A C 1
ATOM 2557 O O . VAL A 1 328 ? 7.049 -21.289 8.515 1.00 32.78 328 VAL A O 1
ATOM 2560 N N . SER A 1 329 ? 7.943 -22.911 9.777 1.00 29.84 329 SER A N 1
ATOM 2561 C CA . SER A 1 329 ? 6.905 -23.922 9.530 1.00 29.84 329 SER A CA 1
ATOM 2562 C C . SER A 1 329 ? 5.712 -23.848 10.497 1.00 29.84 329 SER A C 1
ATOM 2564 O O . SER A 1 329 ? 4.697 -24.504 10.271 1.00 29.84 329 SER A O 1
ATOM 2566 N N . LYS A 1 330 ? 5.820 -23.043 11.560 1.00 27.83 330 LYS A N 1
ATOM 2567 C CA . LYS A 1 330 ? 4.896 -23.010 12.701 1.00 27.83 330 LYS A CA 1
ATOM 2568 C C . LYS A 1 330 ? 4.491 -21.587 13.095 1.00 27.83 330 LYS A C 1
ATOM 2570 O O . LYS A 1 330 ? 4.095 -21.358 14.233 1.00 27.83 330 LYS A O 1
ATOM 2575 N N . VAL A 1 331 ? 4.469 -20.640 12.147 1.00 28.44 331 VAL A N 1
ATOM 2576 C CA . VAL A 1 331 ? 3.623 -19.447 12.318 1.00 28.44 331 VAL A CA 1
ATOM 2577 C C . VAL A 1 331 ? 2.226 -19.975 12.630 1.00 28.44 331 VAL A C 1
ATOM 2579 O O . VAL A 1 331 ? 1.662 -20.666 11.771 1.00 28.44 331 VAL A O 1
ATOM 2582 N N . PRO A 1 332 ? 1.673 -19.732 13.830 1.00 28.02 332 PRO A N 1
ATOM 2583 C CA . PRO A 1 332 ? 0.437 -20.367 14.207 1.00 28.02 332 PRO A CA 1
ATOM 2584 C C . PRO A 1 332 ? -0.645 -19.893 13.243 1.00 28.02 332 PRO A C 1
ATOM 2586 O O . PRO A 1 332 ? -1.103 -18.755 13.268 1.00 28.02 332 PRO A O 1
ATOM 2589 N N . LEU A 1 333 ? -1.060 -20.817 12.383 1.00 36.19 333 LEU A N 1
ATOM 2590 C CA . LEU A 1 333 ? -2.260 -20.828 11.552 1.00 36.19 333 LEU A CA 1
ATOM 2591 C C . LEU A 1 333 ? -3.553 -20.751 12.396 1.00 36.19 333 LEU A C 1
ATOM 2593 O O . LEU A 1 333 ? -4.620 -21.186 11.968 1.00 36.19 333 LEU A O 1
ATOM 2597 N N . ILE A 1 334 ? -3.471 -20.246 13.622 1.00 31.73 334 ILE A N 1
ATOM 2598 C CA . ILE A 1 334 ? -4.494 -20.389 14.642 1.00 31.73 334 ILE A CA 1
ATOM 2599 C C . ILE A 1 334 ? -5.538 -19.299 14.375 1.00 31.73 334 ILE A C 1
ATOM 2601 O O . ILE A 1 334 ? -5.284 -18.112 14.548 1.00 31.73 334 ILE A O 1
ATOM 2605 N N . ARG A 1 335 ? -6.701 -19.753 13.882 1.00 34.66 335 ARG A N 1
ATOM 2606 C CA . ARG A 1 335 ? -7.844 -19.043 13.256 1.00 34.66 335 ARG A CA 1
ATOM 2607 C C . ARG A 1 335 ? -7.857 -18.965 11.713 1.00 34.66 335 ARG A C 1
ATOM 2609 O O . ARG A 1 335 ? -8.448 -18.029 11.172 1.00 34.66 335 ARG A O 1
ATOM 2616 N N . ARG A 1 336 ? -7.260 -19.907 10.963 1.00 42.47 336 ARG A N 1
ATOM 2617 C CA . ARG A 1 336 ? -7.348 -19.941 9.475 1.00 42.47 336 ARG A CA 1
ATOM 2618 C C . ARG A 1 336 ? -8.572 -20.642 8.853 1.00 42.47 336 ARG A C 1
ATOM 2620 O O . ARG A 1 336 ? -8.618 -20.700 7.632 1.00 42.47 336 ARG A O 1
ATOM 2627 N N . ASP A 1 337 ? -9.594 -21.051 9.605 1.00 48.12 337 ASP A N 1
ATOM 2628 C CA . ASP A 1 337 ? -10.694 -21.841 9.005 1.00 48.12 337 ASP A CA 1
ATOM 2629 C C . ASP A 1 337 ? -11.972 -21.078 8.627 1.00 48.12 337 ASP A C 1
ATOM 2631 O O . ASP A 1 337 ? -12.885 -21.670 8.056 1.00 48.12 337 ASP A O 1
ATOM 2635 N N . VAL A 1 338 ? -12.050 -19.761 8.850 1.00 56.50 338 VAL A N 1
ATOM 2636 C CA . VAL A 1 338 ? -13.192 -18.972 8.353 1.00 56.50 338 VAL A CA 1
ATOM 2637 C C . VAL A 1 338 ? -12.735 -17.993 7.283 1.00 56.50 338 VAL A C 1
ATOM 2639 O O . VAL A 1 338 ? -12.024 -17.025 7.559 1.00 56.50 338 VAL A O 1
ATOM 2642 N N . GLN A 1 339 ? -13.158 -18.254 6.045 1.00 81.56 339 GLN A N 1
ATOM 2643 C CA . GLN A 1 339 ? -12.961 -17.359 4.910 1.00 81.56 339 GLN A CA 1
ATOM 2644 C C . GLN A 1 339 ? -13.557 -15.983 5.235 1.00 81.56 339 GLN A C 1
ATOM 2646 O O . GLN A 1 339 ? -14.767 -15.850 5.403 1.00 81.56 339 GLN A O 1
ATOM 2651 N N . SER A 1 340 ? -12.714 -14.954 5.337 1.00 88.25 340 SER A N 1
ATOM 2652 C CA . SER A 1 340 ? -13.176 -13.582 5.563 1.00 88.25 340 SER A CA 1
ATOM 2653 C C . SER A 1 340 ? -13.763 -12.980 4.288 1.00 88.25 340 SER A C 1
ATOM 2655 O O . SER A 1 340 ? -13.274 -13.220 3.182 1.00 88.25 340 SER A O 1
ATOM 2657 N N . VAL A 1 341 ? -14.790 -12.154 4.457 1.00 92.38 341 VAL A N 1
ATOM 2658 C CA . VAL A 1 341 ? -15.315 -11.273 3.415 1.00 92.38 341 VAL A CA 1
ATOM 2659 C C . VAL A 1 341 ? -14.762 -9.874 3.632 1.00 92.38 341 VAL A C 1
ATOM 2661 O O . VAL A 1 341 ? -14.675 -9.397 4.763 1.00 92.38 341 VAL A O 1
ATOM 2664 N N . PHE A 1 342 ? -14.378 -9.218 2.543 1.00 93.62 342 PHE A N 1
ATOM 2665 C CA . PHE A 1 342 ? -13.867 -7.854 2.572 1.00 93.62 342 PHE A CA 1
ATOM 2666 C C . PHE A 1 342 ? -14.959 -6.899 2.113 1.00 93.62 342 PHE A C 1
ATOM 2668 O O . PHE A 1 342 ? -15.680 -7.191 1.157 1.00 93.62 342 PHE A O 1
ATOM 2675 N N . LYS A 1 343 ? -15.086 -5.765 2.801 1.00 95.25 343 LYS A N 1
ATOM 2676 C CA . LYS A 1 343 ? -16.060 -4.716 2.487 1.00 95.25 343 LYS A CA 1
ATOM 2677 C C . LYS A 1 343 ? -15.421 -3.344 2.623 1.00 95.25 343 LYS A C 1
ATOM 2679 O O . LYS A 1 343 ? -14.485 -3.166 3.403 1.00 95.25 343 LYS A O 1
ATOM 2684 N N . SER A 1 344 ? -15.972 -2.400 1.868 1.00 96.06 344 SER A N 1
ATOM 2685 C CA . SER A 1 344 ? -15.564 -0.999 1.861 1.00 96.06 344 SER A CA 1
ATOM 2686 C C . SER A 1 344 ? -16.686 -0.111 2.371 1.00 96.06 344 SER A C 1
ATOM 2688 O O . SER A 1 344 ? -17.843 -0.328 2.024 1.00 96.06 344 SER A O 1
ATOM 2690 N N . PHE A 1 345 ? -16.346 0.909 3.151 1.00 96.94 345 PHE A N 1
ATOM 2691 C CA . PHE A 1 345 ? -17.282 1.861 3.743 1.00 96.94 345 PHE A CA 1
ATOM 2692 C C . PHE A 1 345 ? -16.857 3.287 3.387 1.00 96.94 345 PHE A C 1
ATOM 2694 O O . PHE A 1 345 ? -15.711 3.680 3.622 1.00 96.94 345 PHE A O 1
ATOM 2701 N N . CYS A 1 346 ? -17.768 4.056 2.785 1.00 96.19 346 CYS A N 1
ATOM 2702 C CA . CYS A 1 346 ? -17.474 5.386 2.254 1.00 96.19 346 CYS A CA 1
ATOM 2703 C C . CYS A 1 346 ? -17.818 6.506 3.247 1.00 96.19 346 CYS A C 1
ATOM 2705 O O . CYS A 1 346 ? -18.983 6.857 3.457 1.00 96.19 346 CYS A O 1
ATOM 2707 N N . PHE A 1 347 ? -16.777 7.154 3.760 1.00 96.94 347 PHE A N 1
ATOM 2708 C CA . PHE A 1 347 ? -16.850 8.375 4.549 1.00 96.94 347 PHE A CA 1
ATOM 2709 C C . PHE A 1 347 ? -16.760 9.592 3.623 1.00 96.94 347 PHE A C 1
ATOM 2711 O O . PHE A 1 347 ? -15.677 10.048 3.245 1.00 96.94 347 PHE A O 1
ATOM 2718 N N . ASP A 1 348 ? -17.924 10.111 3.241 1.00 95.94 348 ASP A N 1
ATOM 2719 C CA . ASP A 1 348 ? -18.034 11.393 2.546 1.00 95.94 348 ASP A CA 1
ATOM 2720 C C . ASP A 1 348 ? -17.744 12.580 3.499 1.00 95.94 348 ASP A C 1
ATOM 2722 O O . ASP A 1 348 ? -17.723 12.412 4.726 1.00 95.94 348 ASP A O 1
ATOM 2726 N N . PRO A 1 349 ? -17.537 13.807 2.977 1.00 96.50 349 PRO A N 1
ATOM 2727 C CA . PRO A 1 349 ? -17.243 14.970 3.811 1.00 96.50 349 PRO A CA 1
ATOM 2728 C C . PRO A 1 349 ? -18.284 15.268 4.897 1.00 96.50 349 PRO A C 1
ATOM 2730 O O . PRO A 1 349 ? -17.911 15.757 5.961 1.00 96.50 349 PRO A O 1
ATOM 2733 N N . LYS A 1 350 ? -19.572 14.974 4.669 1.00 96.38 350 LYS A N 1
ATOM 2734 C CA . LYS A 1 350 ? -20.622 15.209 5.672 1.00 96.38 350 LYS A CA 1
ATOM 2735 C C . LYS A 1 350 ? -20.489 14.213 6.822 1.00 96.38 350 LYS A C 1
ATOM 2737 O O . LYS A 1 350 ? -20.526 14.629 7.978 1.00 96.38 350 LYS A O 1
ATOM 2742 N N . LYS A 1 351 ? -20.266 12.929 6.519 1.00 96.12 351 LYS A N 1
ATOM 2743 C CA . LYS A 1 351 ? -20.017 11.892 7.537 1.00 96.12 351 LYS A CA 1
ATOM 2744 C C . LYS A 1 351 ? -18.755 12.181 8.344 1.00 96.12 351 LYS A C 1
ATOM 2746 O O . LYS A 1 351 ? -18.775 12.062 9.563 1.00 96.12 351 LYS A O 1
ATOM 2751 N N . LEU A 1 352 ? -17.684 12.633 7.692 1.00 96.94 352 LEU A N 1
ATOM 2752 C CA . LEU A 1 352 ? -16.451 13.044 8.372 1.00 96.94 352 LEU A CA 1
ATOM 2753 C C . LEU A 1 352 ? -16.672 14.228 9.318 1.00 96.94 352 LEU A C 1
ATOM 2755 O O . LEU A 1 352 ? -16.197 14.204 10.451 1.00 96.94 352 LEU A O 1
ATOM 2759 N N . MET A 1 353 ? -17.418 15.250 8.886 1.00 96.75 353 MET A N 1
ATOM 2760 C CA . MET A 1 353 ? -17.771 16.384 9.749 1.00 96.75 353 MET A CA 1
ATOM 2761 C C . MET A 1 353 ? -18.627 15.953 10.942 1.00 96.75 353 MET A C 1
ATOM 2763 O O . MET A 1 353 ? -18.395 16.421 12.055 1.00 96.75 353 MET A O 1
ATOM 2767 N N . HIS A 1 354 ? -19.588 15.053 10.726 1.00 96.06 354 HIS A N 1
ATOM 2768 C CA . HIS A 1 354 ? -20.416 14.504 11.796 1.00 96.06 354 HIS A CA 1
ATOM 2769 C C . HIS A 1 354 ? -19.577 13.732 12.821 1.00 96.06 354 HIS A C 1
ATOM 2771 O O . HIS A 1 354 ? -19.633 14.037 14.011 1.00 96.06 354 HIS A O 1
ATOM 2777 N N . LEU A 1 355 ? -18.721 12.819 12.356 1.00 96.12 355 LEU A N 1
ATOM 2778 C CA . LEU A 1 355 ? -17.843 12.025 13.214 1.00 96.12 355 LEU A CA 1
ATOM 2779 C C . LEU A 1 355 ? -16.858 12.905 13.993 1.00 96.12 355 LEU A C 1
ATOM 2781 O O . LEU A 1 355 ? -16.597 12.676 15.172 1.00 96.12 355 LEU A O 1
ATOM 2785 N N . LYS A 1 356 ? -16.360 13.969 13.354 1.00 97.06 356 LYS A N 1
ATOM 2786 C CA . LYS A 1 356 ? -15.522 14.976 14.005 1.00 97.06 356 LYS A CA 1
ATOM 2787 C C . LYS A 1 356 ? -16.262 15.718 15.115 1.00 97.06 356 LYS A C 1
ATOM 2789 O O . LYS A 1 356 ? -15.664 15.969 16.154 1.00 97.06 356 LYS A O 1
ATOM 2794 N N . LYS A 1 357 ? -17.536 16.068 14.907 1.00 96.00 357 LYS A N 1
ATOM 2795 C CA . LYS A 1 357 ? -18.364 16.711 15.936 1.00 96.00 357 LYS A CA 1
ATOM 2796 C C . LYS A 1 357 ? -18.520 15.796 17.153 1.00 96.00 357 LYS A C 1
ATOM 2798 O O . LYS A 1 357 ? -18.280 16.263 18.256 1.00 96.00 357 LYS A O 1
ATOM 2803 N N . ILE A 1 358 ? -18.834 14.515 16.937 1.00 94.75 358 ILE A N 1
ATOM 2804 C CA . ILE A 1 358 ? -18.955 13.510 18.009 1.00 94.75 358 ILE A CA 1
ATOM 2805 C C . ILE A 1 358 ? -17.636 13.381 18.786 1.00 94.75 358 ILE A C 1
ATOM 2807 O O . ILE A 1 358 ? -17.616 13.472 20.007 1.00 94.75 358 ILE A O 1
ATOM 2811 N N . ALA A 1 359 ? -16.509 13.223 18.086 1.00 95.62 359 ALA A N 1
ATOM 2812 C CA . ALA A 1 359 ? -15.204 13.025 1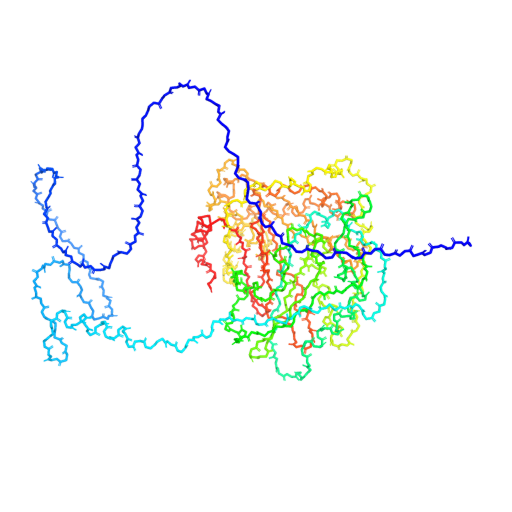8.724 1.00 95.62 359 ALA A CA 1
ATOM 2813 C C . ALA A 1 359 ? -14.681 14.242 19.511 1.00 95.62 359 ALA A C 1
ATOM 2815 O O . ALA A 1 359 ? -13.715 14.105 20.256 1.00 95.62 359 ALA A O 1
ATOM 2816 N N . MET A 1 360 ? -15.251 15.432 19.300 1.00 96.25 360 MET A N 1
ATOM 2817 C CA . MET A 1 360 ? -14.810 16.688 19.922 1.00 96.25 360 MET A CA 1
ATOM 2818 C C . MET A 1 360 ? -15.851 17.273 20.889 1.00 96.25 360 MET A C 1
ATOM 2820 O O . MET A 1 360 ? -15.618 18.347 21.440 1.00 96.25 360 MET A O 1
ATOM 2824 N N . GLU A 1 361 ? -16.991 16.603 21.081 1.00 94.75 361 GLU A N 1
ATOM 2825 C CA . GLU A 1 361 ? -18.131 17.114 21.853 1.00 94.75 361 GLU A CA 1
ATOM 2826 C C . GLU A 1 361 ? -17.798 17.351 23.332 1.00 94.75 361 GLU A C 1
ATOM 2828 O O . GLU A 1 361 ? -18.245 18.334 23.917 1.00 94.75 361 GLU A O 1
ATOM 2833 N N . ASP A 1 362 ? -16.955 16.499 23.915 1.00 94.75 362 ASP A N 1
ATOM 2834 C CA . ASP A 1 362 ? -16.537 16.572 25.318 1.00 94.75 362 ASP A CA 1
ATOM 2835 C C . ASP A 1 362 ? -15.346 17.517 25.574 1.00 94.75 362 ASP A C 1
ATOM 2837 O O . ASP A 1 362 ? -14.920 17.687 26.715 1.00 94.75 362 ASP A O 1
ATOM 2841 N N . GLY A 1 363 ? -14.786 18.131 24.525 1.00 92.94 363 GLY A N 1
ATOM 2842 C CA . GLY A 1 363 ? -13.664 19.068 24.616 1.00 92.94 363 GLY A CA 1
ATOM 2843 C C . GLY A 1 363 ? -12.286 18.446 24.888 1.00 92.94 363 GLY A C 1
ATOM 2844 O O . GLY A 1 363 ? -11.296 19.185 24.908 1.00 92.94 363 GLY A O 1
ATOM 2845 N N . ASN A 1 364 ? -12.178 17.120 25.037 1.00 92.31 364 ASN A N 1
ATOM 2846 C CA . ASN A 1 364 ? -10.908 16.446 25.340 1.00 92.31 364 ASN A CA 1
ATOM 2847 C C . ASN A 1 364 ? -9.958 16.436 24.131 1.00 92.31 364 ASN A C 1
ATOM 2849 O O . ASN A 1 364 ? -8.745 16.614 24.265 1.00 92.31 364 ASN A O 1
ATOM 2853 N N . ILE A 1 365 ? -10.506 16.311 22.920 1.00 93.88 365 ILE A N 1
ATOM 2854 C CA . ILE A 1 365 ? -9.731 16.310 21.677 1.00 93.88 365 ILE A CA 1
ATOM 2855 C C . ILE A 1 365 ? -9.782 17.682 21.000 1.00 93.88 365 ILE A C 1
ATOM 2857 O O . ILE A 1 365 ? -10.805 18.103 20.468 1.00 93.88 365 ILE A O 1
ATOM 2861 N N . LYS A 1 366 ? -8.630 18.361 20.922 1.00 90.00 366 LYS A N 1
ATOM 2862 C CA . LYS A 1 366 ? -8.506 19.674 20.249 1.00 90.00 366 LYS A CA 1
ATOM 2863 C C . LYS A 1 366 ? -8.237 19.579 18.748 1.00 90.00 366 LYS A C 1
ATOM 2865 O O . LYS A 1 366 ? -8.601 20.473 17.985 1.00 90.00 366 LYS A O 1
ATOM 2870 N N . LYS A 1 367 ? -7.544 18.525 18.306 1.00 93.56 367 LYS A N 1
ATOM 2871 C CA . LYS A 1 367 ? -7.151 18.315 16.904 1.00 93.56 367 LYS A CA 1
ATOM 2872 C C . LYS A 1 367 ? -7.196 16.834 16.560 1.00 93.56 367 LYS A C 1
ATOM 2874 O O . LYS A 1 367 ? -6.553 16.024 17.223 1.00 93.56 367 LYS A O 1
ATOM 2879 N N . VAL A 1 368 ? -7.888 16.509 15.475 1.00 95.31 368 VAL A N 1
ATOM 2880 C CA . VAL A 1 368 ? -8.038 15.140 14.979 1.00 95.31 368 VAL A CA 1
ATOM 2881 C C . VAL A 1 368 ? -8.065 15.128 13.453 1.00 95.31 368 VAL A C 1
ATOM 2883 O O . VAL A 1 368 ? -8.598 16.049 12.826 1.00 95.31 368 VAL A O 1
ATOM 2886 N N . THR A 1 369 ? -7.439 14.120 12.855 1.00 95.00 369 THR A N 1
ATOM 2887 C CA . THR A 1 369 ? -7.420 13.905 11.402 1.00 95.00 369 THR A CA 1
ATOM 2888 C C . THR A 1 369 ? -8.512 12.926 10.970 1.00 95.00 369 THR A C 1
ATOM 2890 O O . THR A 1 369 ? -8.901 12.065 11.751 1.00 95.00 369 THR A O 1
ATOM 2893 N N . ASP A 1 370 ? -8.944 12.978 9.706 1.00 96.06 370 ASP A N 1
ATOM 2894 C CA . ASP A 1 370 ? -9.945 12.036 9.168 1.00 96.06 370 ASP A CA 1
ATOM 2895 C C . ASP A 1 370 ? -9.545 10.568 9.364 1.00 96.06 370 ASP A C 1
ATOM 2897 O O . ASP A 1 370 ? -10.376 9.731 9.685 1.00 96.06 370 ASP A O 1
ATOM 2901 N N . PHE A 1 371 ? -8.254 10.257 9.206 1.00 95.81 371 PHE A N 1
ATOM 2902 C CA . PHE A 1 371 ? -7.738 8.908 9.444 1.00 95.81 371 PHE A CA 1
ATOM 2903 C C . PHE A 1 371 ? -7.918 8.479 10.900 1.00 95.81 371 PHE A C 1
ATOM 2905 O O . PHE A 1 371 ? -8.358 7.366 11.152 1.00 95.81 371 PHE A O 1
ATOM 2912 N N . GLU A 1 372 ? -7.586 9.367 11.840 1.00 95.94 372 GLU A N 1
ATOM 2913 C CA . GLU A 1 372 ? -7.737 9.087 13.267 1.00 95.94 372 GLU A CA 1
ATOM 2914 C C . GLU A 1 372 ? -9.220 8.870 13.610 1.00 95.94 372 GLU A C 1
ATOM 2916 O O . GLU A 1 372 ? -9.563 7.891 14.260 1.00 95.94 372 GLU A O 1
ATOM 2921 N N . LEU A 1 373 ? -10.117 9.717 13.096 1.00 97.06 373 LEU A N 1
ATOM 2922 C CA . LEU A 1 373 ? -11.559 9.549 13.295 1.00 97.06 373 LEU A CA 1
ATOM 2923 C C . LEU A 1 373 ? -12.061 8.202 12.770 1.00 97.06 373 LEU A C 1
ATOM 2925 O O . LEU A 1 373 ? -12.739 7.480 13.494 1.00 97.06 373 LEU A O 1
ATOM 2929 N N . ILE A 1 374 ? -11.715 7.859 11.526 1.00 98.00 374 ILE A N 1
ATOM 2930 C CA . ILE A 1 374 ? -12.174 6.624 10.881 1.00 98.00 374 ILE A CA 1
ATOM 2931 C C . ILE A 1 374 ? -11.660 5.392 11.630 1.00 98.00 374 ILE A C 1
ATOM 2933 O O . ILE A 1 374 ? -12.433 4.468 11.861 1.00 98.00 374 ILE A O 1
ATOM 2937 N N . ILE A 1 375 ? -10.379 5.363 12.009 1.00 97.81 375 ILE A N 1
ATOM 2938 C CA . ILE A 1 375 ? -9.790 4.205 12.692 1.00 97.81 375 ILE A CA 1
ATOM 2939 C C . ILE A 1 375 ? -10.315 4.065 14.123 1.00 97.81 375 ILE A C 1
ATOM 2941 O O . ILE A 1 375 ? -10.665 2.955 14.510 1.00 97.81 375 ILE A O 1
ATOM 2945 N N . ALA A 1 376 ? -10.429 5.158 14.884 1.00 97.50 376 ALA A N 1
ATOM 2946 C CA . ALA A 1 376 ? -10.994 5.114 16.233 1.00 97.50 376 ALA A CA 1
ATOM 2947 C C . ALA A 1 376 ? -12.454 4.638 16.207 1.00 97.50 376 ALA A C 1
ATOM 2949 O O . ALA A 1 376 ? -12.833 3.741 16.955 1.00 97.50 376 ALA A O 1
ATOM 2950 N N . PHE A 1 377 ? -13.256 5.173 15.282 1.00 97.94 377 PHE A N 1
ATOM 2951 C CA . PHE A 1 377 ? -14.641 4.749 15.109 1.00 97.94 377 PHE A CA 1
ATOM 2952 C C . PHE A 1 377 ? -14.745 3.284 14.677 1.00 97.94 377 PHE A C 1
ATOM 2954 O O . PHE A 1 377 ? -15.521 2.529 15.254 1.00 97.94 377 PHE A O 1
ATOM 2961 N N . MET A 1 378 ? -13.929 2.856 13.708 1.00 97.62 378 MET A N 1
ATOM 2962 C CA . MET A 1 378 ? -13.855 1.457 13.282 1.00 97.62 378 MET A CA 1
ATOM 2963 C C . MET A 1 378 ? -13.496 0.535 14.446 1.00 97.62 378 MET A C 1
ATOM 2965 O O . MET A 1 378 ? -14.086 -0.535 14.565 1.00 97.62 378 MET A O 1
ATOM 2969 N N . TRP A 1 379 ? -12.576 0.944 15.320 1.00 97.56 379 TRP A N 1
ATOM 2970 C CA . TRP A 1 379 ? -12.175 0.155 16.480 1.00 97.56 379 TRP A CA 1
ATOM 2971 C C . TRP A 1 379 ? -13.333 -0.041 17.466 1.00 97.56 379 TRP A C 1
ATOM 2973 O O . TRP A 1 379 ? -13.615 -1.180 17.852 1.00 97.56 379 TRP A O 1
ATOM 2983 N N . CYS A 1 380 ? -14.073 1.026 17.787 1.00 97.50 380 CYS A N 1
ATOM 2984 C CA . CYS A 1 380 ? -15.301 0.947 18.582 1.00 97.50 380 CYS A CA 1
ATOM 2985 C C . CYS A 1 380 ? -16.359 0.062 17.901 1.00 97.50 380 CYS A C 1
ATOM 2987 O O . CYS A 1 380 ? -16.875 -0.874 18.513 1.00 97.50 380 CYS A O 1
ATOM 2989 N N . ALA A 1 381 ? -16.652 0.310 16.621 1.00 97.06 381 ALA A N 1
ATOM 2990 C CA . ALA A 1 381 ? -17.676 -0.410 15.867 1.00 97.06 381 ALA A CA 1
ATOM 2991 C C . ALA A 1 381 ? -17.355 -1.906 15.724 1.00 97.06 381 ALA A C 1
ATOM 2993 O O . ALA A 1 381 ? -18.230 -2.750 15.910 1.00 97.06 381 ALA A O 1
ATOM 2994 N N . ARG A 1 382 ? -16.088 -2.255 15.467 1.00 96.12 382 ARG A N 1
ATOM 2995 C CA . ARG A 1 382 ? -15.610 -3.644 15.414 1.00 96.12 382 ARG A CA 1
ATOM 2996 C C . ARG A 1 382 ? -15.749 -4.319 16.773 1.00 96.12 382 ARG A C 1
ATOM 2998 O O . ARG A 1 382 ? -16.220 -5.447 16.829 1.00 96.12 382 ARG A O 1
ATOM 3005 N N . THR A 1 383 ? -15.378 -3.635 17.854 1.00 95.94 383 THR A N 1
ATOM 3006 C CA . THR A 1 383 ? -15.504 -4.166 19.222 1.00 95.94 383 THR A CA 1
ATOM 3007 C C . THR A 1 383 ? -16.968 -4.484 19.557 1.00 95.94 383 THR A C 1
ATOM 3009 O O . THR A 1 383 ? -17.259 -5.585 20.023 1.00 95.94 383 THR A O 1
ATOM 3012 N N . LYS A 1 384 ? -17.901 -3.579 19.219 1.00 96.25 384 LYS A N 1
ATOM 3013 C CA . LYS A 1 384 ? -19.355 -3.797 19.356 1.00 96.25 384 LYS A CA 1
ATOM 3014 C C . LYS A 1 384 ? -19.847 -4.974 18.509 1.00 96.25 384 LYS A C 1
ATOM 3016 O O . LYS A 1 384 ? -20.538 -5.853 19.018 1.00 96.25 384 LYS A O 1
ATOM 3021 N N . ALA A 1 385 ? -19.475 -5.005 17.229 1.00 95.31 385 ALA A N 1
ATOM 3022 C CA . ALA A 1 385 ? -19.919 -6.021 16.276 1.00 95.31 385 ALA A CA 1
ATOM 3023 C C . ALA A 1 385 ? -19.464 -7.436 16.658 1.00 95.31 385 ALA A C 1
ATOM 3025 O O . ALA A 1 385 ? -20.246 -8.380 16.565 1.00 95.31 385 ALA A O 1
ATOM 3026 N N . LEU A 1 386 ? -18.221 -7.567 17.131 1.00 93.25 386 LEU A N 1
ATOM 3027 C CA . LEU A 1 386 ? -17.646 -8.835 17.584 1.00 93.25 386 LEU A CA 1
ATOM 3028 C C . LEU A 1 386 ? -18.148 -9.274 18.964 1.00 93.25 386 LEU A C 1
ATOM 3030 O O . LEU A 1 386 ? -17.847 -10.390 19.378 1.00 93.25 386 LEU A O 1
ATOM 3034 N N . LYS A 1 387 ? -18.909 -8.425 19.671 1.00 93.88 387 LYS A N 1
ATOM 3035 C CA . LYS A 1 387 ? -19.435 -8.696 21.018 1.00 93.88 387 LYS A CA 1
ATOM 3036 C C . LYS A 1 387 ? -18.341 -9.158 21.987 1.00 93.88 387 LYS A C 1
ATOM 3038 O O . LYS A 1 387 ? -18.558 -10.080 22.772 1.00 93.88 387 LYS A O 1
ATOM 3043 N N . ILE A 1 388 ? -17.171 -8.519 21.902 1.00 91.56 388 ILE A N 1
ATOM 3044 C CA . ILE A 1 388 ? -16.053 -8.774 22.817 1.00 91.56 388 ILE A CA 1
ATOM 3045 C C . ILE A 1 388 ? -16.554 -8.539 24.244 1.00 91.56 388 ILE A C 1
ATOM 3047 O O . ILE A 1 388 ? -17.272 -7.563 24.490 1.00 91.56 388 ILE A O 1
ATOM 3051 N N . ASN A 1 389 ? -16.228 -9.444 25.170 1.00 94.44 389 ASN A N 1
ATOM 3052 C CA . ASN A 1 389 ? -16.671 -9.311 26.552 1.00 94.44 389 ASN A CA 1
ATOM 3053 C C . ASN A 1 389 ? -16.157 -7.983 27.124 1.00 94.44 389 ASN A C 1
ATOM 3055 O O . ASN A 1 389 ? -15.001 -7.636 26.917 1.00 94.44 389 ASN A O 1
ATOM 3059 N N . ILE A 1 390 ? -16.990 -7.246 27.864 1.00 96.06 390 ILE A N 1
ATOM 3060 C CA . ILE A 1 390 ? -16.637 -5.918 28.387 1.00 96.06 390 ILE A CA 1
ATOM 3061 C C . ILE A 1 390 ? -15.335 -5.898 29.206 1.00 96.06 390 ILE A C 1
ATOM 3063 O O . ILE A 1 390 ? -14.666 -4.869 29.227 1.00 96.06 390 ILE A O 1
ATOM 3067 N N . ALA A 1 391 ? -14.970 -7.015 29.847 1.00 95.56 391 ALA A N 1
ATOM 3068 C CA . ALA A 1 391 ? -13.742 -7.160 30.628 1.00 95.56 391 ALA A CA 1
ATOM 3069 C C . ALA A 1 391 ? -12.527 -7.612 29.795 1.00 95.56 391 ALA A C 1
ATOM 3071 O O . ALA A 1 391 ? -11.398 -7.541 30.278 1.00 95.56 391 ALA A O 1
ATOM 3072 N N . GLU A 1 392 ? -12.738 -8.091 28.569 1.00 93.44 392 GLU A N 1
ATOM 3073 C CA . GLU A 1 392 ? -11.669 -8.541 27.678 1.00 93.44 392 GLU A CA 1
ATOM 3074 C C . GLU A 1 392 ? -10.985 -7.359 26.975 1.00 93.44 392 GLU A C 1
ATOM 3076 O O . GLU A 1 392 ? -11.621 -6.333 26.692 1.00 93.44 392 GLU A O 1
ATOM 3081 N N . PRO A 1 393 ? -9.682 -7.487 26.671 1.00 91.88 393 PRO A N 1
ATOM 3082 C CA . PRO A 1 393 ? -8.947 -6.460 25.955 1.00 91.88 393 PRO A CA 1
ATOM 3083 C C . PRO A 1 393 ? -9.380 -6.382 24.488 1.00 91.88 393 PRO A C 1
ATOM 3085 O O . PRO A 1 393 ? -9.521 -7.386 23.792 1.00 91.88 393 PRO A O 1
ATOM 3088 N N . SER A 1 394 ? -9.501 -5.159 23.982 1.00 92.88 394 SER A N 1
ATOM 3089 C CA . SER A 1 394 ? -9.550 -4.867 22.553 1.00 92.88 394 SER A CA 1
ATOM 3090 C C . SER A 1 394 ? -8.260 -4.153 22.162 1.00 92.88 394 SER A C 1
ATOM 3092 O O . SER A 1 394 ? -7.840 -3.207 22.829 1.00 92.88 394 SER A O 1
ATOM 3094 N N . LYS A 1 395 ? -7.615 -4.613 21.085 1.00 91.81 395 LYS A N 1
ATOM 3095 C CA . LYS A 1 395 ? -6.283 -4.159 20.661 1.00 91.81 395 LYS A CA 1
ATOM 3096 C C . LYS A 1 395 ? -6.346 -3.461 19.302 1.00 91.81 395 LYS A C 1
ATOM 3098 O O . LYS A 1 395 ? -6.898 -4.005 18.340 1.00 91.81 395 LYS A O 1
ATOM 3103 N N . LEU A 1 396 ? -5.723 -2.290 19.201 1.00 93.50 396 LEU A N 1
ATOM 3104 C CA . LEU A 1 396 ? -5.534 -1.552 17.953 1.00 93.50 396 LEU A CA 1
ATOM 3105 C C . LEU A 1 396 ? -4.049 -1.270 17.736 1.00 93.50 396 LEU A C 1
ATOM 3107 O O . LEU A 1 396 ? -3.373 -0.685 18.580 1.00 93.50 396 LEU A O 1
ATOM 3111 N N . LEU A 1 397 ? -3.572 -1.639 16.555 1.00 92.06 397 LEU A N 1
ATOM 3112 C CA . LEU A 1 397 ? -2.228 -1.381 16.061 1.00 92.06 397 LEU A CA 1
ATOM 3113 C C . LEU A 1 397 ? -2.285 -0.378 14.910 1.00 92.06 397 LEU A C 1
ATOM 3115 O O . LEU A 1 397 ? -3.272 -0.329 14.175 1.00 92.06 397 LEU A O 1
ATOM 3119 N N . ILE A 1 398 ? -1.241 0.426 14.717 1.00 91.81 398 ILE A N 1
ATOM 3120 C CA . ILE A 1 398 ? -1.259 1.489 13.701 1.00 91.81 398 ILE A CA 1
ATOM 3121 C C . ILE A 1 398 ? 0.044 1.477 12.923 1.00 91.81 398 ILE A C 1
ATOM 3123 O O . ILE A 1 398 ? 1.091 1.778 13.475 1.00 91.81 398 ILE A O 1
ATOM 3127 N N . ALA A 1 399 ? -0.010 1.180 11.628 1.00 90.19 399 ALA A N 1
ATOM 3128 C CA . ALA A 1 399 ? 1.178 1.208 10.783 1.00 90.19 399 ALA A CA 1
ATOM 3129 C C . ALA A 1 399 ? 1.583 2.657 10.466 1.00 90.19 399 ALA A C 1
ATOM 3131 O O . ALA A 1 399 ? 0.808 3.412 9.864 1.00 90.19 399 ALA A O 1
ATOM 3132 N N . ILE A 1 400 ? 2.803 3.048 10.846 1.00 88.38 400 ILE A N 1
ATOM 3133 C CA . ILE A 1 400 ? 3.329 4.397 10.613 1.00 88.38 400 ILE A CA 1
ATOM 3134 C C . ILE A 1 400 ? 4.671 4.351 9.886 1.00 88.38 400 ILE A C 1
ATOM 3136 O O . ILE A 1 400 ? 5.593 3.648 10.287 1.00 88.38 400 ILE A O 1
ATOM 3140 N N . ASP A 1 401 ? 4.790 5.172 8.840 1.00 90.31 401 ASP A N 1
ATOM 3141 C CA . ASP A 1 401 ? 6.056 5.446 8.158 1.00 90.31 401 ASP A CA 1
ATOM 3142 C C . ASP A 1 401 ? 7.014 6.222 9.079 1.00 90.31 401 ASP A C 1
ATOM 3144 O O . ASP A 1 401 ? 6.790 7.392 9.416 1.00 90.31 401 ASP A O 1
ATOM 3148 N N . GLY A 1 402 ? 8.094 5.555 9.478 1.00 88.44 402 GLY A N 1
ATOM 3149 C CA . GLY A 1 402 ? 9.131 6.076 10.358 1.00 88.44 402 GLY A CA 1
ATOM 3150 C C . GLY A 1 402 ? 10.083 7.065 9.693 1.00 88.44 402 GLY A C 1
ATOM 3151 O O . GLY A 1 402 ? 10.752 7.812 10.406 1.00 88.44 402 GLY A O 1
ATOM 3152 N N . ARG A 1 403 ? 10.125 7.150 8.353 1.00 90.06 403 ARG A N 1
ATOM 3153 C CA . ARG A 1 403 ? 11.098 7.988 7.620 1.00 90.06 403 ARG A CA 1
ATOM 3154 C C . ARG A 1 403 ? 11.101 9.442 8.079 1.00 90.06 403 ARG A C 1
ATOM 3156 O O . ARG A 1 403 ? 12.160 10.031 8.266 1.00 90.06 403 ARG A O 1
ATOM 3163 N N . LYS A 1 404 ? 9.918 10.025 8.311 1.00 88.06 404 LYS A N 1
ATOM 3164 C CA . LYS A 1 404 ? 9.801 11.419 8.776 1.00 88.06 404 LYS A CA 1
ATOM 3165 C C . LYS A 1 404 ? 10.339 11.628 10.189 1.00 88.06 404 LYS A C 1
ATOM 3167 O O . LYS A 1 404 ? 10.866 12.699 10.461 1.00 88.06 404 LYS A O 1
ATOM 3172 N N . ARG A 1 405 ? 10.188 10.635 11.071 1.00 85.38 405 ARG A N 1
ATOM 3173 C CA . ARG A 1 405 ? 10.713 10.687 12.444 1.00 85.38 405 ARG A CA 1
ATOM 3174 C C . ARG A 1 405 ? 12.224 10.465 12.467 1.00 85.38 405 ARG A C 1
ATOM 3176 O O . ARG A 1 405 ? 12.920 11.144 13.205 1.00 85.38 405 ARG A O 1
ATOM 3183 N N . LEU A 1 406 ? 12.722 9.571 11.614 1.00 84.50 406 LEU A N 1
ATOM 3184 C CA . LEU A 1 406 ? 14.152 9.302 11.458 1.00 84.50 406 LEU A CA 1
ATOM 3185 C C . LEU A 1 406 ? 14.913 10.482 10.838 1.00 84.50 406 LEU A C 1
ATOM 3187 O O . LEU A 1 406 ? 16.090 10.678 11.143 1.00 84.50 406 LEU A O 1
ATOM 3191 N N . GLY A 1 407 ? 14.254 11.285 9.997 1.00 85.50 407 GLY A N 1
ATOM 3192 C CA . GLY A 1 407 ? 14.827 12.506 9.434 1.00 85.50 407 GLY A CA 1
ATOM 3193 C C . GLY A 1 407 ? 16.134 12.225 8.689 1.00 85.50 407 GLY A C 1
ATOM 3194 O O . GLY A 1 407 ? 16.177 11.372 7.809 1.00 85.50 407 GLY A O 1
ATOM 3195 N N . SER A 1 408 ? 17.209 12.925 9.055 1.00 85.94 408 SER A N 1
ATOM 3196 C CA . SER A 1 408 ? 18.546 12.729 8.474 1.00 85.94 408 SER A CA 1
ATOM 3197 C C . SER A 1 408 ? 19.206 11.393 8.837 1.00 85.94 408 SER A C 1
ATOM 3199 O O . SER A 1 408 ? 20.190 11.026 8.199 1.00 85.94 408 SER A O 1
ATOM 3201 N N . SER A 1 409 ? 18.677 10.650 9.816 1.00 86.94 409 SER A N 1
ATOM 3202 C CA . SER A 1 409 ? 19.220 9.345 10.222 1.00 86.94 409 SER A CA 1
ATOM 3203 C C . SER A 1 409 ? 18.940 8.236 9.204 1.00 86.94 409 SER A C 1
ATOM 3205 O O . SER A 1 409 ? 19.571 7.185 9.264 1.00 86.94 409 SER A O 1
ATOM 3207 N N . LEU A 1 410 ? 17.999 8.450 8.277 1.00 89.56 410 LEU A N 1
ATOM 3208 C CA . LEU A 1 410 ? 17.684 7.517 7.202 1.00 89.56 410 LEU A CA 1
ATOM 3209 C C . LEU A 1 410 ? 17.803 8.243 5.850 1.00 89.56 410 LEU A C 1
ATOM 3211 O O . LEU A 1 410 ? 17.173 9.286 5.663 1.00 89.56 410 LEU A O 1
ATOM 3215 N N . PRO A 1 411 ? 18.585 7.727 4.885 1.00 93.88 411 PRO A N 1
ATOM 3216 C CA . PRO A 1 411 ? 18.726 8.350 3.578 1.00 93.88 411 PRO A CA 1
ATOM 3217 C C . PRO A 1 411 ? 17.371 8.557 2.903 1.00 93.88 411 PRO A C 1
ATOM 3219 O O . PRO A 1 411 ? 16.526 7.663 2.888 1.00 93.88 411 PRO A O 1
ATOM 3222 N N . LYS A 1 412 ? 17.183 9.721 2.273 1.00 93.06 412 LYS A N 1
ATOM 3223 C CA . LYS A 1 412 ? 15.928 10.091 1.593 1.00 93.06 412 LYS A CA 1
ATOM 3224 C C . LYS A 1 412 ? 15.457 9.035 0.582 1.00 93.06 412 LYS A C 1
ATOM 3226 O O . LYS A 1 412 ? 14.259 8.847 0.410 1.00 93.06 412 LYS A O 1
ATOM 3231 N N . GLY A 1 413 ? 16.400 8.366 -0.082 1.00 95.38 413 GLY A N 1
ATOM 3232 C CA . GLY A 1 413 ? 16.142 7.307 -1.055 1.00 95.38 413 GLY A CA 1
ATOM 3233 C C . GLY A 1 413 ? 15.974 5.906 -0.465 1.00 95.38 413 GLY A C 1
ATOM 3234 O O . GLY A 1 413 ? 15.938 4.962 -1.246 1.00 95.38 413 GLY A O 1
ATOM 3235 N N . TYR A 1 414 ? 15.923 5.730 0.863 1.00 96.44 414 TYR A N 1
ATOM 3236 C CA . TYR A 1 414 ? 15.848 4.406 1.491 1.00 96.44 414 TYR A CA 1
ATOM 3237 C C . TYR A 1 414 ? 14.656 3.599 0.957 1.00 96.44 414 TYR A C 1
ATOM 3239 O O . TYR A 1 414 ? 13.486 3.879 1.252 1.00 96.44 414 TYR A O 1
ATOM 3247 N N . PHE A 1 415 ? 14.979 2.582 0.162 1.00 96.44 415 PHE A N 1
ATOM 3248 C CA . PHE A 1 415 ? 14.015 1.726 -0.513 1.00 96.44 415 PHE A CA 1
ATOM 3249 C C . PHE A 1 415 ? 13.914 0.418 0.250 1.00 96.44 415 PHE A C 1
ATOM 3251 O O . PHE A 1 415 ? 14.725 -0.451 -0.020 1.00 96.44 415 PHE A O 1
ATOM 3258 N N . GLY A 1 416 ? 12.979 0.281 1.192 1.00 94.19 416 GLY A N 1
ATOM 3259 C CA . GLY A 1 416 ? 12.788 -0.893 2.057 1.00 94.19 416 GLY A CA 1
ATOM 3260 C C . GLY A 1 416 ? 11.661 -0.701 3.058 1.00 94.19 416 GLY A C 1
ATOM 3261 O O . GLY A 1 416 ? 10.912 0.268 2.923 1.00 94.19 416 GLY A O 1
ATOM 3262 N N . ASN A 1 417 ? 11.531 -1.579 4.053 1.00 92.38 417 ASN A N 1
ATOM 3263 C CA . ASN A 1 417 ? 10.568 -1.372 5.132 1.00 92.38 417 ASN A CA 1
ATOM 3264 C C . ASN A 1 417 ? 11.131 -0.433 6.211 1.00 92.38 417 ASN A C 1
ATOM 3266 O O . ASN A 1 417 ? 12.145 -0.709 6.847 1.00 92.38 417 ASN A O 1
ATOM 3270 N N . ALA A 1 418 ? 10.439 0.681 6.438 1.00 91.00 418 ALA A N 1
ATOM 3271 C CA . ALA A 1 418 ? 10.629 1.564 7.586 1.00 91.00 418 ALA A CA 1
ATOM 3272 C C . ALA A 1 418 ? 9.266 1.909 8.214 1.00 91.00 418 ALA A C 1
ATOM 3274 O O . ALA A 1 418 ? 8.964 3.069 8.504 1.00 91.00 418 ALA A O 1
ATOM 3275 N N . ILE A 1 419 ? 8.440 0.875 8.408 1.00 87.12 419 ILE A N 1
ATOM 3276 C CA . ILE A 1 419 ? 7.199 0.938 9.182 1.00 87.12 419 ILE A CA 1
ATOM 3277 C C . ILE A 1 419 ? 7.484 0.540 10.632 1.00 87.12 419 ILE A C 1
ATOM 3279 O O . ILE A 1 419 ? 8.126 -0.478 10.886 1.00 87.12 419 ILE A O 1
ATOM 3283 N N . TYR A 1 420 ? 6.941 1.304 11.577 1.00 84.69 420 TYR A N 1
ATOM 3284 C CA . TYR A 1 420 ? 6.793 0.881 12.968 1.00 84.69 420 TYR A CA 1
ATOM 3285 C C . TYR A 1 420 ? 5.305 0.869 13.341 1.00 84.69 420 TYR A C 1
ATOM 3287 O O . TYR A 1 420 ? 4.496 1.572 12.725 1.00 84.69 420 TYR A O 1
ATOM 3295 N N . VAL A 1 421 ? 4.938 0.038 14.317 1.00 85.38 421 VAL A N 1
ATOM 3296 C CA . VAL A 1 421 ? 3.535 -0.293 14.605 1.00 85.38 421 VAL A CA 1
ATOM 3297 C C . VAL A 1 421 ? 3.221 -0.078 16.091 1.00 85.38 421 VAL A C 1
ATOM 3299 O O . VAL A 1 421 ? 3.235 -1.037 16.862 1.00 85.38 421 VAL A O 1
ATOM 3302 N N . PRO A 1 422 ? 2.980 1.169 16.542 1.00 86.25 422 PRO A N 1
ATOM 3303 C CA . PRO A 1 422 ? 2.481 1.428 17.888 1.00 86.25 422 PRO A CA 1
ATOM 3304 C C . PRO A 1 422 ? 1.144 0.724 18.120 1.00 86.25 422 PRO A C 1
ATOM 3306 O O . PRO A 1 422 ? 0.304 0.649 17.217 1.00 86.25 422 PRO A O 1
ATOM 3309 N N . GLY A 1 423 ? 0.959 0.246 19.347 1.00 86.94 423 GLY A N 1
ATOM 3310 C CA . GLY A 1 423 ? -0.254 -0.421 19.792 1.00 86.94 423 GLY A CA 1
ATOM 3311 C C . GLY A 1 423 ? -0.890 0.272 20.984 1.00 86.94 423 GLY A C 1
ATOM 3312 O O . GLY A 1 423 ? -0.190 0.778 21.858 1.00 86.94 423 GLY A O 1
ATOM 3313 N N . CYS A 1 424 ? -2.216 0.262 21.012 1.00 89.00 424 CYS A N 1
ATOM 3314 C CA . CYS A 1 424 ? -3.022 0.612 22.171 1.00 89.00 424 CYS A CA 1
ATOM 3315 C C . CYS A 1 424 ? -3.980 -0.534 22.496 1.00 89.00 424 CYS A C 1
ATOM 3317 O O . CYS A 1 424 ? -4.469 -1.237 21.609 1.00 89.00 424 CYS A O 1
ATOM 3319 N N . GLU A 1 425 ? -4.230 -0.705 23.787 1.00 91.25 425 GLU A N 1
ATOM 3320 C CA . GLU A 1 425 ? -5.141 -1.695 24.340 1.00 91.25 425 GLU A CA 1
ATOM 3321 C C . GLU A 1 425 ? -5.977 -1.017 25.425 1.00 91.25 425 GLU A C 1
ATOM 3323 O O . GLU A 1 425 ? -5.495 -0.137 26.143 1.00 91.25 425 GLU A O 1
ATOM 3328 N N . CYS A 1 426 ? -7.246 -1.392 25.502 1.00 94.38 426 CYS A N 1
ATOM 3329 C CA . CYS A 1 426 ? -8.142 -1.058 26.605 1.00 94.38 426 CYS A CA 1
ATOM 3330 C C . CYS A 1 426 ? -9.249 -2.109 26.669 1.00 94.38 426 CYS A C 1
ATOM 3332 O O . CYS A 1 426 ? -9.382 -2.932 25.757 1.00 94.38 426 CYS A O 1
ATOM 3334 N N . SER A 1 427 ? -10.027 -2.107 27.748 1.00 96.75 427 SER A N 1
ATOM 3335 C CA . SER A 1 427 ? -11.146 -3.040 27.862 1.00 96.75 427 SER A CA 1
ATOM 3336 C C . SER A 1 427 ? -12.222 -2.734 26.813 1.00 96.75 427 SER A C 1
ATOM 3338 O O . SER A 1 427 ? -12.438 -1.579 26.428 1.00 96.75 427 SER A O 1
ATOM 3340 N N . ALA A 1 428 ? -12.926 -3.763 26.337 1.00 96.50 428 ALA A N 1
ATOM 3341 C CA . ALA A 1 428 ? -14.020 -3.564 25.392 1.00 96.50 428 ALA A CA 1
ATOM 3342 C C . ALA A 1 428 ? -15.127 -2.668 25.974 1.00 96.50 428 ALA A C 1
ATOM 3344 O O . ALA A 1 428 ? -15.692 -1.856 25.241 1.00 96.50 428 ALA A O 1
ATOM 3345 N N . GLY A 1 429 ? -15.392 -2.757 27.284 1.00 97.31 429 GLY A N 1
ATOM 3346 C CA . GLY A 1 429 ? -16.337 -1.885 27.983 1.00 97.31 429 GLY A CA 1
ATOM 3347 C C . GLY A 1 429 ? -15.967 -0.408 27.852 1.00 97.31 429 GLY A C 1
ATOM 3348 O O . GLY A 1 429 ? -16.801 0.400 27.451 1.00 97.31 429 GLY A O 1
ATOM 3349 N N . GLU A 1 430 ? -14.694 -0.055 28.061 1.00 97.38 430 GLU A N 1
ATOM 3350 C CA . GLU A 1 430 ? -14.233 1.329 27.900 1.00 97.38 430 GLU A CA 1
ATOM 3351 C C . GLU A 1 430 ? -14.437 1.862 26.476 1.00 97.38 430 GLU A C 1
ATOM 3353 O O . GLU A 1 430 ? -14.846 3.010 26.318 1.00 97.38 430 GLU A O 1
ATOM 3358 N N . LEU A 1 431 ? -14.197 1.056 25.435 1.00 95.94 431 LEU A N 1
ATOM 3359 C CA . LEU A 1 431 ? -14.419 1.481 24.043 1.00 95.94 431 LEU A CA 1
ATOM 3360 C C . LEU A 1 431 ? -15.892 1.661 23.678 1.00 95.94 431 LEU A C 1
ATOM 3362 O O . LEU A 1 431 ? -16.200 2.431 22.767 1.00 95.94 431 LEU A O 1
ATOM 3366 N N . ILE A 1 432 ? -16.779 0.892 24.311 1.00 94.88 432 ILE A N 1
ATOM 3367 C CA . ILE A 1 432 ? -18.212 0.883 24.007 1.00 94.88 432 ILE A CA 1
ATOM 3368 C C . ILE A 1 432 ? -18.937 1.988 24.779 1.00 94.88 432 ILE A C 1
ATOM 3370 O O . ILE A 1 432 ? -19.831 2.625 24.222 1.00 94.88 432 ILE A O 1
ATOM 3374 N N . GLU A 1 433 ? -18.563 2.205 26.041 1.00 95.56 433 GLU A N 1
ATOM 3375 C CA . GLU A 1 433 ? -19.274 3.086 26.972 1.00 95.56 433 GLU A CA 1
ATOM 3376 C C . GLU A 1 433 ? -18.723 4.515 26.993 1.00 95.56 433 GLU A C 1
ATOM 3378 O O . GLU A 1 433 ? -19.473 5.460 27.252 1.00 95.56 433 GLU A O 1
ATOM 3383 N N . ARG A 1 434 ? -17.424 4.709 26.724 1.00 97.06 434 ARG A N 1
ATOM 3384 C CA . ARG A 1 434 ? -16.817 6.048 26.724 1.00 97.06 434 ARG A CA 1
ATOM 3385 C C . ARG A 1 434 ? -17.036 6.760 25.384 1.00 97.06 434 ARG A C 1
ATOM 3387 O O . ARG A 1 434 ? -17.213 6.113 24.351 1.00 97.06 434 ARG A O 1
ATOM 3394 N N . PRO A 1 435 ? -16.985 8.106 25.361 1.00 97.00 435 PRO A N 1
ATOM 3395 C CA . PRO A 1 435 ? -17.102 8.855 24.115 1.00 97.00 435 PRO A CA 1
ATOM 3396 C C . PRO A 1 435 ? -15.974 8.517 23.129 1.00 97.00 435 PRO A C 1
ATOM 3398 O O . PRO A 1 435 ? -14.871 8.147 23.528 1.00 97.00 435 PRO A O 1
ATOM 3401 N N . LEU A 1 436 ? -16.216 8.725 21.830 1.00 97.06 436 LEU A N 1
ATOM 3402 C CA . LEU A 1 436 ? -15.244 8.449 20.757 1.00 97.06 436 LEU A CA 1
ATOM 3403 C C . LEU A 1 436 ? -13.891 9.164 20.955 1.00 97.06 436 LEU A C 1
ATOM 3405 O O . LEU A 1 436 ? -12.855 8.677 20.498 1.00 97.06 436 LEU A O 1
ATOM 3409 N N . SER A 1 437 ? -13.892 10.303 21.651 1.00 97.62 437 SER A N 1
ATOM 3410 C CA . SER A 1 437 ? -12.690 11.026 22.077 1.00 97.62 437 SER A CA 1
ATOM 3411 C C . SER A 1 437 ? -11.698 10.130 22.830 1.00 97.62 437 SER A C 1
ATOM 3413 O O . SER A 1 437 ? -10.499 10.263 22.607 1.00 97.62 437 SER A O 1
ATOM 3415 N N . PHE A 1 438 ? -12.174 9.177 23.642 1.00 97.94 438 PHE A N 1
ATOM 3416 C CA . PHE A 1 438 ? -11.335 8.230 24.376 1.00 97.94 438 PHE A CA 1
ATOM 3417 C C . PHE A 1 438 ? -10.539 7.324 23.433 1.00 97.94 438 PHE A C 1
ATOM 3419 O O . PHE A 1 438 ? -9.322 7.225 23.556 1.00 97.94 438 PHE A O 1
ATOM 3426 N N . ALA A 1 439 ? -11.195 6.713 22.443 1.00 97.56 439 ALA A N 1
ATOM 3427 C CA . ALA A 1 439 ? -10.513 5.865 21.465 1.00 97.56 439 ALA A CA 1
ATOM 3428 C C . ALA A 1 439 ? -9.498 6.666 20.625 1.00 97.56 439 ALA A C 1
ATOM 3430 O O . ALA A 1 439 ? -8.415 6.172 20.302 1.00 97.56 439 ALA A O 1
ATOM 3431 N N . VAL A 1 440 ? -9.822 7.924 20.297 1.00 97.50 440 VAL A N 1
ATOM 3432 C CA . VAL A 1 440 ? -8.889 8.841 19.622 1.00 97.50 440 VAL A CA 1
ATOM 3433 C C . VAL A 1 440 ? -7.676 9.151 20.505 1.00 97.50 440 VAL A C 1
ATOM 3435 O O . VAL A 1 440 ? -6.553 9.166 19.998 1.00 97.50 440 VAL A O 1
ATOM 3438 N N . ASP A 1 441 ? -7.891 9.393 21.797 1.00 96.56 441 ASP A N 1
ATOM 3439 C CA . ASP A 1 441 ? -6.841 9.705 22.767 1.00 96.56 441 ASP A CA 1
ATOM 3440 C C . ASP A 1 441 ? -5.895 8.521 23.002 1.00 96.56 441 ASP A C 1
ATOM 3442 O O . ASP A 1 441 ? -4.680 8.683 22.896 1.00 96.56 441 ASP A O 1
ATOM 3446 N N . GLN A 1 442 ? -6.434 7.310 23.188 1.00 95.69 442 GLN A N 1
ATOM 3447 C CA . GLN A 1 442 ? -5.647 6.077 23.328 1.00 95.69 442 GLN A CA 1
ATOM 3448 C C . GLN A 1 442 ? -4.716 5.861 22.130 1.00 95.69 442 GLN A C 1
ATOM 3450 O O . GLN A 1 442 ? -3.524 5.587 22.285 1.00 95.69 442 GLN A O 1
ATOM 3455 N N . MET A 1 443 ? -5.244 6.046 20.919 1.00 94.31 443 MET A N 1
ATOM 3456 C CA . MET A 1 443 ? -4.451 5.967 19.697 1.00 94.31 443 MET A CA 1
ATOM 3457 C C . MET A 1 443 ? -3.364 7.048 19.644 1.00 94.31 443 MET A C 1
ATOM 3459 O O . MET A 1 443 ? -2.221 6.741 19.311 1.00 94.31 443 MET A O 1
ATOM 3463 N N . LYS A 1 444 ? -3.694 8.316 19.925 1.00 93.50 444 LYS A N 1
ATOM 3464 C CA . LYS A 1 444 ? -2.710 9.413 19.889 1.00 93.50 444 LYS A CA 1
ATOM 3465 C C . LYS A 1 444 ? -1.596 9.174 20.901 1.00 93.50 444 LYS A C 1
ATOM 3467 O O . LYS A 1 444 ? -0.426 9.242 20.528 1.00 93.50 444 LYS A O 1
ATOM 3472 N N . SER A 1 445 ? -1.966 8.789 22.117 1.00 91.56 445 SER A N 1
ATOM 3473 C CA . SER A 1 445 ? -1.040 8.435 23.188 1.00 91.56 445 SER A CA 1
ATOM 3474 C C . SER A 1 445 ? -0.102 7.304 22.771 1.00 91.56 445 SER A C 1
ATOM 3476 O O . SER A 1 445 ? 1.107 7.447 22.915 1.00 91.56 445 SER A O 1
ATOM 3478 N N . ALA A 1 446 ? -0.608 6.232 22.150 1.00 88.75 446 ALA A N 1
ATOM 3479 C CA . ALA A 1 446 ? 0.239 5.145 21.646 1.00 88.75 446 ALA A CA 1
ATOM 3480 C C . ALA A 1 446 ? 1.192 5.578 20.518 1.00 88.75 446 ALA A C 1
ATOM 3482 O O . ALA A 1 446 ? 2.315 5.088 20.409 1.00 88.75 446 ALA A O 1
ATOM 3483 N N . ILE A 1 447 ? 0.772 6.508 19.658 1.00 86.69 447 ILE A N 1
ATOM 3484 C CA . ILE A 1 447 ? 1.625 7.050 18.593 1.00 86.69 447 ILE A CA 1
ATOM 3485 C C . ILE A 1 447 ? 2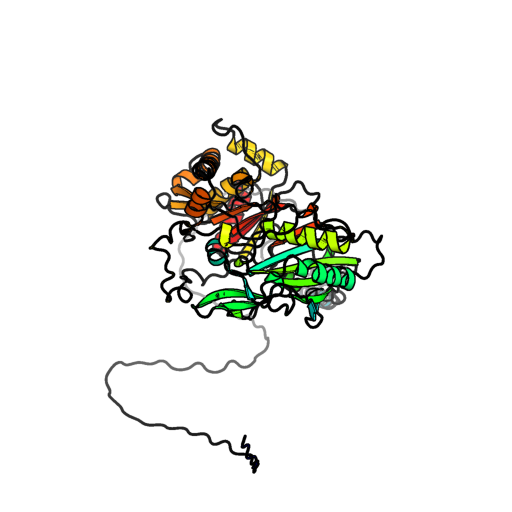.735 7.944 19.169 1.00 86.69 447 ILE A C 1
ATOM 3487 O O . ILE A 1 447 ? 3.852 7.975 18.629 1.00 86.69 447 ILE A O 1
ATOM 3491 N N . GLU A 1 448 ? 2.430 8.701 20.220 1.00 86.25 448 GLU A N 1
ATOM 3492 C CA . GLU A 1 448 ? 3.343 9.626 20.899 1.00 86.25 448 GLU A CA 1
ATOM 3493 C C . GLU A 1 448 ? 4.298 8.907 21.863 1.00 86.25 448 GLU A C 1
ATOM 3495 O O . GLU A 1 448 ? 5.453 9.312 21.983 1.00 86.25 448 GLU A O 1
ATOM 3500 N N . SER A 1 449 ? 3.875 7.790 22.464 1.00 77.81 449 SER A N 1
ATOM 3501 C CA . SER A 1 449 ? 4.651 7.014 23.441 1.00 77.81 449 SER A CA 1
ATOM 3502 C C . SER A 1 449 ? 5.822 6.226 22.851 1.00 77.81 449 SER A C 1
ATOM 3504 O O . SER A 1 449 ? 6.551 5.574 23.597 1.00 77.81 449 SER A O 1
ATOM 3506 N N . VAL A 1 450 ? 6.006 6.239 21.527 1.00 72.75 450 VAL A N 1
ATOM 3507 C CA . VAL A 1 450 ? 7.157 5.621 20.855 1.00 72.75 450 VAL A CA 1
ATOM 3508 C C . VAL A 1 450 ? 8.203 6.705 20.566 1.00 72.75 450 VAL A C 1
ATOM 3510 O O . VAL A 1 450 ? 8.138 7.334 19.497 1.00 72.75 450 VAL A O 1
ATOM 3513 N N . PRO A 1 451 ? 9.156 6.963 21.490 1.00 66.50 451 PRO A N 1
ATOM 3514 C CA . PRO A 1 451 ? 10.228 7.915 21.254 1.00 66.50 451 PRO A CA 1
ATOM 3515 C C . PRO A 1 451 ? 11.134 7.368 20.151 1.00 66.50 451 PRO A C 1
ATOM 3517 O O . PRO A 1 451 ? 11.817 6.367 20.323 1.00 66.50 451 PRO A O 1
ATOM 3520 N N . ILE A 1 452 ? 11.122 8.025 18.995 1.00 70.31 452 ILE A N 1
ATOM 3521 C CA . ILE A 1 452 ? 12.076 7.777 17.911 1.00 70.31 452 ILE A CA 1
ATOM 3522 C C . ILE A 1 452 ? 12.994 8.994 17.885 1.00 70.31 452 ILE A C 1
ATOM 3524 O O . ILE A 1 452 ? 12.752 9.937 17.134 1.00 70.31 452 ILE A O 1
ATOM 3528 N N . GLN A 1 453 ? 13.975 9.022 18.788 1.00 68.69 453 GLN A N 1
ATOM 3529 C CA . GLN A 1 453 ? 14.976 10.094 18.858 1.00 68.69 453 GLN A CA 1
ATOM 3530 C C . GLN A 1 453 ? 16.249 9.701 18.100 1.00 68.69 453 GLN A C 1
ATOM 3532 O O . GLN A 1 453 ? 17.000 10.562 17.647 1.00 68.69 453 GLN A O 1
ATOM 3537 N N . SER A 1 454 ? 16.461 8.398 17.904 1.00 71.00 454 SER A N 1
ATOM 3538 C CA . SER A 1 454 ? 17.539 7.836 17.105 1.00 71.00 454 SER A CA 1
ATOM 3539 C C . SER A 1 454 ? 17.063 6.680 16.219 1.00 71.00 454 SER A C 1
ATOM 3541 O O . SER A 1 454 ? 16.010 6.075 16.435 1.00 71.00 454 SER A O 1
ATOM 3543 N N . LEU A 1 455 ? 17.887 6.325 15.229 1.00 72.19 455 LEU A N 1
ATOM 3544 C CA . LEU A 1 455 ? 17.703 5.114 14.427 1.00 72.19 455 LEU A CA 1
ATOM 3545 C C . LEU A 1 455 ? 17.673 3.842 15.286 1.00 72.19 455 LEU A C 1
ATOM 3547 O O . LEU A 1 455 ? 16.993 2.884 14.945 1.00 72.19 455 LEU A O 1
ATOM 3551 N N . ASN A 1 456 ? 18.362 3.837 16.426 1.00 73.25 456 ASN A N 1
ATOM 3552 C CA . ASN A 1 456 ? 18.378 2.678 17.308 1.00 73.25 456 ASN A CA 1
ATOM 3553 C C . ASN A 1 456 ? 17.086 2.539 18.107 1.00 73.25 456 ASN A C 1
ATOM 3555 O O . ASN A 1 456 ? 16.592 1.425 18.226 1.00 73.25 456 ASN A O 1
ATOM 3559 N N . ASP A 1 457 ? 16.518 3.646 18.587 1.00 71.06 457 ASP A N 1
ATOM 3560 C CA . ASP A 1 457 ? 15.227 3.631 19.288 1.00 71.06 457 ASP A CA 1
ATOM 3561 C C . ASP A 1 457 ? 14.132 3.141 18.337 1.00 71.06 457 ASP A C 1
ATOM 3563 O O . ASP A 1 457 ? 13.272 2.346 18.710 1.00 71.06 457 ASP A O 1
ATOM 3567 N N . TYR A 1 458 ? 14.208 3.573 17.072 1.00 71.19 458 TYR A N 1
ATOM 3568 C CA . TYR A 1 458 ? 13.345 3.073 16.010 1.00 71.19 458 TYR A CA 1
ATOM 3569 C C . TYR A 1 458 ? 13.500 1.565 15.821 1.00 71.19 458 TYR A C 1
ATOM 3571 O O . TYR A 1 458 ? 12.506 0.844 15.809 1.00 71.19 458 TYR A O 1
ATOM 3579 N N . ILE A 1 459 ? 14.739 1.091 15.668 1.00 70.50 459 ILE A N 1
ATOM 3580 C CA . ILE A 1 459 ? 15.030 -0.326 15.456 1.00 70.50 459 ILE A CA 1
ATOM 3581 C C . ILE A 1 459 ? 14.515 -1.147 16.642 1.00 70.50 459 ILE A C 1
ATOM 3583 O O . ILE A 1 459 ? 13.879 -2.173 16.429 1.00 70.50 459 ILE A O 1
ATOM 3587 N N . GLU A 1 460 ? 14.725 -0.695 17.878 1.00 70.62 460 GLU A N 1
ATOM 3588 C CA . GLU A 1 460 ? 14.216 -1.362 19.077 1.00 70.62 460 GLU A CA 1
ATOM 3589 C C . GLU A 1 460 ? 12.682 -1.400 19.094 1.00 70.62 460 GLU A C 1
ATOM 3591 O O . GLU A 1 460 ? 12.094 -2.467 19.272 1.00 70.62 460 GLU A O 1
ATOM 3596 N N . ALA A 1 461 ? 12.026 -0.263 18.849 1.00 67.69 461 ALA A N 1
ATOM 3597 C CA . ALA A 1 461 ? 10.571 -0.165 18.827 1.00 67.69 461 ALA A CA 1
ATOM 3598 C C . ALA A 1 461 ? 9.945 -1.050 17.740 1.00 67.69 461 ALA A C 1
ATOM 3600 O O . ALA A 1 461 ? 8.960 -1.738 17.998 1.00 67.69 461 ALA A O 1
ATOM 3601 N N . ALA A 1 462 ? 10.531 -1.059 16.543 1.00 64.31 462 ALA A N 1
ATOM 3602 C CA . ALA A 1 462 ? 10.063 -1.856 15.416 1.00 64.31 462 ALA A CA 1
ATOM 3603 C C . ALA A 1 462 ? 10.412 -3.353 15.550 1.00 64.31 462 ALA A C 1
ATOM 3605 O O . ALA A 1 462 ? 9.818 -4.170 14.854 1.00 64.31 462 ALA A O 1
ATOM 3606 N N . SER A 1 463 ? 11.357 -3.728 16.427 1.00 60.69 463 SER A N 1
ATOM 3607 C CA . SER A 1 463 ? 11.764 -5.130 16.653 1.00 60.69 463 SER A CA 1
ATOM 3608 C C . SER A 1 463 ? 10.894 -5.845 17.687 1.00 60.69 463 SER A C 1
ATOM 3610 O O . SER A 1 463 ? 11.038 -7.053 17.891 1.00 60.69 463 SER A O 1
ATOM 3612 N N . ARG A 1 464 ? 10.001 -5.125 18.378 1.00 63.19 464 ARG A N 1
ATOM 3613 C CA . ARG A 1 464 ? 9.062 -5.739 19.319 1.00 63.19 464 ARG A CA 1
ATOM 3614 C C . ARG A 1 464 ? 8.107 -6.633 18.535 1.00 63.19 464 ARG A C 1
ATOM 3616 O O . ARG A 1 464 ? 7.493 -6.185 17.569 1.00 63.19 464 ARG A O 1
ATOM 3623 N N . LYS A 1 465 ? 7.989 -7.903 18.950 1.00 57.38 465 LYS A N 1
ATOM 3624 C CA . LYS A 1 465 ? 7.003 -8.825 18.372 1.00 57.38 465 LYS A CA 1
ATOM 3625 C C . LYS A 1 465 ? 5.639 -8.155 18.439 1.00 57.38 465 LYS A C 1
ATOM 3627 O O . LYS A 1 465 ? 5.244 -7.682 19.500 1.00 57.38 465 LYS A O 1
ATOM 3632 N N . ILE A 1 466 ? 4.956 -8.122 17.304 1.00 58.59 466 ILE A N 1
ATOM 3633 C CA . ILE A 1 466 ? 3.606 -7.593 17.201 1.00 58.59 466 ILE A CA 1
ATOM 3634 C C . ILE A 1 466 ? 2.663 -8.744 17.571 1.00 58.59 466 ILE A C 1
ATOM 3636 O O . ILE A 1 466 ? 2.551 -9.684 16.780 1.00 58.59 466 ILE A O 1
ATOM 3640 N N . PRO A 1 467 ? 2.013 -8.730 18.748 1.00 61.16 467 PRO A N 1
ATOM 3641 C CA . PRO A 1 467 ? 0.913 -9.643 19.024 1.00 61.16 467 PRO A CA 1
ATOM 3642 C C . PRO A 1 467 ? -0.245 -9.289 18.081 1.00 61.16 467 PRO A C 1
ATOM 3644 O O . PRO A 1 467 ? -1.035 -8.383 18.339 1.00 61.16 467 PRO A O 1
ATOM 3647 N N . LEU A 1 468 ? -0.274 -9.937 16.912 1.00 65.19 468 LEU A N 1
ATOM 3648 C CA . LEU A 1 468 ? -1.365 -9.824 15.936 1.00 65.19 468 LEU A CA 1
ATOM 3649 C C . LEU A 1 468 ? -2.602 -10.616 16.374 1.00 65.19 468 LEU A C 1
ATOM 3651 O O . LEU A 1 468 ? -3.651 -10.513 15.741 1.00 65.19 468 LEU A O 1
ATOM 3655 N N . ASP A 1 469 ? -2.492 -11.420 17.433 1.00 67.06 469 ASP A N 1
ATOM 3656 C CA . ASP A 1 469 ? -3.621 -12.104 18.034 1.00 67.06 469 ASP A CA 1
ATOM 3657 C C . ASP A 1 469 ? -4.665 -11.073 18.476 1.00 67.06 469 ASP A C 1
ATOM 3659 O O . ASP A 1 469 ? -4.438 -10.225 19.338 1.00 67.06 469 ASP A O 1
ATOM 3663 N N . GLU A 1 470 ? -5.825 -11.149 17.822 1.00 71.75 470 GLU A N 1
ATOM 3664 C CA . GLU A 1 470 ? -7.046 -10.394 18.135 1.00 71.75 470 GLU A CA 1
ATOM 3665 C C . GLU A 1 470 ? -6.993 -8.884 17.835 1.00 71.75 470 GLU A C 1
ATOM 3667 O O . GLU A 1 470 ? -8.046 -8.237 17.756 1.00 71.75 470 GLU A O 1
ATOM 3672 N N . ALA A 1 471 ? -5.805 -8.348 17.545 1.00 85.12 471 ALA A N 1
ATOM 3673 C CA . ALA A 1 471 ? -5.599 -6.970 17.125 1.00 85.12 471 ALA A CA 1
ATOM 3674 C C . ALA A 1 471 ? -6.082 -6.697 15.690 1.00 85.12 471 ALA A C 1
ATOM 3676 O O . ALA A 1 471 ? -6.040 -7.554 14.806 1.00 85.12 471 ALA A O 1
ATOM 3677 N N . ILE A 1 472 ? -6.509 -5.457 15.448 1.00 90.81 472 ILE A N 1
ATOM 3678 C CA . ILE A 1 472 ? -6.706 -4.903 14.102 1.00 90.81 472 ILE A CA 1
ATOM 3679 C C . ILE A 1 472 ? -5.617 -3.859 13.825 1.00 90.81 472 ILE A C 1
ATOM 3681 O O . ILE A 1 472 ? -5.287 -3.059 14.699 1.00 90.81 472 ILE A O 1
ATOM 3685 N N . VAL A 1 473 ? -5.057 -3.848 12.613 1.00 92.31 473 VAL A N 1
ATOM 3686 C CA . VAL A 1 473 ? -4.005 -2.910 12.198 1.00 92.31 473 VAL A CA 1
ATOM 3687 C C . VAL A 1 473 ? -4.577 -1.832 11.277 1.00 92.31 473 VAL A C 1
ATOM 3689 O O . VAL A 1 473 ? -4.920 -2.088 10.121 1.00 92.31 473 VAL A O 1
ATOM 3692 N N . GLY A 1 474 ? -4.632 -0.593 11.760 1.00 94.25 474 GLY A N 1
ATOM 3693 C CA . GLY A 1 474 ? -5.010 0.580 10.977 1.00 94.25 474 GLY A CA 1
ATOM 3694 C C . GLY A 1 474 ? -3.883 1.047 10.051 1.00 94.25 474 GLY A C 1
ATOM 3695 O O . GLY A 1 474 ? -2.771 1.331 10.494 1.00 94.25 474 GLY A O 1
ATOM 3696 N N . ASN A 1 475 ? -4.179 1.170 8.757 1.00 93.56 475 ASN A N 1
ATOM 3697 C CA . ASN A 1 475 ? -3.212 1.500 7.710 1.00 93.56 475 ASN A CA 1
ATOM 3698 C C . ASN A 1 475 ? -3.652 2.723 6.900 1.00 93.56 475 ASN A C 1
ATOM 3700 O O . ASN A 1 475 ? -4.751 2.768 6.342 1.00 93.56 475 ASN A O 1
ATOM 3704 N N . LYS A 1 476 ? -2.772 3.726 6.793 1.00 93.62 476 LYS A N 1
ATOM 3705 C CA . LYS A 1 476 ? -3.071 4.996 6.116 1.00 93.62 476 LYS A CA 1
ATOM 3706 C C . LYS A 1 476 ? -2.522 5.044 4.694 1.00 93.62 476 LYS A C 1
ATOM 3708 O O . LYS A 1 476 ? -1.490 5.659 4.430 1.00 93.62 476 LYS A O 1
ATOM 3713 N N . TRP A 1 477 ? -3.261 4.473 3.753 1.00 92.75 477 TRP A N 1
ATOM 3714 C CA . TRP A 1 477 ? -2.912 4.532 2.330 1.00 92.75 477 TRP A CA 1
ATOM 3715 C C . TRP A 1 477 ? -3.268 5.878 1.691 1.00 92.75 477 TRP A C 1
ATOM 3717 O O . TRP A 1 477 ? -2.660 6.280 0.707 1.00 92.75 477 TRP A O 1
ATOM 3727 N N . SER A 1 478 ? -4.177 6.649 2.295 1.00 86.06 478 SER A N 1
ATOM 3728 C CA . SER A 1 478 ? -4.609 7.963 1.792 1.00 86.06 478 SER A CA 1
ATOM 3729 C C . SER A 1 478 ? -3.509 9.040 1.731 1.00 86.06 478 SER A C 1
ATOM 3731 O O . SER A 1 478 ? -3.798 10.169 1.339 1.00 86.06 478 SER A O 1
ATOM 3733 N N . ARG A 1 479 ? -2.303 8.760 2.239 1.00 84.94 479 ARG A N 1
ATOM 3734 C CA . ARG A 1 479 ? -1.131 9.655 2.208 1.00 84.94 479 ARG A CA 1
ATOM 3735 C C . ARG A 1 479 ? -0.026 9.168 1.274 1.00 84.94 479 ARG A C 1
ATOM 3737 O O . ARG A 1 479 ? 0.970 9.874 1.136 1.00 84.94 479 ARG A O 1
ATOM 3744 N N . LEU A 1 480 ? -0.180 7.990 0.676 1.00 91.62 480 LEU A N 1
ATOM 3745 C CA . LEU A 1 480 ? 0.768 7.505 -0.313 1.00 91.62 480 LEU A CA 1
ATOM 3746 C C . LEU A 1 480 ? 0.688 8.415 -1.550 1.00 91.62 480 LEU A C 1
ATOM 3748 O O . LEU A 1 480 ? -0.423 8.712 -1.997 1.00 91.62 480 LEU A O 1
ATOM 3752 N N . PRO A 1 481 ? 1.827 8.900 -2.080 1.00 92.12 481 PRO A N 1
ATOM 3753 C CA . PRO A 1 481 ? 1.856 9.865 -3.178 1.00 92.12 481 PRO A CA 1
ATOM 3754 C C . PRO A 1 481 ? 1.583 9.199 -4.537 1.00 92.12 481 PRO A C 1
ATOM 3756 O O . PRO A 1 481 ? 2.354 9.338 -5.481 1.00 92.12 481 PRO A O 1
ATOM 3759 N N . SER A 1 482 ? 0.474 8.465 -4.659 1.00 91.94 482 SER A N 1
ATOM 3760 C CA . SER A 1 482 ? 0.092 7.815 -5.918 1.00 91.94 482 SER A CA 1
ATOM 3761 C C . SER A 1 482 ? -0.156 8.829 -7.038 1.00 91.94 482 SER A C 1
ATOM 3763 O O . SER A 1 482 ? 0.122 8.537 -8.196 1.00 91.94 482 SER A O 1
ATOM 3765 N N . ASN A 1 483 ? -0.588 10.047 -6.696 1.00 92.19 483 ASN A N 1
ATOM 3766 C CA . ASN A 1 483 ? -0.793 11.145 -7.644 1.00 92.19 483 ASN A CA 1
ATOM 3767 C C . ASN A 1 483 ? 0.496 11.638 -8.328 1.00 92.19 483 ASN A C 1
ATOM 3769 O O . ASN A 1 483 ? 0.385 12.312 -9.352 1.00 92.19 483 ASN A O 1
ATOM 3773 N N . ASP A 1 484 ? 1.675 11.312 -7.788 1.00 93.62 484 ASP A N 1
ATOM 3774 C CA . ASP A 1 484 ? 2.976 11.699 -8.355 1.00 93.62 484 ASP A CA 1
ATOM 3775 C C . ASP A 1 484 ? 3.465 10.705 -9.425 1.00 93.62 484 ASP A C 1
ATOM 3777 O O . ASP A 1 484 ? 4.488 10.933 -10.071 1.00 93.62 484 ASP A O 1
ATOM 3781 N N . ILE A 1 485 ? 2.758 9.586 -9.603 1.00 95.94 485 ILE A N 1
ATOM 3782 C CA . ILE A 1 485 ? 3.084 8.554 -10.584 1.00 95.94 485 ILE A CA 1
ATOM 3783 C C . ILE A 1 485 ? 2.460 8.965 -11.913 1.00 95.94 485 ILE A C 1
ATOM 3785 O O . ILE A 1 485 ? 1.255 8.855 -12.077 1.00 95.94 485 ILE A O 1
ATOM 3789 N N . ASP A 1 486 ? 3.257 9.425 -12.869 1.00 95.19 486 ASP A N 1
ATOM 3790 C CA . ASP A 1 486 ? 2.774 9.799 -14.201 1.00 95.19 486 ASP A CA 1
ATOM 3791 C C . ASP A 1 486 ? 3.682 9.196 -15.272 1.00 95.19 486 ASP A C 1
ATOM 3793 O O . ASP A 1 486 ? 4.820 9.627 -15.452 1.00 95.19 486 ASP A O 1
ATOM 3797 N N . PHE A 1 487 ? 3.186 8.175 -15.975 1.00 94.88 487 PHE A N 1
ATOM 3798 C CA . PHE A 1 487 ? 3.907 7.521 -17.076 1.00 94.88 487 PHE A CA 1
ATOM 3799 C C . PHE A 1 487 ? 3.852 8.329 -18.389 1.00 94.88 487 PHE A C 1
ATOM 3801 O O . PHE A 1 487 ? 4.366 7.894 -19.418 1.00 94.88 487 PHE A O 1
ATOM 3808 N N . GLY A 1 488 ? 3.234 9.512 -18.356 1.00 92.81 488 GLY A N 1
ATOM 3809 C CA . GLY A 1 488 ? 2.954 10.406 -19.477 1.00 92.81 488 GLY A CA 1
ATOM 3810 C C . GLY A 1 488 ? 1.498 10.366 -19.949 1.00 92.81 488 GLY A C 1
ATOM 3811 O O . GLY A 1 488 ? 1.167 11.042 -20.918 1.00 92.81 488 GLY A O 1
ATOM 3812 N N . TRP A 1 489 ? 0.634 9.601 -19.277 1.00 92.12 489 TRP A N 1
ATOM 3813 C CA . TRP A 1 489 ? -0.821 9.577 -19.505 1.00 92.12 489 TRP A CA 1
ATOM 3814 C C . TRP A 1 489 ? -1.600 10.200 -18.340 1.00 92.12 489 TRP A C 1
ATOM 3816 O O . TRP A 1 489 ? -2.803 10.001 -18.214 1.00 92.12 489 TRP A O 1
ATOM 3826 N N . GLY A 1 490 ? -0.915 10.952 -17.477 1.00 92.56 490 GLY A N 1
ATOM 3827 C CA . GLY A 1 490 ? -1.465 11.460 -16.233 1.00 92.56 490 GLY A CA 1
ATOM 3828 C C . GLY A 1 490 ? -1.325 10.455 -15.093 1.00 92.56 490 GLY A C 1
ATOM 3829 O O . GLY A 1 490 ? -0.866 9.321 -15.257 1.00 92.56 490 GLY A O 1
ATOM 3830 N N . SER A 1 491 ? -1.708 10.904 -13.901 1.00 94.06 491 SER A N 1
ATOM 3831 C CA . SER A 1 491 ? -1.615 10.092 -12.693 1.00 94.06 491 SER A CA 1
ATOM 3832 C C . SER A 1 491 ? -2.832 9.201 -12.445 1.00 94.06 491 SER A C 1
ATOM 3834 O O . SER A 1 491 ? -3.909 9.496 -12.972 1.00 94.06 491 SER A O 1
ATOM 3836 N N . PRO A 1 492 ? -2.680 8.112 -11.659 1.00 95.31 492 PRO A N 1
ATOM 3837 C CA . PRO A 1 492 ? -3.727 7.129 -11.463 1.00 95.31 492 PRO A CA 1
ATOM 3838 C C . PRO A 1 492 ? -5.026 7.764 -10.981 1.00 95.31 492 PRO A C 1
ATOM 3840 O O . PRO A 1 492 ? -5.031 8.594 -10.070 1.00 95.31 492 PRO A O 1
ATOM 3843 N N . LYS A 1 493 ? -6.146 7.313 -11.542 1.00 94.12 493 LYS A N 1
ATOM 3844 C CA . LYS A 1 493 ? -7.479 7.649 -11.057 1.00 94.12 493 LYS A CA 1
ATOM 3845 C C . LYS A 1 493 ? -7.755 6.976 -9.721 1.00 94.12 493 LYS A C 1
ATOM 3847 O O . LYS A 1 493 ? -8.275 7.627 -8.814 1.00 94.12 493 LYS A O 1
ATOM 3852 N N . GLN A 1 494 ? -7.416 5.693 -9.597 1.00 93.25 494 GLN A N 1
ATOM 3853 C CA . GLN A 1 494 ? -7.579 4.912 -8.373 1.00 93.25 494 GLN A CA 1
ATOM 3854 C C . GLN A 1 494 ? -6.342 4.061 -8.090 1.00 93.25 494 GLN A C 1
ATOM 3856 O O . GLN A 1 494 ? -5.595 3.680 -8.990 1.00 93.25 494 GLN A O 1
ATOM 3861 N N . PHE A 1 495 ? -6.156 3.764 -6.808 1.00 91.12 495 PHE A N 1
ATOM 3862 C CA . PHE A 1 495 ? -5.092 2.925 -6.277 1.00 91.12 495 PHE A CA 1
ATOM 3863 C C . PHE A 1 495 ? -5.670 2.098 -5.125 1.00 91.12 495 PHE A C 1
ATOM 3865 O O . PHE A 1 495 ? -6.267 2.669 -4.209 1.00 91.12 495 PHE A O 1
ATOM 3872 N N . THR A 1 496 ? -5.544 0.773 -5.190 1.00 91.19 496 THR A N 1
ATOM 3873 C CA . THR A 1 496 ? -6.207 -0.149 -4.250 1.00 91.19 496 THR A CA 1
ATOM 3874 C C . THR A 1 496 ? -5.363 -1.391 -3.964 1.00 91.19 496 THR A C 1
ATOM 3876 O O . THR A 1 496 ? -4.506 -1.767 -4.766 1.00 91.19 496 THR A O 1
ATOM 3879 N N . ASN A 1 497 ? -5.646 -2.048 -2.838 1.00 89.56 497 ASN A N 1
ATOM 3880 C CA . ASN A 1 497 ? -5.072 -3.340 -2.468 1.00 89.56 497 ASN A CA 1
ATOM 3881 C C . ASN A 1 497 ? -5.904 -4.485 -3.078 1.00 89.56 497 ASN A C 1
ATOM 3883 O O . ASN A 1 497 ? -7.114 -4.555 -2.865 1.00 89.56 497 ASN A O 1
ATOM 3887 N N . ALA A 1 498 ? -5.258 -5.395 -3.806 1.00 89.31 498 ALA A N 1
ATOM 3888 C CA . ALA A 1 498 ? -5.871 -6.584 -4.403 1.00 89.31 498 ALA A CA 1
ATOM 3889 C C . ALA A 1 498 ? -5.600 -7.885 -3.613 1.00 89.31 498 ALA A C 1
ATOM 3891 O O . ALA A 1 498 ? -6.171 -8.932 -3.935 1.00 89.31 498 ALA A O 1
ATOM 3892 N N . SER A 1 499 ? -4.798 -7.821 -2.548 1.00 87.00 499 SER A N 1
ATOM 3893 C CA . SER A 1 499 ? -4.512 -8.915 -1.610 1.00 87.00 499 SER A CA 1
ATOM 3894 C C . SER A 1 499 ? -4.699 -8.471 -0.145 1.00 87.00 499 SER A C 1
ATOM 3896 O O . SER A 1 499 ? -3.751 -8.509 0.647 1.00 87.00 499 SER A O 1
ATOM 3898 N N . PRO A 1 500 ? -5.900 -8.010 0.255 1.00 87.31 500 PRO A N 1
ATOM 3899 C CA . PRO A 1 500 ? -6.122 -7.553 1.620 1.00 87.31 500 PRO A CA 1
ATOM 3900 C C . PRO A 1 500 ? -6.009 -8.708 2.628 1.00 87.31 500 PRO A C 1
ATOM 3902 O O . PRO A 1 500 ? -6.336 -9.858 2.327 1.00 87.31 500 PRO A O 1
ATOM 3905 N N . GLN A 1 501 ? -5.554 -8.380 3.837 1.00 84.44 501 GLN A N 1
ATOM 3906 C CA . GLN A 1 501 ? -5.414 -9.304 4.966 1.00 84.44 501 GLN A CA 1
ATOM 3907 C C . GLN A 1 501 ? -6.479 -8.982 6.019 1.00 84.44 501 GLN A C 1
ATOM 3909 O O . GLN A 1 501 ? -6.823 -7.815 6.206 1.00 84.44 501 GLN A O 1
ATOM 3914 N N . LYS A 1 502 ? -7.034 -9.998 6.690 1.00 84.31 502 LYS A N 1
ATOM 3915 C CA . LYS A 1 502 ? -8.182 -9.824 7.605 1.00 84.31 502 LYS A CA 1
ATOM 3916 C C . LYS A 1 502 ? -7.827 -9.013 8.860 1.00 84.31 502 LYS A C 1
ATOM 3918 O O . LYS A 1 502 ? -8.685 -8.352 9.430 1.00 84.31 502 LYS A O 1
ATOM 3923 N N . GLU A 1 503 ? -6.560 -9.022 9.256 1.00 86.31 503 GLU A N 1
ATOM 3924 C CA . GLU A 1 503 ? -6.014 -8.252 10.375 1.00 86.31 503 GLU A CA 1
ATOM 3925 C C . GLU A 1 503 ? -5.772 -6.779 10.008 1.00 86.31 503 GLU A C 1
ATOM 3927 O O . GLU A 1 503 ? -5.422 -5.981 10.873 1.00 86.31 503 GLU A O 1
ATOM 3932 N N . ILE A 1 504 ? -5.951 -6.390 8.741 1.00 89.88 504 ILE A N 1
ATOM 3933 C CA . ILE A 1 504 ? -5.598 -5.064 8.235 1.00 89.88 504 ILE A CA 1
ATOM 3934 C C . ILE A 1 504 ? -6.855 -4.284 7.838 1.00 89.88 504 ILE A C 1
ATOM 3936 O O . ILE A 1 504 ? -7.621 -4.690 6.964 1.00 89.88 504 ILE A O 1
ATOM 3940 N N . ALA A 1 505 ? -7.012 -3.099 8.428 1.00 95.31 505 ALA A N 1
ATOM 3941 C CA . ALA A 1 505 ? -7.973 -2.086 8.009 1.00 95.31 505 ALA A CA 1
ATOM 3942 C C . ALA A 1 505 ? -7.249 -0.962 7.254 1.00 95.31 505 ALA A C 1
ATOM 3944 O O . ALA A 1 505 ? -6.347 -0.318 7.793 1.00 95.31 505 ALA A O 1
ATOM 3945 N N . ILE A 1 506 ? -7.642 -0.696 6.008 1.00 95.38 506 ILE A N 1
ATOM 3946 C CA . ILE A 1 506 ? -6.996 0.299 5.141 1.00 95.38 506 ILE A CA 1
ATOM 3947 C C . ILE A 1 506 ? -7.916 1.497 4.954 1.00 95.38 506 ILE A C 1
ATOM 3949 O O . ILE A 1 506 ? -9.060 1.347 4.539 1.00 95.38 506 ILE A O 1
ATOM 3953 N N . VAL A 1 507 ? -7.384 2.698 5.181 1.00 96.25 507 VAL A N 1
ATOM 3954 C CA . VAL A 1 507 ? -8.039 3.956 4.811 1.00 96.25 507 VAL A CA 1
ATOM 3955 C C . VAL A 1 507 ? -7.334 4.558 3.603 1.00 96.25 507 VAL A C 1
ATOM 3957 O O . VAL A 1 507 ? -6.168 4.962 3.683 1.00 96.25 507 VAL A O 1
ATOM 3960 N N . HIS A 1 508 ? -8.045 4.669 2.486 1.00 92.88 508 HIS A N 1
ATOM 3961 C CA . HIS A 1 508 ? -7.533 5.251 1.244 1.00 92.88 508 HIS A CA 1
ATOM 3962 C C . HIS A 1 508 ? -8.524 6.255 0.638 1.00 92.88 508 HIS A C 1
ATOM 3964 O O . HIS A 1 508 ? -9.657 6.403 1.094 1.00 92.88 508 HIS A O 1
ATOM 3970 N N . ALA A 1 509 ? -8.073 7.028 -0.350 1.00 91.75 509 ALA A N 1
ATOM 3971 C CA . ALA A 1 509 ? -8.971 7.887 -1.118 1.00 91.75 509 ALA A CA 1
ATOM 3972 C C . ALA A 1 509 ? -9.813 7.028 -2.073 1.00 91.75 509 ALA A C 1
ATOM 3974 O O . ALA A 1 509 ? -9.343 5.985 -2.531 1.00 91.75 509 ALA A O 1
ATOM 3975 N N . GLN A 1 510 ? -11.038 7.458 -2.381 1.00 90.44 510 GLN A N 1
ATOM 3976 C CA . GLN A 1 510 ? -11.861 6.757 -3.373 1.00 90.44 510 GLN A CA 1
ATOM 3977 C C . GLN A 1 510 ? -11.267 6.874 -4.786 1.00 90.44 510 GLN A C 1
ATOM 3979 O O . GLN A 1 510 ? -11.226 5.917 -5.552 1.00 90.44 510 GLN A O 1
ATOM 3984 N N . SER A 1 511 ? -10.797 8.069 -5.126 1.00 91.00 511 SER A N 1
ATOM 3985 C CA . SER A 1 511 ? -10.121 8.385 -6.379 1.00 91.00 511 SER A CA 1
ATOM 3986 C C . SER A 1 511 ? -9.283 9.648 -6.191 1.00 91.00 511 SER A C 1
ATOM 3988 O O . SER A 1 511 ? -9.435 10.346 -5.183 1.00 91.00 511 SER A O 1
ATOM 3990 N N . LYS A 1 512 ? -8.413 9.948 -7.158 1.00 86.50 512 LYS A N 1
ATOM 3991 C CA . LYS A 1 512 ? -7.519 11.117 -7.169 1.00 86.50 512 LYS A CA 1
ATOM 3992 C C . LYS A 1 512 ? -8.216 12.436 -6.815 1.00 86.50 512 LYS A C 1
ATOM 3994 O O . LYS A 1 512 ? -7.677 13.217 -6.035 1.00 86.50 512 LYS A O 1
ATOM 3999 N N . ASP A 1 513 ? -9.413 12.654 -7.355 1.00 87.88 513 ASP A N 1
ATOM 4000 C CA . ASP A 1 513 ? -10.161 13.914 -7.224 1.00 87.88 513 ASP A CA 1
ATOM 4001 C C . ASP A 1 513 ? -11.232 13.862 -6.120 1.00 87.88 513 ASP A C 1
ATOM 4003 O O . ASP A 1 513 ? -11.905 14.855 -5.835 1.00 87.88 513 ASP A O 1
ATOM 4007 N N . SER A 1 514 ? -11.420 12.699 -5.488 1.00 89.88 514 SER A N 1
ATOM 4008 C CA . SER A 1 514 ? -12.463 12.507 -4.487 1.00 89.88 514 SER A CA 1
ATOM 4009 C C . SER A 1 514 ? -12.015 12.973 -3.106 1.00 89.88 514 SER A C 1
ATOM 4011 O O . SER A 1 514 ? -10.940 12.633 -2.605 1.00 89.88 514 SER A O 1
ATOM 4013 N N . LYS A 1 515 ? -12.902 13.708 -2.432 1.00 92.50 515 LYS A N 1
ATOM 4014 C CA . LYS A 1 515 ? -12.753 14.021 -1.004 1.00 92.50 515 LYS A CA 1
ATOM 4015 C C . LYS A 1 515 ? -13.175 12.855 -0.106 1.00 92.50 515 LYS A C 1
ATOM 4017 O O . LYS A 1 515 ? -12.887 12.895 1.088 1.00 92.50 515 LYS A O 1
ATOM 4022 N N . ASN A 1 516 ? -13.816 11.830 -0.665 1.00 94.50 516 ASN A N 1
ATOM 4023 C CA . ASN A 1 516 ? -14.284 10.673 0.085 1.00 94.50 516 ASN A CA 1
ATOM 4024 C C . ASN A 1 516 ? -13.103 9.824 0.562 1.00 94.50 516 ASN A C 1
ATOM 4026 O O . ASN A 1 516 ? -12.112 9.627 -0.155 1.00 94.50 516 ASN A O 1
ATOM 4030 N N . LYS A 1 517 ? -13.233 9.295 1.778 1.00 95.31 517 LYS A N 1
ATOM 4031 C CA . LYS A 1 517 ? -12.317 8.306 2.345 1.00 95.31 517 LYS A CA 1
ATOM 4032 C C . LYS A 1 517 ? -13.019 6.962 2.394 1.00 95.31 517 LYS A C 1
ATOM 4034 O O . LYS A 1 517 ? -14.161 6.875 2.830 1.00 95.31 517 LYS A O 1
ATOM 4039 N N . ILE A 1 518 ? -12.331 5.929 1.941 1.00 95.75 518 ILE A N 1
ATOM 4040 C CA . ILE A 1 518 ? -12.829 4.563 1.948 1.00 95.75 518 ILE A CA 1
ATOM 4041 C C . ILE A 1 518 ? -12.083 3.805 3.037 1.00 95.75 518 ILE A C 1
ATOM 4043 O O . ILE A 1 518 ? -10.851 3.827 3.066 1.00 95.75 518 ILE A O 1
ATOM 4047 N N . LEU A 1 519 ? -12.839 3.181 3.934 1.00 97.12 519 LEU A N 1
ATOM 4048 C CA . LEU A 1 519 ? -12.349 2.204 4.897 1.00 97.12 519 LEU A CA 1
ATOM 4049 C C . LEU A 1 519 ? -12.608 0.807 4.339 1.00 97.12 519 LEU A C 1
ATOM 4051 O O . LEU A 1 519 ? -13.767 0.450 4.153 1.00 97.12 519 LEU A O 1
ATOM 4055 N N . THR A 1 520 ? -11.558 0.020 4.141 1.00 95.94 520 THR A N 1
ATOM 4056 C CA . THR A 1 520 ? -11.643 -1.370 3.678 1.00 95.94 520 THR A CA 1
ATOM 4057 C C . THR A 1 520 ? -11.117 -2.300 4.763 1.00 95.94 520 THR A C 1
ATOM 4059 O O . THR A 1 520 ? -9.995 -2.108 5.234 1.00 95.94 520 THR A O 1
ATOM 4062 N N . LEU A 1 521 ? -11.899 -3.304 5.160 1.00 95.62 521 LEU A N 1
ATOM 4063 C CA . LEU A 1 521 ? -11.496 -4.315 6.144 1.00 95.62 521 LEU A CA 1
ATOM 4064 C C . LEU A 1 521 ? -12.123 -5.680 5.840 1.00 95.62 521 LEU A C 1
ATOM 4066 O O . LEU A 1 521 ? -13.111 -5.772 5.106 1.00 95.62 521 LEU A O 1
ATOM 4070 N N . GLY A 1 522 ? -11.532 -6.734 6.405 1.00 93.25 522 GLY A N 1
ATOM 4071 C CA . GLY A 1 522 ? -12.025 -8.106 6.310 1.00 93.25 522 GLY A CA 1
ATOM 4072 C C . GLY A 1 522 ? -12.512 -8.635 7.653 1.00 93.25 522 GLY A C 1
ATOM 4073 O O . GLY A 1 522 ? -11.838 -8.462 8.662 1.00 93.25 522 GLY A O 1
ATOM 4074 N N . LEU A 1 523 ? -13.659 -9.310 7.661 1.00 92.62 523 LEU A N 1
ATOM 4075 C CA . LEU A 1 523 ? -14.186 -10.032 8.825 1.00 92.62 523 LEU A CA 1
ATOM 4076 C C . LEU A 1 523 ? -14.813 -11.357 8.364 1.00 92.62 523 LEU A C 1
ATOM 4078 O O . LEU A 1 523 ? -15.187 -11.481 7.192 1.00 92.62 523 LEU A O 1
ATOM 4082 N N . PRO A 1 524 ? -14.950 -12.364 9.242 1.00 92.00 524 PRO A N 1
ATOM 4083 C CA . PRO A 1 524 ? -15.838 -13.495 8.988 1.00 92.00 524 PRO A CA 1
ATOM 4084 C C . PRO A 1 524 ? -17.245 -13.029 8.558 1.00 92.00 524 PRO A C 1
ATOM 4086 O O . PRO A 1 524 ? -17.703 -11.990 9.029 1.00 92.00 524 PRO A O 1
ATOM 4089 N N . PRO A 1 525 ? -17.966 -13.766 7.692 1.00 93.44 525 PRO A N 1
ATOM 4090 C CA . PRO A 1 525 ? -19.284 -13.353 7.204 1.00 93.44 525 PRO A CA 1
ATOM 4091 C C . PRO A 1 525 ? -20.304 -12.936 8.283 1.00 93.44 525 PRO A C 1
ATOM 4093 O O . PRO A 1 525 ? -20.925 -11.887 8.098 1.00 93.44 525 PRO A O 1
ATOM 4096 N N . PRO A 1 526 ? -20.497 -13.680 9.398 1.00 94.00 526 PRO A N 1
ATOM 4097 C CA . PRO A 1 526 ? -21.432 -13.249 10.441 1.00 94.00 526 PRO A CA 1
ATOM 4098 C C . PRO A 1 526 ? -20.983 -11.951 11.126 1.00 94.00 526 PRO A C 1
ATOM 4100 O O . PRO A 1 526 ? -21.804 -11.064 11.355 1.00 94.00 526 PRO A O 1
ATOM 4103 N N . ASP A 1 527 ? -19.682 -11.807 11.372 1.00 94.38 527 ASP A N 1
ATOM 4104 C CA . ASP A 1 527 ? -19.092 -10.632 12.015 1.00 94.38 527 ASP A CA 1
ATOM 4105 C C . ASP A 1 527 ? -19.161 -9.398 11.111 1.00 94.38 527 ASP A C 1
ATOM 4107 O O . ASP A 1 527 ? -19.431 -8.295 11.579 1.00 94.38 527 ASP A O 1
ATOM 4111 N N . MET A 1 528 ? -18.969 -9.576 9.798 1.00 95.81 528 MET A N 1
ATOM 4112 C CA . MET A 1 528 ? -19.132 -8.500 8.821 1.00 95.81 528 MET A CA 1
ATOM 4113 C C . MET A 1 528 ? -20.574 -8.000 8.791 1.00 95.81 528 MET A C 1
ATOM 4115 O O . MET A 1 528 ? -20.792 -6.794 8.756 1.00 95.81 528 MET A O 1
ATOM 4119 N N . LYS A 1 529 ? -21.557 -8.904 8.850 1.00 96.69 529 LYS A N 1
ATOM 4120 C CA . LYS A 1 529 ? -22.968 -8.511 8.895 1.00 96.69 529 LYS A CA 1
ATOM 4121 C C . LYS A 1 529 ? -23.279 -7.700 10.157 1.00 96.69 529 LYS A C 1
ATOM 4123 O O . LYS A 1 529 ? -23.902 -6.648 10.061 1.00 96.69 529 LYS A O 1
ATOM 4128 N N . ALA A 1 530 ? -22.804 -8.151 11.320 1.00 97.56 530 ALA A N 1
ATOM 4129 C CA . ALA A 1 530 ? -22.947 -7.401 12.568 1.00 97.56 530 ALA A CA 1
ATOM 4130 C C . ALA A 1 530 ? -22.249 -6.030 12.493 1.00 97.56 530 ALA A C 1
ATOM 4132 O O . ALA A 1 530 ? -22.780 -5.028 12.964 1.00 97.56 530 ALA A O 1
ATOM 4133 N N . PHE A 1 531 ? -21.08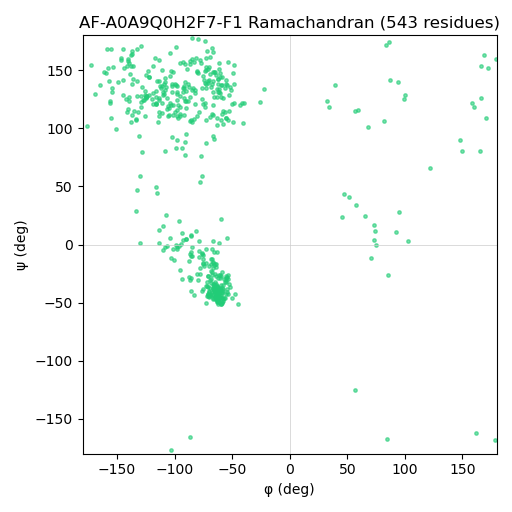1 -5.961 11.849 1.00 97.44 531 PHE A N 1
ATOM 4134 C CA . PHE A 1 531 ? -20.377 -4.703 11.618 1.00 97.44 531 PHE A CA 1
ATOM 4135 C C . PHE A 1 531 ? -21.166 -3.766 10.694 1.00 97.44 531 PHE A C 1
ATOM 4137 O O . PHE A 1 531 ? -21.317 -2.594 11.019 1.00 97.44 531 PHE A O 1
ATOM 4144 N N . GLU A 1 532 ? -21.737 -4.261 9.591 1.00 97.81 532 GLU A N 1
ATOM 4145 C CA . GLU A 1 532 ? -22.620 -3.485 8.705 1.00 97.81 532 GLU A CA 1
ATOM 4146 C C . GLU A 1 532 ? -23.845 -2.927 9.456 1.00 97.81 532 GLU A C 1
ATOM 4148 O O . GLU A 1 532 ? -24.222 -1.779 9.229 1.00 97.81 532 GLU A O 1
ATOM 4153 N N . GLU A 1 533 ? -24.429 -3.689 10.387 1.00 97.88 533 GLU A N 1
ATOM 4154 C CA . GLU A 1 533 ? -25.539 -3.230 11.240 1.00 97.88 533 GLU A CA 1
ATOM 4155 C C . GLU A 1 533 ? -25.118 -2.078 12.178 1.00 97.88 533 GLU A C 1
ATOM 4157 O O . GLU A 1 533 ? -25.856 -1.098 12.331 1.00 97.88 533 GLU A O 1
ATOM 4162 N N . VAL A 1 534 ? -23.912 -2.134 12.756 1.00 97.38 534 VAL A N 1
ATOM 4163 C CA . VAL A 1 534 ? -23.351 -1.031 13.564 1.00 97.38 534 VAL A CA 1
ATOM 4164 C C . VAL A 1 534 ? -23.073 0.203 12.694 1.00 97.38 534 VAL A C 1
ATOM 4166 O O . VAL A 1 534 ? -23.423 1.320 13.066 1.00 97.38 534 VAL A O 1
ATOM 4169 N N . MET A 1 535 ? -22.505 0.017 11.500 1.00 96.88 535 MET A N 1
ATOM 4170 C CA . MET A 1 535 ? -22.220 1.113 10.562 1.00 96.88 535 MET A CA 1
ATOM 4171 C C . MET A 1 535 ? -23.501 1.812 10.069 1.00 96.88 535 MET A C 1
ATOM 4173 O O . MET A 1 535 ? -23.534 3.043 9.969 1.00 96.88 535 MET A O 1
ATOM 4177 N N . GLU A 1 536 ? -24.570 1.058 9.790 1.00 96.06 536 GLU A N 1
ATOM 4178 C CA . GLU A 1 536 ? -25.868 1.617 9.387 1.00 96.06 536 GLU A CA 1
ATOM 4179 C C . GLU A 1 536 ? -26.548 2.344 10.555 1.00 96.06 536 GLU A C 1
ATOM 4181 O O . GLU A 1 536 ? -27.054 3.449 10.373 1.00 96.06 536 GLU A O 1
ATOM 4186 N N . SER A 1 537 ? -26.540 1.768 11.760 1.00 95.50 537 SER A N 1
ATOM 4187 C CA . SER A 1 537 ? -27.210 2.370 12.921 1.00 95.50 537 SER A CA 1
ATOM 4188 C C . SER A 1 537 ? -26.519 3.631 13.445 1.00 95.50 537 SER A C 1
ATOM 4190 O O . SER A 1 537 ? -27.204 4.601 13.764 1.00 95.50 537 SER A O 1
ATOM 4192 N N . GLU A 1 538 ? -25.185 3.657 13.503 1.00 93.38 538 GLU A N 1
ATOM 4193 C CA . GLU A 1 538 ? -24.443 4.796 14.062 1.00 93.38 538 GLU A CA 1
ATOM 4194 C C . GLU A 1 538 ? -24.157 5.891 13.028 1.00 93.38 538 GLU A C 1
ATOM 4196 O O . GLU A 1 538 ? -24.047 7.062 13.386 1.00 93.38 538 GLU A O 1
ATOM 4201 N N . MET A 1 539 ? -24.042 5.539 11.741 1.00 92.94 539 MET A N 1
ATOM 4202 C CA . MET A 1 539 ? -23.615 6.476 10.691 1.00 92.94 539 MET A CA 1
ATOM 4203 C C . MET A 1 539 ? -24.517 6.503 9.448 1.00 92.94 539 MET A C 1
ATOM 4205 O O . MET A 1 539 ? -24.204 7.230 8.496 1.00 92.94 539 MET A O 1
ATOM 4209 N N . GLY A 1 540 ? -25.607 5.724 9.406 1.00 92.88 540 GLY A N 1
ATOM 4210 C CA . GLY A 1 540 ? -26.456 5.592 8.212 1.00 92.88 540 GLY A CA 1
ATOM 4211 C C . GLY A 1 540 ? -25.667 5.114 6.992 1.00 92.88 540 GLY A C 1
ATOM 4212 O O . GLY A 1 540 ? -25.861 5.623 5.883 1.00 92.88 540 GLY A O 1
ATOM 4213 N N . MET A 1 541 ? -24.663 4.262 7.219 1.00 92.31 541 MET A N 1
ATOM 4214 C CA . MET A 1 541 ? -23.677 3.878 6.223 1.00 92.31 541 MET A CA 1
ATOM 4215 C C . MET A 1 541 ? -23.741 2.391 5.896 1.00 92.31 541 MET A C 1
ATOM 4217 O O . MET A 1 541 ? -23.438 1.535 6.723 1.00 92.31 541 MET A O 1
ATOM 4221 N N . ARG A 1 542 ? -23.988 2.113 4.617 1.00 92.56 542 ARG A N 1
ATOM 4222 C CA . ARG A 1 542 ? -23.904 0.775 4.029 1.00 92.56 542 ARG A CA 1
ATOM 4223 C C . ARG A 1 542 ? -22.531 0.526 3.430 1.00 92.56 542 ARG A C 1
ATOM 4225 O O . ARG A 1 542 ? -21.836 1.468 3.037 1.00 92.56 542 ARG A O 1
ATOM 4232 N N . ALA A 1 543 ? -22.176 -0.748 3.309 1.00 90.00 543 ALA A N 1
ATOM 4233 C CA . ALA A 1 543 ? -21.028 -1.139 2.511 1.00 90.00 543 ALA A CA 1
ATOM 4234 C C . ALA A 1 543 ? -21.218 -0.719 1.042 1.00 90.00 543 ALA A C 1
ATOM 4236 O O . ALA A 1 543 ? -22.326 -0.774 0.501 1.00 90.00 543 ALA A O 1
ATOM 4237 N N . CYS A 1 544 ? -20.126 -0.314 0.396 1.00 88.94 544 CYS A N 1
ATOM 4238 C CA . CYS A 1 544 ? -20.087 -0.054 -1.037 1.00 88.94 544 CYS A CA 1
ATOM 4239 C C . CYS A 1 544 ? -20.393 -1.350 -1.809 1.00 88.94 544 CYS A C 1
ATOM 4241 O O . CYS A 1 544 ? -19.906 -2.422 -1.433 1.00 88.94 544 CYS A O 1
ATOM 4243 N N . ILE A 1 545 ? -21.194 -1.239 -2.873 1.00 75.38 545 ILE A N 1
ATOM 4244 C CA . ILE A 1 545 ? -21.645 -2.356 -3.721 1.00 75.38 545 ILE A CA 1
ATOM 4245 C C . ILE A 1 545 ? -20.999 -2.259 -5.094 1.00 75.38 545 ILE A C 1
ATOM 4247 O O . ILE A 1 545 ? -21.039 -1.144 -5.662 1.00 75.38 545 ILE A O 1
#

Mean predicted aligned error: 14.99 Å

InterPro domains:
  IPR023213 Chloramphenicol acetyltransferase-like domain superfamily [G3DSA:3.30.559.10] (121-325)
  IPR023213 Chloramphenicol acetyltransferase-like domain superfamily [G3DSA:3.30.559.10] (335-536)
  IPR050898 Plant acyltransferase [PTHR31147] (124-536)

Organism: NCBI:txid273540

Foldseek 3Di:
DDDDDDDDDDDDDDDDDDDDDDDDDDDDDDDDDDDDDDDDDDDDDDDDDDDDDDDDDDDDDDDDDDDDDDDDDDDDPDDDDDDDDDDDQDFDDDPNDTDGPVVVVVVVVVVVVPPDDPPPPPPWAKAKDFWDFQFAPDDADAFWQAFFPLLVLQWDKFKKKFWFQFPPPDPDDPQVLLSVLQNPLCNLVQLLQFFFDADPVGHTTTGRPRNGATEMEMEIAAAPVVLPFPLWQPLVSVCSQAPFPVVDPDSRVGRQKHWYWYAYPSRIIMIMIIHTQSQFDLQLVLLSLLCSLCVSVVHHRPARADRDNVLLYAPDPPPVPPPPPPPVVPPPCPPVPFDWDKFKWKDAPVLLVVLVCQLCVVVLDPDDDSLLSVQLVLQLLLLQLVVAPQADKAKEKEWDQCCVVQDPSDGPNHNGDQIFIFMFMDGNNCSHPPTSNVSSVRVVCSVVVQDPPHSNSSSVRRPPDDCLVNYAYRYEAQPRPQQSRHSPSHGGQDMDTSDDDQSYWYWHASGPPGPMIMIMHIDRPSSVVSSQVSCCVPRVIHTDD

pLDDT: mean 75.03, std 27.01, range [22.0, 98.69]

Secondary structure (DSSP, 8-state):
-----------------------------------------------------------------------PPP--SSS---PPP-----PEEETTEEE-HHHHHHHHHHHHHT----S------EEEPPPEEE--SS----EEEEPPHHHHHT-SEEEEEEEE---S---S-HHHHHHHHHHHHHHHSGGGGSEEEE-TT--EEEEE----EEEEEEEESS-HHHH--TTS--HHHHGGG----TT---GGGS-SEEEEEEE-TTS-EEEEEEEETTT--HHHHHHHHHHHHHHHTTPPPSS--B--GGGG--SS--TT----TTSTT-S--TT-SS-PEEEEEEE-HHHHHHHHHHHHTTS--S---HHHHHHHHHHHHHHHHTT--TTSEEEEEEEEE-HHHHGGGS-TTB-S--EE--EEEEEHHHHHHS-HHHHHHHHHHHHHSS--SSHHHHHHHHTS----SS-EEEEEGGGS-GGG--SSS-S-SEEEESS--TTEEEEEESSTT---EEEEEEE-HHHHHHHHHHHHHHH--PBP-

Sequence (545 aa):
MGERLDDGESKVRAGGLVLKEELGYGREVSDGWADHEQLGLWRDFRETTMLGTLTSYLPPTCFHPSMALKNPLFRLSNGFTILTPVAIYSSSIYQGRTYSVKALYGIAQALKVTKSKPPDAEALTVTKSKPEFVCPTMKTYDGFYYLSPFDEALMGPLDILFSFEMDGKRTENLFETIKQALAKALVHFYPLAGRFKQDPDGRFVVKCIGEGVPFVEAVANCDLGEFGDFTIPNLPKLRKLIHASNEVKNPLDVPPFAVQVTRFKCGGFVLGIATNHSICDGAALMAFMKSWADLARGLPLSVPPFLDRSIMKPRQLLNNISPTREDVSKVPLIRRDVQSVFKSFCFDPKKLMHLKKIAMEDGNIKKVTDFELIIAFMWCARTKALKINIAEPSKLLIAIDGRKRLGSSLPKGYFGNAIYVPGCECSAGELIERPLSFAVDQMKSAIESVPIQSLNDYIEAASRKIPLDEAIVGNKWSRLPSNDIDFGWGSPKQFTNASPQKEIAIVHAQSKDSKNKILTLGLPPPDMKAFEEVMESEMGMRACI